Protein AF-A0A955NTZ5-F1 (afdb_monomer_lite)

pLDDT: mean 88.13, std 10.2, range [48.31, 98.88]

Secondary structure (DSSP, 8-state):
--S-TTGGGSHHHHHHHHHHHHTT------PPTTSGGG-BTTB-STTGGGGGGGGGGT--HHHHHHHHHHHHHHHHHHSTTS-TT-EEEEEETHHHHHHHHHHHH-TTEEEEEEES--S-TTGGGGS---TTT--TTGGGT--HHHHHHTTTTS-EEEEEETT---GGG-HHHHHHHHHHHHHHHHHTT-GGGEEEEEESSSSS--HHHHHHHHHHHHHHHH-----S--PPPP--PPPGGGG----TT-SPTT---HHHHHHHHHHHHHHT---TT--TTSTTTHHHHHHHHHHHTS---SS-TTTTPPP--EEEEETTEEEEEEETTEEEEEE---TT-TTTTEEEEEES-PPTT-----TTSSEEEEE--TTSGGGPPP--S-TT-TTHHHHHHHHHTT--HHHHHHHHHHHHHHHHHHH-TTSEEEEEE--

Structure (mmCIF, N/CA/C/O backbone):
data_AF-A0A955NTZ5-F1
#
_entry.id   AF-A0A955NTZ5-F1
#
loop_
_atom_site.group_PDB
_atom_site.id
_atom_site.type_symbol
_atom_site.label_atom_id
_atom_site.label_alt_id
_atom_site.label_comp_id
_atom_site.label_asym_id
_atom_site.label_entity_id
_atom_site.label_seq_id
_atom_site.pdbx_PDB_ins_code
_atom_site.Cartn_x
_atom_site.Cartn_y
_atom_site.Cartn_z
_atom_site.occupancy
_atom_site.B_iso_or_equiv
_atom_site.auth_seq_id
_atom_site.auth_comp_id
_atom_site.auth_asym_id
_atom_site.auth_atom_id
_atom_site.pdbx_PDB_model_num
ATOM 1 N N . HIS A 1 1 ? 3.920 5.556 -11.843 1.00 89.44 1 HIS A N 1
ATOM 2 C CA . HIS A 1 1 ? 4.902 6.599 -11.434 1.00 89.44 1 HIS A CA 1
ATOM 3 C C . HIS A 1 1 ? 4.755 6.869 -9.933 1.00 89.44 1 HIS A C 1
ATOM 5 O O . HIS A 1 1 ? 3.798 6.372 -9.360 1.00 89.44 1 HIS A O 1
ATOM 11 N N . GLY A 1 2 ? 5.670 7.599 -9.286 1.00 87.06 2 GLY A N 1
ATOM 12 C CA . GLY A 1 2 ? 5.501 8.023 -7.883 1.00 87.06 2 GLY A CA 1
ATOM 13 C C . GLY A 1 2 ? 4.781 9.361 -7.747 1.00 87.06 2 GLY A C 1
ATOM 14 O O . GLY A 1 2 ? 4.068 9.785 -8.657 1.00 87.06 2 GLY A O 1
ATOM 15 N N . HIS A 1 3 ? 4.991 10.050 -6.635 1.00 87.94 3 HIS A N 1
ATOM 16 C CA . HIS A 1 3 ? 4.271 11.271 -6.270 1.00 87.94 3 HIS A CA 1
ATOM 17 C C . HIS A 1 3 ? 4.807 12.568 -6.916 1.00 87.94 3 HIS A C 1
ATOM 19 O O . HIS A 1 3 ? 4.743 13.638 -6.314 1.00 87.94 3 HIS A O 1
ATOM 25 N N . TRP A 1 4 ? 5.336 12.492 -8.141 1.00 86.94 4 TRP A N 1
ATOM 26 C CA . TRP A 1 4 ? 5.800 13.667 -8.885 1.00 86.94 4 TRP A CA 1
ATOM 27 C C . TRP A 1 4 ? 4.639 14.568 -9.311 1.00 86.94 4 TRP A C 1
ATOM 29 O O . TRP A 1 4 ? 3.604 14.096 -9.794 1.00 86.94 4 TRP A O 1
ATOM 39 N N . THR A 1 5 ? 4.850 15.880 -9.203 1.00 84.38 5 THR A N 1
ATOM 40 C CA . THR A 1 5 ? 3.977 16.884 -9.819 1.00 84.38 5 THR A CA 1
ATOM 41 C C . THR A 1 5 ? 3.930 16.659 -11.329 1.00 84.38 5 THR A C 1
ATOM 43 O O . THR A 1 5 ? 4.968 16.513 -11.963 1.00 84.38 5 THR A O 1
ATOM 46 N N . GLY A 1 6 ? 2.729 16.621 -11.909 1.00 85.69 6 GLY A N 1
ATOM 47 C CA . GLY A 1 6 ? 2.543 16.315 -13.334 1.00 85.69 6 GLY A CA 1
ATOM 48 C C . GLY A 1 6 ? 2.447 14.821 -13.662 1.00 85.69 6 GLY A C 1
ATOM 49 O O . GLY A 1 6 ? 2.185 14.488 -14.811 1.00 85.69 6 GLY A O 1
ATOM 50 N N . ALA A 1 7 ? 2.580 13.930 -12.669 1.00 90.75 7 ALA A N 1
ATOM 51 C CA . ALA A 1 7 ? 2.321 12.494 -12.801 1.00 90.75 7 ALA A CA 1
ATOM 52 C C . ALA A 1 7 ? 3.096 11.837 -13.962 1.00 90.75 7 ALA A C 1
ATOM 54 O O . ALA A 1 7 ? 4.328 11.885 -13.949 1.00 90.75 7 ALA A O 1
ATOM 55 N N . THR A 1 8 ? 2.439 11.206 -14.943 1.00 91.56 8 THR A N 1
ATOM 56 C CA . THR A 1 8 ? 3.147 10.630 -16.103 1.00 91.56 8 THR A CA 1
ATOM 57 C C . THR A 1 8 ? 3.820 11.660 -16.996 1.00 91.56 8 THR A C 1
ATOM 59 O O . THR A 1 8 ? 4.784 11.315 -17.680 1.00 91.56 8 THR A O 1
ATOM 62 N N . ASN A 1 9 ? 3.355 12.908 -16.960 1.00 90.94 9 ASN A N 1
ATOM 63 C CA . ASN A 1 9 ? 3.813 13.979 -17.843 1.00 90.94 9 ASN A CA 1
ATOM 64 C C . ASN A 1 9 ? 5.009 14.741 -17.257 1.00 90.94 9 ASN A C 1
ATOM 66 O O . ASN A 1 9 ? 5.561 15.624 -17.911 1.00 90.94 9 ASN A O 1
ATOM 70 N N . ALA A 1 10 ? 5.423 14.406 -16.031 1.00 91.62 10 ALA A N 1
ATOM 71 C CA . ALA A 1 10 ? 6.629 14.949 -15.426 1.00 91.62 10 ALA A CA 1
ATOM 72 C C . ALA A 1 10 ? 7.861 14.602 -16.292 1.00 91.62 10 ALA A C 1
ATOM 74 O O . ALA A 1 10 ? 8.029 13.427 -16.650 1.00 91.62 10 ALA A O 1
ATOM 75 N N . PRO A 1 11 ? 8.749 15.566 -16.611 1.00 91.62 11 PRO A N 1
ATOM 76 C CA . PRO A 1 11 ? 9.938 15.316 -17.427 1.00 91.62 11 PRO A CA 1
ATOM 77 C C . PRO A 1 11 ? 10.815 14.174 -16.899 1.00 91.62 11 PRO A C 1
ATOM 79 O O . PRO A 1 11 ? 11.343 13.381 -17.678 1.00 91.62 11 PRO A O 1
ATOM 82 N N . GLU A 1 12 ? 10.922 14.034 -15.577 1.00 90.81 12 GLU A N 1
ATOM 83 C CA . GLU A 1 12 ? 11.670 12.971 -14.907 1.00 90.81 12 GLU A CA 1
ATOM 84 C C . GLU A 1 12 ? 11.073 11.591 -15.219 1.00 90.81 12 GLU A C 1
ATOM 86 O O . GLU A 1 12 ? 11.796 10.653 -15.560 1.00 90.81 12 GLU A O 1
ATOM 91 N N . VAL A 1 13 ? 9.743 11.466 -15.182 1.00 93.75 13 VAL A N 1
ATOM 92 C CA . VAL A 1 13 ? 9.033 10.220 -15.511 1.00 93.75 13 VAL A CA 1
ATOM 93 C C . VAL A 1 13 ? 9.118 9.928 -17.008 1.00 93.75 13 VAL A C 1
ATOM 95 O O . VAL A 1 13 ? 9.379 8.783 -17.399 1.00 93.75 13 VAL A O 1
ATOM 98 N N . HIS A 1 14 ? 8.945 10.953 -17.843 1.00 94.94 14 HIS A N 1
ATOM 99 C CA . HIS A 1 14 ? 9.007 10.812 -19.290 1.00 94.94 14 HIS A CA 1
ATOM 100 C C . HIS A 1 14 ? 10.409 10.403 -19.765 1.00 94.94 14 HIS A C 1
ATOM 102 O O . HIS A 1 14 ? 10.528 9.503 -20.596 1.00 94.94 14 HIS A O 1
ATOM 108 N N . SER A 1 15 ? 11.473 10.960 -19.173 1.00 94.81 15 SER A N 1
ATOM 109 C CA . SER A 1 15 ? 12.867 10.624 -19.503 1.00 94.81 15 SER A CA 1
ATOM 110 C C . SER A 1 15 ? 13.139 9.116 -19.416 1.00 94.81 15 SER A C 1
ATOM 112 O O . SER A 1 15 ? 13.654 8.511 -20.357 1.00 94.81 15 SER A O 1
ATOM 114 N N . ARG A 1 16 ? 12.672 8.458 -18.347 1.00 94.88 16 ARG A N 1
ATOM 115 C CA . ARG A 1 16 ? 12.795 7.004 -18.177 1.00 94.88 16 ARG A CA 1
ATOM 116 C C . ARG A 1 16 ? 12.077 6.231 -19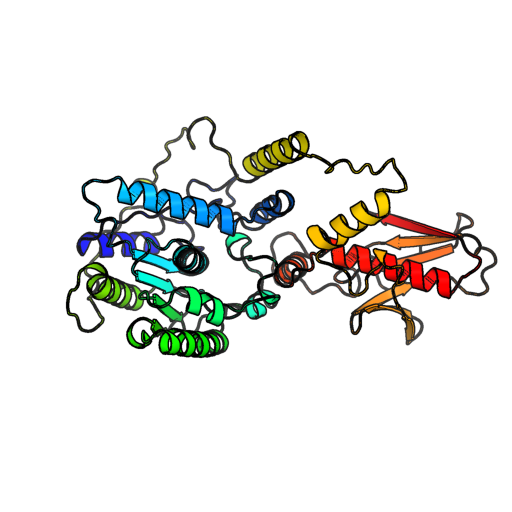.285 1.00 94.88 16 ARG A C 1
ATOM 118 O O . ARG A 1 16 ? 12.593 5.217 -19.754 1.00 94.88 16 ARG A O 1
ATOM 125 N N . CYS A 1 17 ? 10.904 6.705 -19.702 1.00 96.94 17 CYS A N 1
ATOM 126 C CA . CYS A 1 17 ? 10.128 6.071 -20.764 1.00 96.94 17 CYS A CA 1
ATOM 127 C C . CYS A 1 17 ? 10.838 6.196 -22.118 1.00 96.94 17 CYS A C 1
ATOM 129 O O . CYS A 1 17 ? 11.006 5.197 -22.815 1.00 96.94 17 CYS A O 1
ATOM 131 N N . VAL A 1 18 ? 11.330 7.395 -22.452 1.00 97.56 18 VAL A N 1
ATOM 132 C CA . VAL A 1 18 ? 12.102 7.641 -23.680 1.00 97.56 18 VAL A CA 1
ATOM 133 C C . VAL A 1 18 ? 13.377 6.802 -23.697 1.00 97.56 18 VAL A C 1
ATOM 135 O O . VAL A 1 18 ? 13.726 6.238 -24.736 1.00 97.56 18 VAL A O 1
ATOM 138 N N . PHE A 1 19 ? 14.068 6.682 -22.561 1.00 98.19 19 PHE A N 1
ATOM 139 C CA . PHE A 1 19 ? 15.286 5.887 -22.488 1.00 98.19 19 PHE A CA 1
ATOM 140 C C . PHE A 1 19 ? 15.000 4.408 -22.773 1.00 98.19 19 PHE A C 1
ATOM 142 O O . PHE A 1 19 ? 15.606 3.843 -23.680 1.00 98.19 19 PHE A O 1
ATOM 149 N N . LEU A 1 20 ? 14.021 3.802 -22.095 1.00 98.31 20 LEU A N 1
ATOM 150 C CA . LEU A 1 20 ? 13.605 2.421 -22.363 1.00 98.31 20 LEU A CA 1
ATOM 151 C C . LEU A 1 20 ? 13.177 2.216 -23.826 1.00 98.31 20 LEU A C 1
ATOM 153 O O . LEU A 1 20 ? 13.621 1.261 -24.467 1.00 98.31 20 LEU A O 1
ATOM 157 N N . ALA A 1 21 ? 12.409 3.149 -24.395 1.00 97.44 21 ALA A N 1
ATOM 158 C CA . ALA A 1 21 ? 12.006 3.094 -25.799 1.00 97.44 21 ALA A CA 1
ATOM 159 C C . ALA A 1 21 ? 13.210 3.103 -26.757 1.00 97.44 21 ALA A C 1
ATOM 161 O O . ALA A 1 21 ? 13.306 2.259 -27.650 1.00 97.44 21 ALA A O 1
ATOM 162 N N . LYS A 1 22 ? 14.203 3.976 -26.525 1.00 97.31 22 LYS A N 1
ATOM 163 C CA . LYS A 1 22 ? 15.462 4.006 -27.299 1.00 97.31 22 LYS A CA 1
ATOM 164 C C . LYS A 1 22 ? 16.278 2.711 -27.179 1.00 97.31 22 LYS A C 1
ATOM 166 O O . LYS A 1 22 ? 17.161 2.478 -28.004 1.00 97.31 22 LYS A O 1
ATOM 171 N N . ARG A 1 23 ? 16.009 1.873 -26.174 1.00 97.38 23 ARG A N 1
ATOM 172 C CA . ARG A 1 23 ? 16.670 0.574 -25.953 1.00 97.38 23 ARG A CA 1
ATOM 173 C C . ARG A 1 23 ? 15.899 -0.624 -26.505 1.00 97.38 23 ARG A C 1
ATOM 175 O O . ARG A 1 23 ? 16.396 -1.748 -26.428 1.00 97.38 23 ARG A O 1
ATOM 182 N N . GLY A 1 24 ? 14.754 -0.377 -27.143 1.00 96.50 24 GLY A N 1
ATOM 183 C CA . GLY A 1 24 ? 13.955 -1.394 -27.823 1.00 96.50 24 GLY A CA 1
ATOM 184 C C . GLY A 1 24 ? 12.814 -1.965 -26.984 1.00 96.50 24 GLY A C 1
ATOM 185 O O . GLY A 1 24 ? 12.269 -2.999 -27.356 1.00 96.50 24 GLY A O 1
ATOM 186 N N . PHE A 1 25 ? 12.450 -1.317 -25.875 1.00 98.25 25 PHE A N 1
ATOM 187 C CA . PHE A 1 25 ? 11.265 -1.678 -25.099 1.00 98.25 25 PHE A CA 1
ATOM 188 C C . PHE A 1 25 ? 10.033 -0.916 -25.591 1.00 98.25 25 PHE A C 1
ATOM 190 O O . PHE A 1 25 ? 10.109 0.265 -25.924 1.00 98.25 25 PHE A O 1
ATOM 197 N N . ILE A 1 26 ? 8.877 -1.574 -25.566 1.00 98.19 26 ILE A N 1
ATOM 198 C CA . ILE A 1 26 ? 7.582 -0.894 -25.646 1.00 98.19 26 ILE A CA 1
ATOM 199 C C . ILE A 1 26 ? 7.213 -0.472 -24.228 1.00 98.19 26 ILE A C 1
ATOM 201 O O . ILE A 1 26 ? 7.243 -1.292 -23.311 1.00 98.19 26 ILE A O 1
ATOM 205 N N . VAL A 1 27 ? 6.903 0.810 -24.040 1.00 97.50 27 VAL A N 1
ATOM 206 C CA . VAL A 1 27 ? 6.695 1.398 -22.714 1.00 97.50 27 VAL A CA 1
ATOM 207 C C . VAL A 1 27 ? 5.286 1.955 -22.610 1.00 97.50 27 VAL A C 1
ATOM 209 O O . VAL A 1 27 ? 4.867 2.753 -23.443 1.00 97.50 27 VAL A O 1
ATOM 212 N N . LEU A 1 28 ? 4.588 1.569 -21.545 1.00 96.75 28 LEU A N 1
ATOM 213 C CA . LEU A 1 28 ? 3.328 2.167 -21.126 1.00 96.75 28 LEU A CA 1
ATOM 214 C C . LEU A 1 28 ? 3.518 2.774 -19.735 1.00 96.75 28 LEU A C 1
ATOM 216 O O . LEU A 1 28 ? 4.020 2.115 -18.826 1.00 96.75 28 LEU A O 1
ATOM 220 N N . SER A 1 29 ? 3.112 4.030 -19.577 1.00 94.25 29 SER A N 1
ATOM 221 C CA . SER A 1 29 ? 3.067 4.728 -18.294 1.00 94.25 29 SER A CA 1
ATOM 222 C C . SER A 1 29 ? 1.639 5.208 -18.080 1.00 94.25 29 SER A C 1
ATOM 224 O O . SER A 1 29 ? 1.045 5.780 -18.990 1.00 94.25 29 SER A O 1
ATOM 226 N N . LEU A 1 30 ? 1.081 4.937 -16.904 1.00 92.00 30 LEU A N 1
ATOM 227 C CA . LEU A 1 30 ? -0.303 5.256 -16.567 1.00 92.00 30 LEU A CA 1
ATOM 228 C C . LEU A 1 30 ? -0.356 6.264 -15.432 1.00 92.00 30 LEU A C 1
ATOM 230 O O . LEU A 1 30 ? 0.381 6.120 -14.451 1.00 92.00 30 LEU A O 1
ATOM 234 N N . ASP A 1 31 ? -1.284 7.210 -15.534 1.00 91.50 31 ASP A N 1
ATOM 235 C CA . ASP A 1 31 ? -1.669 8.031 -14.398 1.00 91.50 31 ASP A CA 1
ATOM 236 C C . ASP A 1 31 ? -2.331 7.160 -13.335 1.00 91.50 31 ASP A C 1
ATOM 238 O O . ASP A 1 31 ? -3.328 6.469 -13.578 1.00 91.50 31 ASP A O 1
ATOM 242 N N . ALA A 1 32 ? -1.784 7.208 -12.125 1.00 90.25 32 ALA A N 1
ATOM 243 C CA . ALA A 1 32 ? -2.425 6.608 -10.969 1.00 90.25 32 ALA A CA 1
ATOM 244 C C . ALA A 1 32 ? -3.763 7.308 -10.678 1.00 90.25 32 ALA A C 1
ATOM 246 O O . ALA A 1 32 ? -3.944 8.498 -10.947 1.00 90.25 32 ALA A O 1
ATOM 247 N N . ILE A 1 33 ? -4.711 6.582 -10.083 1.00 87.88 33 ILE A N 1
ATOM 248 C CA . ILE A 1 33 ? -5.980 7.161 -9.629 1.00 87.88 33 ILE A CA 1
ATOM 249 C C . ILE A 1 33 ? -5.706 8.389 -8.744 1.00 87.88 33 ILE A C 1
ATOM 251 O O . ILE A 1 33 ? -5.018 8.279 -7.729 1.00 87.88 33 ILE A O 1
ATOM 255 N N . GLY A 1 34 ? -6.269 9.548 -9.107 1.00 84.38 34 GLY A N 1
ATOM 256 C CA . GLY A 1 34 ? -6.067 10.808 -8.389 1.00 84.38 34 GLY A CA 1
ATOM 257 C C . GLY A 1 34 ? -4.709 11.475 -8.645 1.00 84.38 34 GLY A C 1
ATOM 258 O O . GLY A 1 34 ? -4.225 12.212 -7.784 1.00 84.38 34 GLY A O 1
ATOM 259 N N . ALA A 1 35 ? -4.084 11.199 -9.789 1.00 88.50 35 ALA A N 1
ATOM 260 C CA . ALA A 1 35 ? -2.907 11.883 -10.317 1.00 88.50 35 ALA A CA 1
ATOM 261 C C . ALA A 1 35 ? -3.121 12.241 -11.800 1.00 88.50 35 ALA A C 1
ATOM 263 O O . ALA A 1 35 ? -3.990 11.660 -12.449 1.00 88.50 35 ALA A O 1
ATOM 264 N N . GLY A 1 36 ? -2.354 13.213 -12.303 1.00 88.44 36 GLY A N 1
AT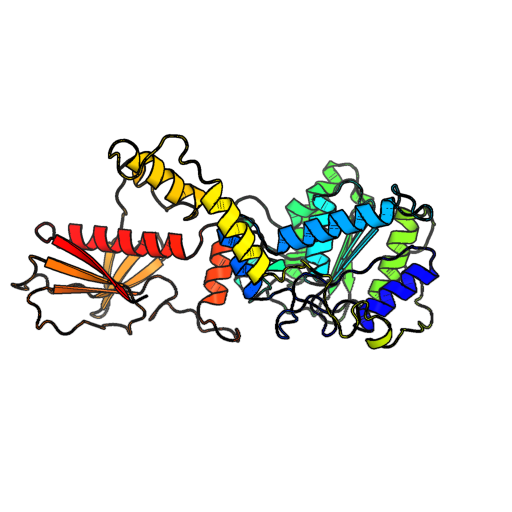OM 265 C CA . GLY A 1 36 ? -2.388 13.643 -13.706 1.00 88.44 36 GLY A CA 1
ATOM 266 C C . GLY A 1 36 ? -3.800 13.942 -14.210 1.00 88.44 36 GLY A C 1
ATOM 267 O O . GLY A 1 36 ? -4.569 14.641 -13.546 1.00 88.44 36 GLY A O 1
ATOM 268 N N . GLU A 1 37 ? -4.162 13.367 -15.349 1.00 86.94 37 GLU A N 1
ATOM 269 C CA . GLU A 1 37 ? -5.465 13.528 -16.003 1.00 86.94 37 GLU A CA 1
ATOM 270 C C . GLU A 1 37 ? -6.610 12.809 -15.261 1.00 86.94 37 GLU A C 1
ATOM 272 O O . GLU A 1 37 ? -7.789 12.989 -15.570 1.00 86.94 37 GLU A O 1
ATOM 277 N N . ARG A 1 38 ? -6.281 12.029 -14.223 1.00 84.94 38 ARG A N 1
ATOM 278 C CA . ARG A 1 38 ? -7.228 11.350 -13.320 1.00 84.94 38 ARG A CA 1
ATOM 279 C C . ARG A 1 38 ? -7.390 12.073 -11.980 1.00 84.94 38 ARG A C 1
ATOM 281 O O . ARG A 1 38 ? -7.994 11.524 -11.052 1.00 84.94 38 ARG A O 1
ATOM 288 N N . ALA A 1 39 ? -6.844 13.282 -11.845 1.00 83.44 39 ALA A N 1
ATOM 289 C CA . ALA A 1 39 ? -7.029 14.128 -10.672 1.00 83.44 39 ALA A CA 1
ATOM 290 C C . ALA A 1 39 ? -8.486 14.610 -10.554 1.00 83.44 39 ALA A C 1
ATOM 292 O O . ALA A 1 39 ? -9.100 15.053 -11.522 1.00 83.44 39 ALA A O 1
ATOM 293 N N . TYR A 1 40 ? -9.045 14.577 -9.342 1.00 74.00 40 TYR A N 1
ATOM 294 C CA . TYR A 1 40 ? -10.403 15.062 -9.076 1.00 74.00 40 TYR A CA 1
ATOM 295 C C . TYR A 1 40 ? -10.352 16.437 -8.409 1.00 74.00 40 TYR A C 1
ATOM 297 O O . TYR A 1 40 ? -9.749 16.581 -7.347 1.00 74.00 40 TYR A O 1
ATOM 305 N N . LYS A 1 41 ? -10.988 17.451 -9.014 1.00 73.06 41 LYS A N 1
ATOM 306 C CA . LYS A 1 41 ? -11.018 18.841 -8.502 1.00 73.06 41 LYS A CA 1
ATOM 307 C C . LYS A 1 41 ? -9.624 19.400 -8.152 1.00 73.06 41 LYS A C 1
ATOM 309 O O . LYS A 1 41 ? -9.468 20.112 -7.167 1.00 73.06 41 LYS A O 1
ATOM 314 N N . GLY A 1 42 ? -8.606 19.048 -8.940 1.00 68.31 42 GLY A N 1
ATOM 315 C CA . GLY A 1 42 ? -7.223 19.485 -8.719 1.00 68.31 42 GLY A CA 1
ATOM 316 C C . GLY A 1 42 ? -6.468 18.728 -7.618 1.00 68.31 42 GLY A C 1
ATOM 317 O O . GLY A 1 42 ? -5.304 19.033 -7.372 1.00 68.31 42 GLY A O 1
ATOM 318 N N . ILE A 1 43 ? -7.076 17.723 -6.977 1.00 65.19 43 ILE A N 1
ATOM 319 C CA . ILE A 1 43 ? -6.370 16.833 -6.046 1.00 65.19 43 ILE A CA 1
ATOM 320 C C . ILE A 1 43 ? -5.539 15.849 -6.874 1.00 65.19 43 ILE A C 1
ATOM 322 O O . ILE A 1 43 ? -6.054 14.851 -7.380 1.00 65.19 43 ILE A O 1
ATOM 326 N N . ALA A 1 44 ? -4.255 16.176 -7.015 1.00 64.50 44 ALA A N 1
ATOM 327 C CA . ALA A 1 44 ? -3.254 15.431 -7.767 1.00 64.50 44 ALA A CA 1
ATOM 328 C C . ALA A 1 44 ? -2.137 14.959 -6.820 1.00 64.50 44 ALA A C 1
ATOM 330 O O . ALA A 1 44 ? -1.095 15.592 -6.693 1.00 64.50 44 ALA A O 1
ATOM 331 N N . TYR A 1 45 ? -2.388 13.864 -6.104 1.00 71.44 45 TYR A N 1
ATOM 332 C CA . TYR A 1 45 ? -1.399 13.173 -5.265 1.00 71.44 45 TYR A CA 1
ATOM 333 C C . TYR A 1 45 ? -1.883 11.744 -5.010 1.00 71.44 45 TYR A C 1
ATOM 335 O O . TYR A 1 45 ? -2.176 11.363 -3.881 1.00 71.44 45 TYR A O 1
ATOM 343 N N . HIS A 1 46 ? -2.102 10.985 -6.089 1.00 75.19 46 HIS A N 1
ATOM 344 C CA . HIS A 1 46 ? -2.578 9.597 -6.017 1.00 75.19 46 HIS A CA 1
ATOM 345 C C . HIS A 1 46 ? -3.814 9.451 -5.113 1.00 75.19 46 HIS A C 1
ATOM 347 O O . HIS A 1 46 ? -3.873 8.584 -4.253 1.00 75.19 46 HIS A O 1
ATOM 353 N N . GLY A 1 47 ? -4.769 10.378 -5.219 1.00 70.31 47 GLY A N 1
ATOM 354 C CA . GLY A 1 47 ? -6.011 10.359 -4.442 1.00 70.31 47 GLY A CA 1
ATOM 355 C C . GLY A 1 47 ? -5.894 10.811 -2.980 1.00 70.31 47 GLY A C 1
ATOM 356 O O . GLY A 1 47 ? -6.921 11.168 -2.404 1.00 70.31 47 GLY A O 1
ATOM 357 N N . ARG A 1 48 ? -4.689 10.879 -2.391 1.00 76.88 48 ARG A N 1
ATOM 358 C CA . ARG A 1 48 ? -4.430 11.339 -1.010 1.00 76.88 48 ARG A CA 1
ATOM 359 C C . ARG A 1 48 ? -5.502 10.818 -0.031 1.00 76.88 48 ARG A C 1
ATOM 361 O O . ARG A 1 48 ? -5.798 9.629 -0.004 1.00 76.88 48 ARG A O 1
ATOM 368 N N . GLN A 1 49 ? -6.145 11.719 0.714 1.00 70.00 49 GLN A N 1
ATOM 369 C CA . GLN A 1 49 ? -7.213 11.426 1.672 1.00 70.00 49 GLN A CA 1
ATOM 370 C C . GLN A 1 49 ? -8.468 10.821 1.034 1.00 70.00 49 GLN A C 1
ATOM 372 O O . GLN A 1 49 ? -9.152 10.012 1.653 1.00 70.00 49 GLN A O 1
ATOM 377 N N . LEU A 1 50 ? -8.779 11.179 -0.217 1.00 77.06 50 LEU A N 1
ATOM 378 C CA . LEU A 1 50 ? -9.964 10.656 -0.903 1.00 77.06 50 LEU A CA 1
ATOM 379 C C . LEU A 1 50 ? -9.866 9.144 -1.127 1.00 77.06 50 LEU A C 1
ATOM 381 O O . LEU A 1 50 ? -10.892 8.474 -1.181 1.00 77.06 50 LEU A O 1
ATOM 385 N N . GLY A 1 51 ? -8.648 8.597 -1.201 1.00 82.12 51 GLY A N 1
ATOM 386 C CA . GLY A 1 51 ? -8.420 7.156 -1.294 1.00 82.12 51 GLY A CA 1
ATOM 387 C C . GLY A 1 51 ? -8.967 6.360 -0.108 1.00 82.12 51 GLY A C 1
ATOM 388 O O . GLY A 1 51 ? -9.389 5.219 -0.289 1.00 82.12 51 GLY A O 1
ATOM 389 N N . TYR A 1 52 ? -9.036 6.961 1.085 1.00 83.62 52 TYR A N 1
ATOM 390 C CA . TYR A 1 52 ? -9.574 6.303 2.283 1.00 83.62 52 TYR A CA 1
ATOM 391 C C . TYR A 1 52 ? -11.079 6.050 2.200 1.00 83.62 52 TYR A C 1
ATOM 393 O O . TYR A 1 52 ? -11.571 5.109 2.819 1.00 83.62 52 TYR A O 1
ATOM 401 N N . GLN A 1 53 ? -11.807 6.818 1.383 1.00 85.06 53 GLN A N 1
ATOM 402 C CA . GLN A 1 53 ? -13.245 6.621 1.169 1.00 85.06 53 GLN A CA 1
ATOM 403 C C . GLN A 1 53 ? -13.557 5.271 0.508 1.00 85.06 53 GLN A C 1
ATOM 405 O O . GLN A 1 53 ? -14.694 4.817 0.553 1.00 85.06 53 GLN A O 1
ATOM 410 N N . VAL A 1 54 ? -12.559 4.611 -0.088 1.00 87.44 54 VAL A N 1
ATOM 411 C CA . VAL A 1 54 ? -12.710 3.286 -0.698 1.00 87.44 54 VAL A CA 1
ATOM 412 C C . VAL A 1 54 ? -12.783 2.178 0.360 1.00 87.44 54 VAL A C 1
ATOM 414 O O . VAL A 1 54 ? -13.486 1.190 0.140 1.00 87.44 54 VAL A O 1
ATOM 417 N N . LEU A 1 55 ? -12.138 2.348 1.523 1.00 87.44 55 LEU A N 1
ATOM 418 C CA . LEU A 1 55 ? -12.018 1.305 2.555 1.00 87.44 55 LEU A CA 1
ATOM 419 C C . LEU A 1 55 ? -13.363 0.707 3.007 1.00 87.44 55 LEU A C 1
ATOM 421 O O . LEU A 1 55 ? -13.461 -0.522 3.043 1.00 87.44 55 LEU A O 1
ATOM 425 N N . PRO A 1 56 ? -14.430 1.496 3.267 1.00 84.00 56 PRO A N 1
ATOM 426 C CA . PRO A 1 56 ? -15.732 0.955 3.669 1.00 84.00 56 PRO A CA 1
ATOM 427 C C . PRO A 1 56 ? -16.379 0.014 2.642 1.00 84.00 56 PRO A C 1
ATOM 429 O O . PRO A 1 56 ? -17.222 -0.802 3.003 1.00 84.00 56 PRO A O 1
ATOM 432 N N . THR A 1 57 ? -15.978 0.079 1.367 1.00 86.56 57 THR A N 1
ATOM 433 C CA . THR A 1 57 ? -16.471 -0.833 0.316 1.00 86.56 57 THR A CA 1
ATOM 434 C C . THR A 1 57 ? -15.788 -2.211 0.350 1.00 86.56 57 THR A C 1
ATOM 436 O O . THR A 1 57 ? -16.138 -3.104 -0.428 1.00 86.56 57 THR A O 1
ATOM 439 N N . GLY A 1 58 ? -14.808 -2.402 1.243 1.00 86.50 58 GLY A N 1
ATOM 440 C CA . GLY A 1 58 ? -13.958 -3.593 1.315 1.00 86.50 58 GLY A CA 1
ATOM 441 C C . GLY A 1 58 ? -12.835 -3.608 0.273 1.00 86.50 58 GLY A C 1
ATOM 442 O O . GLY A 1 58 ? -12.288 -4.667 -0.025 1.00 86.50 58 GLY A O 1
ATOM 443 N N . LYS A 1 59 ? -12.514 -2.454 -0.321 1.00 90.44 59 LYS A N 1
ATOM 444 C CA . LYS A 1 59 ? -11.427 -2.276 -1.293 1.00 90.44 59 LYS A CA 1
ATOM 445 C C . LYS A 1 59 ? -10.438 -1.228 -0.785 1.00 90.44 59 LYS A C 1
ATOM 447 O O . LYS A 1 59 ? -10.780 -0.401 0.050 1.00 90.44 59 LYS A O 1
ATOM 452 N N . THR A 1 60 ? -9.223 -1.226 -1.320 1.00 91.94 60 THR A N 1
ATOM 453 C CA . THR A 1 60 ? -8.205 -0.205 -1.026 1.00 91.94 60 THR A CA 1
ATOM 454 C C . THR A 1 60 ? -7.875 0.580 -2.288 1.00 91.94 60 THR A C 1
ATOM 456 O O . THR A 1 60 ? -8.025 0.066 -3.400 1.00 91.94 60 THR A O 1
ATOM 459 N N . LEU A 1 61 ? -7.398 1.820 -2.136 1.00 91.44 61 LEU A N 1
ATOM 460 C CA . LEU A 1 61 ? -6.907 2.576 -3.288 1.00 91.44 61 LEU A CA 1
ATOM 461 C C . LEU A 1 61 ? -5.710 1.872 -3.942 1.00 91.44 61 LEU A C 1
ATOM 463 O O . LEU A 1 61 ? -5.669 1.776 -5.166 1.00 91.44 61 LEU A O 1
ATOM 467 N N . ALA A 1 62 ? -4.794 1.335 -3.129 1.00 92.31 62 ALA A N 1
ATOM 468 C CA . ALA A 1 62 ? -3.682 0.511 -3.593 1.00 92.31 62 ALA A CA 1
ATOM 469 C C . ALA A 1 62 ? -4.178 -0.626 -4.503 1.00 92.31 62 ALA A C 1
ATOM 471 O O . ALA A 1 62 ? -3.745 -0.740 -5.644 1.00 92.31 62 ALA A O 1
ATOM 472 N N . GLY A 1 63 ? -5.168 -1.403 -4.051 1.00 94.38 63 GLY A N 1
ATOM 473 C CA . GLY A 1 63 ? -5.731 -2.516 -4.817 1.00 94.38 63 GLY A CA 1
ATOM 474 C C . GLY A 1 63 ? -6.378 -2.088 -6.136 1.00 94.38 63 GLY A C 1
ATOM 475 O O . GLY A 1 63 ? -6.200 -2.765 -7.144 1.00 94.38 63 GLY A O 1
ATOM 476 N N . LEU A 1 64 ? -7.076 -0.947 -6.166 1.00 92.75 64 LEU A N 1
ATOM 477 C CA . LEU A 1 64 ? -7.630 -0.402 -7.412 1.00 92.75 64 LEU A CA 1
ATOM 478 C C . LEU A 1 64 ? -6.531 0.010 -8.405 1.00 92.75 64 LEU A C 1
ATOM 480 O O . LEU A 1 64 ? -6.656 -0.249 -9.597 1.00 92.75 64 LEU A O 1
ATOM 484 N N . GLN A 1 65 ? -5.444 0.619 -7.928 1.00 93.75 65 GLN A N 1
ATOM 485 C CA . GLN A 1 65 ? -4.316 0.988 -8.787 1.00 93.75 65 GLN A CA 1
ATOM 486 C C . GLN A 1 65 ? -3.546 -0.243 -9.290 1.00 93.75 65 GLN A C 1
ATOM 488 O O . GLN A 1 65 ? -3.090 -0.259 -10.431 1.00 93.75 65 GLN A O 1
ATOM 493 N N . ILE A 1 66 ? -3.430 -1.301 -8.480 1.00 96.12 66 ILE A N 1
ATOM 494 C CA . ILE A 1 66 ? -2.866 -2.579 -8.934 1.00 96.12 66 ILE A CA 1
ATOM 495 C C . ILE A 1 66 ? -3.745 -3.223 -10.012 1.00 96.12 66 ILE A C 1
ATOM 497 O O . ILE A 1 66 ? -3.208 -3.709 -11.005 1.00 96.12 66 ILE A O 1
ATOM 501 N N . GLU A 1 67 ? -5.073 -3.169 -9.880 1.00 95.62 67 GLU A N 1
ATOM 502 C CA . GLU A 1 67 ? -5.997 -3.634 -10.923 1.00 95.62 67 GLU A CA 1
ATOM 503 C C . GLU A 1 67 ? -5.791 -2.873 -12.245 1.00 95.62 67 GLU A C 1
ATOM 505 O O . GLU A 1 67 ? -5.686 -3.500 -13.301 1.00 95.62 67 GLU A O 1
ATOM 510 N N . ASP A 1 68 ? -5.645 -1.543 -12.200 1.00 95.06 68 ASP A N 1
ATOM 511 C CA . ASP A 1 68 ? -5.308 -0.739 -13.386 1.00 95.06 68 ASP A CA 1
ATOM 512 C C . ASP A 1 68 ? -3.991 -1.206 -14.027 1.00 95.06 68 ASP A C 1
ATOM 514 O O . ASP A 1 68 ? -3.893 -1.331 -15.249 1.00 95.06 68 ASP A O 1
ATOM 518 N N . ASN A 1 69 ? -2.985 -1.527 -13.212 1.00 97.44 69 ASN A N 1
ATOM 519 C CA . ASN A 1 69 ? -1.706 -2.017 -13.712 1.00 97.44 69 ASN A CA 1
ATOM 520 C C . ASN A 1 69 ? -1.808 -3.426 -14.330 1.00 97.44 69 ASN A C 1
ATOM 522 O O . ASN A 1 69 ? -1.188 -3.681 -15.365 1.00 97.44 69 ASN A O 1
ATOM 526 N N . HIS A 1 70 ? -2.627 -4.326 -13.771 1.00 98.00 70 HIS A N 1
ATOM 527 C CA . HIS A 1 70 ? -2.935 -5.618 -14.400 1.00 98.00 70 HIS A CA 1
ATOM 528 C C . HIS A 1 70 ? -3.591 -5.431 -15.774 1.00 98.00 70 HIS A C 1
ATOM 530 O O . HIS A 1 70 ? -3.230 -6.124 -16.731 1.00 98.00 70 HIS A O 1
ATOM 536 N N . ARG A 1 71 ? -4.520 -4.471 -15.892 1.00 97.94 71 ARG A N 1
ATOM 537 C CA . ARG A 1 71 ? -5.157 -4.105 -17.167 1.00 97.94 71 ARG A CA 1
ATOM 538 C C . ARG A 1 71 ? -4.164 -3.480 -18.150 1.00 97.94 71 ARG A C 1
ATOM 540 O O . ARG A 1 71 ? -4.259 -3.742 -19.346 1.00 97.94 71 ARG A O 1
ATOM 547 N N . ALA A 1 72 ? -3.175 -2.721 -17.677 1.00 97.62 72 ALA A N 1
ATOM 548 C CA . ALA A 1 72 ? -2.083 -2.230 -18.522 1.00 97.62 72 ALA A CA 1
ATOM 549 C C . ALA A 1 72 ? -1.258 -3.373 -19.125 1.00 97.62 72 ALA A C 1
ATOM 551 O O . ALA A 1 72 ? -0.916 -3.326 -20.306 1.00 97.62 72 ALA A O 1
ATOM 552 N N . ILE A 1 73 ? -0.966 -4.416 -18.339 1.00 98.50 73 ILE A N 1
ATOM 553 C CA . ILE A 1 73 ? -0.291 -5.616 -18.850 1.00 98.50 73 ILE A CA 1
ATOM 554 C C . ILE A 1 73 ? -1.182 -6.336 -19.870 1.00 98.50 73 ILE A C 1
ATOM 556 O O . ILE A 1 73 ? -0.670 -6.781 -20.894 1.00 98.50 73 ILE A O 1
ATOM 560 N N . ASP A 1 74 ? -2.500 -6.425 -19.644 1.00 98.56 74 ASP A N 1
ATOM 561 C CA . ASP A 1 74 ? -3.431 -6.989 -20.636 1.00 98.56 74 ASP A CA 1
ATOM 562 C C . ASP A 1 74 ? -3.377 -6.223 -21.963 1.00 98.56 74 ASP A C 1
ATOM 564 O O . ASP A 1 74 ? -3.277 -6.839 -23.026 1.00 98.56 74 ASP A O 1
ATOM 568 N N . LEU A 1 75 ? -3.394 -4.887 -21.900 1.00 98.00 75 LEU A N 1
ATOM 569 C CA . LEU A 1 75 ? -3.275 -4.029 -23.074 1.00 98.00 75 LEU A CA 1
ATOM 570 C C . LEU A 1 75 ? -1.948 -4.266 -23.797 1.00 98.00 75 LEU A C 1
ATOM 572 O O . LEU A 1 75 ? -1.964 -4.541 -24.994 1.00 98.00 75 LEU A O 1
ATOM 576 N N . LEU A 1 76 ? -0.816 -4.211 -23.088 1.00 98.06 76 LEU A N 1
ATOM 577 C CA . LEU A 1 76 ? 0.502 -4.461 -23.676 1.00 98.06 76 LEU A CA 1
ATOM 578 C C . LEU A 1 76 ? 0.553 -5.833 -24.354 1.00 98.06 76 LEU A C 1
ATOM 580 O O . LEU A 1 76 ? 0.893 -5.916 -25.526 1.00 98.06 76 LEU A O 1
ATOM 584 N N . CYS A 1 77 ? 0.136 -6.895 -23.664 1.00 97.81 77 CYS A N 1
ATOM 585 C CA . CYS A 1 77 ? 0.121 -8.256 -24.204 1.00 97.81 77 CYS A CA 1
ATOM 586 C C . CYS A 1 77 ? -0.824 -8.445 -25.404 1.00 97.81 77 CYS A C 1
ATOM 588 O O . CYS A 1 77 ? -0.716 -9.452 -26.102 1.00 97.81 77 CYS A O 1
ATOM 590 N N . SER A 1 78 ? -1.765 -7.523 -25.636 1.00 98.06 78 SER A N 1
ATOM 591 C CA . SER A 1 78 ? -2.644 -7.547 -26.811 1.00 98.06 78 SER A CA 1
ATOM 592 C C . SER A 1 78 ? -2.002 -6.950 -28.069 1.00 98.06 78 SER A C 1
ATOM 594 O O . SER A 1 78 ? -2.486 -7.203 -29.174 1.00 98.06 78 SER A O 1
ATOM 596 N N . LEU A 1 79 ? -0.921 -6.174 -27.920 1.00 98.00 79 LEU A N 1
ATOM 597 C CA . LEU A 1 79 ? -0.220 -5.548 -29.037 1.00 98.00 79 LEU A CA 1
ATOM 598 C C . LEU A 1 79 ? 0.683 -6.575 -29.740 1.00 98.00 79 LEU A C 1
ATOM 600 O O . LEU A 1 79 ? 1.461 -7.255 -29.068 1.00 98.00 79 LEU A O 1
ATOM 604 N N . PRO A 1 80 ? 0.631 -6.693 -31.080 1.00 97.62 80 PRO A N 1
ATOM 605 C CA . PRO A 1 80 ? 1.425 -7.680 -31.814 1.00 97.62 80 PRO A CA 1
ATOM 606 C C . PRO A 1 80 ? 2.941 -7.451 -31.716 1.00 97.62 80 PRO A C 1
ATOM 608 O O . PRO A 1 80 ? 3.713 -8.371 -31.978 1.00 97.62 80 PRO A O 1
ATOM 611 N N . GLU A 1 81 ? 3.376 -6.244 -31.355 1.00 96.88 81 GLU A N 1
ATOM 612 C CA . GLU A 1 81 ? 4.781 -5.880 -31.181 1.00 96.88 81 GLU A CA 1
ATOM 613 C C . GLU A 1 81 ? 5.342 -6.247 -29.794 1.00 96.88 81 GLU A C 1
ATOM 615 O O . GLU A 1 81 ? 6.557 -6.188 -29.597 1.00 96.88 81 GLU A O 1
ATOM 620 N N . VAL A 1 82 ? 4.491 -6.620 -28.830 1.00 98.06 82 VAL A N 1
ATOM 621 C CA . VAL A 1 82 ? 4.900 -6.966 -27.461 1.00 98.06 82 VAL A CA 1
ATOM 622 C C . VAL A 1 82 ? 5.098 -8.474 -27.329 1.00 98.06 82 VAL A C 1
ATOM 624 O O . VAL A 1 82 ? 4.218 -9.264 -27.663 1.00 98.06 82 VAL A O 1
ATOM 627 N N . ASP A 1 83 ? 6.235 -8.887 -26.763 1.00 97.75 83 ASP A N 1
ATOM 628 C CA . ASP A 1 83 ? 6.411 -10.262 -26.290 1.00 97.75 83 ASP A CA 1
ATOM 629 C C . ASP A 1 83 ? 5.784 -10.415 -24.888 1.00 97.75 83 ASP A C 1
ATOM 631 O O . ASP A 1 83 ? 6.338 -9.903 -23.908 1.00 97.75 83 ASP A O 1
ATOM 635 N N . PRO A 1 84 ? 4.665 -11.155 -24.736 1.00 97.50 84 PRO A N 1
ATOM 636 C CA . PRO A 1 84 ? 4.014 -11.342 -23.440 1.00 97.50 84 PRO A CA 1
ATOM 637 C C . PRO A 1 84 ? 4.867 -12.147 -22.445 1.00 97.50 84 PRO A C 1
ATOM 639 O O . PRO A 1 84 ? 4.513 -12.252 -21.270 1.00 97.50 84 PRO A O 1
ATOM 642 N N . LYS A 1 85 ? 5.985 -12.740 -22.886 1.00 97.50 85 LYS A N 1
ATOM 643 C CA . LYS A 1 85 ? 6.947 -13.450 -22.033 1.00 97.50 85 LYS A CA 1
ATOM 644 C C . LYS A 1 85 ? 8.095 -12.564 -21.549 1.00 97.50 85 LYS A C 1
ATOM 646 O O . LYS A 1 85 ? 8.977 -13.083 -20.871 1.00 97.50 85 LYS A O 1
ATOM 651 N N . ALA A 1 86 ? 8.092 -11.268 -21.863 1.00 97.88 86 ALA A N 1
ATOM 652 C CA . ALA A 1 86 ? 9.169 -10.336 -21.532 1.00 97.88 86 ALA A CA 1
ATOM 653 C C . ALA A 1 86 ? 8.642 -9.042 -20.878 1.00 97.88 86 ALA A C 1
ATOM 655 O O . ALA A 1 86 ? 9.057 -7.938 -21.223 1.00 97.88 86 ALA A O 1
ATOM 656 N N . ILE A 1 87 ? 7.717 -9.170 -19.920 1.00 98.75 87 ILE A N 1
ATOM 657 C CA . ILE A 1 87 ? 7.118 -8.019 -19.229 1.00 98.75 87 ILE A CA 1
ATOM 658 C C . ILE A 1 87 ? 8.005 -7.549 -18.071 1.00 98.75 87 ILE A C 1
ATOM 660 O O . ILE A 1 87 ? 8.269 -8.303 -17.130 1.00 98.75 87 ILE A O 1
ATOM 664 N N . GLY A 1 88 ? 8.428 -6.285 -18.138 1.00 98.62 88 GLY A N 1
ATOM 665 C CA . GLY A 1 88 ? 9.157 -5.577 -17.086 1.00 98.62 88 GLY A CA 1
ATOM 666 C C . GLY A 1 88 ? 8.303 -4.510 -16.410 1.00 98.62 88 GLY A C 1
ATOM 667 O O . GLY A 1 88 ? 7.494 -3.864 -17.074 1.00 98.62 88 GLY A O 1
ATOM 668 N N . VAL A 1 89 ? 8.491 -4.295 -15.106 1.00 98.69 89 VAL A N 1
ATOM 669 C CA . VAL A 1 89 ? 7.775 -3.244 -14.358 1.00 98.69 89 VAL A CA 1
ATOM 670 C C . VAL A 1 89 ? 8.750 -2.434 -13.516 1.00 98.69 89 VAL A C 1
ATOM 672 O O . VAL A 1 89 ? 9.591 -2.987 -12.811 1.00 98.69 89 VAL A O 1
ATOM 675 N N . THR A 1 90 ? 8.644 -1.107 -13.576 1.00 98.69 90 THR A N 1
ATOM 676 C CA . THR A 1 90 ? 9.433 -0.222 -12.719 1.00 98.69 90 THR A CA 1
ATOM 677 C C . THR A 1 90 ? 8.675 1.027 -12.298 1.00 98.69 90 THR A C 1
ATOM 679 O O . THR A 1 90 ? 7.848 1.577 -13.031 1.00 98.69 90 THR A O 1
ATOM 682 N N . GLY A 1 91 ? 9.009 1.521 -11.112 1.00 97.31 91 GLY A N 1
ATOM 683 C CA . GLY A 1 91 ? 8.453 2.728 -10.537 1.00 97.31 91 GLY A CA 1
ATOM 684 C C . GLY A 1 91 ? 9.236 3.151 -9.304 1.00 97.31 91 GLY A C 1
ATOM 685 O O . GLY A 1 91 ? 10.060 2.401 -8.787 1.00 97.31 91 GLY A O 1
ATOM 686 N N . ALA A 1 92 ? 8.972 4.374 -8.851 1.00 95.25 92 ALA A N 1
ATOM 687 C CA . ALA A 1 92 ? 9.619 4.946 -7.681 1.00 95.25 92 ALA A CA 1
ATOM 688 C C . ALA A 1 92 ? 8.592 5.478 -6.674 1.00 95.25 92 ALA A C 1
ATOM 690 O O . ALA A 1 92 ? 7.502 5.872 -7.109 1.00 95.25 92 ALA A O 1
ATOM 691 N N . SER A 1 93 ? 8.917 5.509 -5.376 1.00 92.69 93 SER A N 1
ATOM 692 C CA . SER A 1 93 ? 8.008 5.963 -4.305 1.00 92.69 93 SER A CA 1
ATOM 693 C C . SER A 1 93 ? 6.708 5.143 -4.299 1.00 92.69 93 SER A C 1
ATOM 695 O O . SER A 1 93 ? 6.757 3.923 -4.454 1.00 92.69 93 SER A O 1
ATOM 697 N N . GLY A 1 94 ? 5.532 5.778 -4.278 1.00 91.81 94 GLY A N 1
ATOM 698 C CA . GLY A 1 94 ? 4.243 5.103 -4.494 1.00 91.81 94 GLY A CA 1
ATOM 699 C C . GLY A 1 94 ? 4.191 4.232 -5.765 1.00 91.81 94 GLY A C 1
ATOM 700 O O . GLY A 1 94 ? 3.550 3.186 -5.792 1.00 91.81 94 GLY A O 1
ATOM 701 N N . GLY A 1 95 ? 4.941 4.583 -6.817 1.00 94.62 95 GLY A N 1
ATOM 702 C CA . GLY A 1 95 ? 5.095 3.742 -8.010 1.00 94.62 95 GLY A CA 1
ATOM 703 C C . GLY A 1 95 ? 6.026 2.539 -7.810 1.00 94.62 95 GLY A C 1
ATOM 704 O O . GLY A 1 95 ? 5.887 1.540 -8.514 1.00 94.62 95 GLY A O 1
ATOM 705 N N . GLY A 1 96 ? 6.972 2.632 -6.875 1.00 96.12 96 GLY A N 1
ATOM 706 C CA . GLY A 1 96 ? 7.783 1.510 -6.404 1.00 96.12 96 GLY A CA 1
ATOM 707 C C . GLY A 1 96 ? 6.923 0.533 -5.606 1.00 96.12 96 GLY A C 1
ATOM 708 O O . GLY A 1 96 ? 6.906 -0.648 -5.935 1.00 96.12 96 GLY A O 1
ATOM 709 N N . ASN A 1 97 ? 6.084 1.045 -4.699 1.00 94.88 97 ASN A N 1
ATOM 710 C CA . ASN A 1 97 ? 5.049 0.273 -4.001 1.00 94.88 97 ASN A CA 1
ATOM 711 C C . ASN A 1 97 ? 4.106 -0.455 -4.974 1.00 94.88 97 ASN A C 1
ATOM 713 O O . ASN A 1 97 ? 3.838 -1.650 -4.824 1.00 94.88 97 ASN A O 1
ATOM 717 N N . GLN A 1 98 ? 3.646 0.228 -6.026 1.00 96.62 98 GLN A N 1
ATOM 718 C CA . GLN A 1 98 ? 2.837 -0.408 -7.068 1.00 96.62 98 GLN A CA 1
ATOM 719 C C . GLN A 1 98 ? 3.613 -1.475 -7.855 1.00 96.62 98 GLN A C 1
ATOM 721 O O . GLN A 1 98 ? 3.077 -2.551 -8.105 1.00 96.62 98 GLN A O 1
ATOM 726 N N . THR A 1 99 ? 4.873 -1.205 -8.218 1.00 98.19 99 THR A N 1
ATOM 727 C CA . THR A 1 99 ? 5.750 -2.178 -8.899 1.00 98.19 99 THR A CA 1
ATOM 728 C C . THR A 1 99 ? 5.907 -3.438 -8.061 1.00 98.19 99 THR A C 1
ATOM 730 O O . THR A 1 99 ? 5.777 -4.547 -8.575 1.00 98.19 99 THR A O 1
ATOM 733 N N . PHE A 1 100 ? 6.153 -3.262 -6.768 1.00 97.62 100 PHE A N 1
ATOM 734 C CA . PHE A 1 100 ? 6.357 -4.334 -5.815 1.00 97.62 100 PHE A CA 1
ATOM 735 C C . PHE A 1 100 ? 5.125 -5.232 -5.694 1.00 97.62 100 PHE A C 1
ATOM 737 O O . PHE A 1 100 ? 5.191 -6.422 -6.006 1.00 97.62 100 PHE A O 1
ATOM 744 N N . ASN A 1 101 ? 3.978 -4.644 -5.352 1.00 96.62 101 ASN A N 1
ATOM 745 C CA . ASN A 1 101 ? 2.727 -5.380 -5.181 1.00 96.62 101 ASN A CA 1
ATOM 746 C C . ASN A 1 101 ? 2.244 -6.025 -6.491 1.00 96.62 101 ASN A C 1
ATOM 748 O O . ASN A 1 101 ? 1.824 -7.181 -6.485 1.00 96.62 101 ASN A O 1
ATOM 752 N N . LEU A 1 102 ? 2.361 -5.332 -7.630 1.00 98.19 102 LEU A N 1
ATOM 753 C CA . LEU A 1 102 ? 2.017 -5.911 -8.931 1.00 98.19 102 LEU A CA 1
ATOM 754 C C . LEU A 1 102 ? 2.913 -7.102 -9.264 1.00 98.19 102 LEU A C 1
ATOM 756 O O . LEU A 1 102 ? 2.430 -8.104 -9.776 1.00 98.19 102 LEU A O 1
ATOM 760 N N . THR A 1 103 ? 4.211 -7.016 -8.965 1.00 98.44 103 THR A N 1
ATOM 761 C CA . THR A 1 103 ? 5.138 -8.119 -9.232 1.00 98.44 103 THR A CA 1
ATOM 762 C C . THR A 1 103 ? 4.779 -9.333 -8.388 1.00 98.44 103 THR A C 1
ATOM 764 O O . THR A 1 103 ? 4.761 -10.441 -8.918 1.00 98.44 103 THR A O 1
ATOM 767 N N . VAL A 1 104 ? 4.438 -9.148 -7.110 1.00 97.12 104 VAL A N 1
ATOM 768 C CA . VAL A 1 104 ? 3.956 -10.234 -6.239 1.00 97.12 104 VAL A CA 1
ATOM 769 C C . VAL A 1 104 ? 2.700 -10.895 -6.819 1.00 97.12 104 VAL A C 1
ATOM 771 O O . VAL A 1 104 ? 2.631 -12.121 -6.873 1.00 97.12 104 VAL A O 1
ATOM 774 N N . LEU A 1 105 ? 1.731 -10.100 -7.281 1.00 97.25 105 LEU A N 1
ATOM 775 C CA . LEU A 1 105 ? 0.395 -10.577 -7.657 1.00 97.25 105 LEU A CA 1
ATOM 776 C C . LEU A 1 105 ? 0.272 -11.050 -9.115 1.00 97.25 105 LEU A C 1
ATOM 778 O O . LEU A 1 105 ? -0.562 -11.908 -9.405 1.00 97.25 105 LEU A O 1
ATOM 782 N N . ASP A 1 106 ? 1.080 -10.523 -10.038 1.00 98.31 106 ASP A N 1
ATOM 783 C CA . ASP A 1 106 ? 1.031 -10.871 -11.459 1.00 98.31 106 ASP A CA 1
ATOM 784 C C . ASP A 1 106 ? 2.236 -11.732 -11.883 1.00 98.31 106 ASP A C 1
ATOM 786 O O . ASP A 1 106 ? 3.356 -11.223 -12.032 1.00 98.31 106 ASP A O 1
ATOM 790 N N . PRO A 1 107 ? 2.044 -13.036 -12.154 1.00 97.06 107 PRO A N 1
ATOM 791 C CA . PRO A 1 107 ? 3.131 -13.916 -12.583 1.00 97.06 107 PRO A CA 1
ATOM 792 C C . PRO A 1 107 ? 3.656 -13.601 -13.994 1.00 97.06 107 PRO A C 1
ATOM 794 O O . PRO A 1 107 ? 4.700 -14.136 -14.390 1.00 97.06 107 PRO A O 1
ATOM 797 N N . ARG A 1 108 ? 2.955 -12.758 -14.769 1.00 98.50 108 ARG A N 1
ATOM 798 C CA . ARG A 1 108 ? 3.407 -12.318 -16.096 1.00 98.50 108 ARG A CA 1
ATOM 799 C C . ARG A 1 108 ? 4.571 -11.346 -16.001 1.00 98.50 108 ARG A C 1
ATOM 801 O O . ARG A 1 108 ? 5.375 -11.314 -16.924 1.00 98.50 108 ARG A O 1
ATOM 808 N N . VAL A 1 109 ? 4.710 -10.609 -14.896 1.00 98.75 109 VAL A N 1
ATOM 809 C CA . VAL A 1 109 ? 5.886 -9.763 -14.656 1.00 98.75 109 VAL A CA 1
ATOM 810 C C . VAL A 1 109 ? 7.105 -10.665 -14.503 1.00 98.75 109 VAL A C 1
ATOM 812 O O . VAL A 1 109 ? 7.150 -11.518 -13.613 1.00 98.75 109 VAL A O 1
ATOM 815 N N . ARG A 1 110 ? 8.080 -10.508 -15.400 1.00 98.69 110 ARG A N 1
ATOM 816 C CA . ARG A 1 110 ? 9.269 -11.364 -15.499 1.00 98.69 110 ARG A CA 1
ATOM 817 C C . ARG A 1 110 ? 10.513 -10.756 -14.879 1.00 98.69 110 ARG A C 1
ATOM 819 O O . ARG A 1 110 ? 11.389 -11.514 -14.485 1.00 98.69 110 ARG A O 1
ATOM 826 N N . ALA A 1 111 ? 10.573 -9.434 -14.787 1.00 98.75 111 ALA A N 1
ATOM 827 C CA . ALA A 1 111 ? 11.615 -8.710 -14.078 1.00 98.75 111 ALA A CA 1
ATOM 828 C C . ALA A 1 111 ? 11.037 -7.396 -13.543 1.00 98.75 111 ALA A C 1
ATOM 830 O O . ALA A 1 111 ? 10.215 -6.769 -14.215 1.00 98.75 111 ALA A O 1
ATOM 831 N N . ALA A 1 112 ? 11.466 -6.951 -12.365 1.00 98.88 112 ALA A N 1
ATOM 832 C CA . ALA A 1 112 ? 10.994 -5.685 -11.814 1.00 98.88 112 ALA A CA 1
ATOM 833 C C . ALA A 1 112 ? 12.089 -4.890 -11.100 1.00 98.88 112 ALA A C 1
ATOM 835 O O . ALA A 1 112 ? 13.020 -5.465 -10.541 1.00 98.88 112 ALA A O 1
ATOM 836 N N . VAL A 1 113 ? 11.953 -3.562 -11.120 1.00 98.88 113 VAL A N 1
ATOM 837 C CA . VAL A 1 113 ? 12.842 -2.632 -10.410 1.00 98.88 113 VAL A CA 1
ATOM 838 C C . VAL A 1 113 ? 12.007 -1.631 -9.620 1.00 98.88 113 VAL A C 1
ATOM 840 O O . VAL A 1 113 ? 11.380 -0.746 -10.209 1.00 98.88 113 VAL A O 1
ATOM 843 N N . GLY A 1 114 ? 11.996 -1.760 -8.296 1.00 98.50 114 GLY A N 1
ATOM 844 C CA . GLY A 1 114 ? 11.362 -0.797 -7.398 1.00 98.50 114 GLY A CA 1
ATOM 845 C C . GLY A 1 114 ? 12.383 0.191 -6.835 1.00 98.50 114 GLY A C 1
ATOM 846 O O . GLY A 1 114 ? 13.472 -0.199 -6.429 1.00 98.50 114 GLY A O 1
ATOM 847 N N . VAL A 1 115 ? 12.047 1.479 -6.812 1.00 98.12 115 VAL A N 1
ATOM 848 C CA . VAL A 1 115 ? 12.978 2.552 -6.423 1.00 98.12 115 VAL A CA 1
ATOM 849 C C . VAL A 1 115 ? 12.400 3.390 -5.277 1.00 98.12 115 VAL A C 1
ATOM 851 O O . VAL A 1 115 ? 11.221 3.729 -5.310 1.00 98.12 115 VAL A O 1
ATOM 854 N N . CYS A 1 116 ? 13.207 3.730 -4.270 1.00 95.88 116 CYS A N 1
ATOM 855 C CA . CYS A 1 116 ? 12.858 4.615 -3.143 1.00 95.88 116 CYS A CA 1
ATOM 856 C C . CYS A 1 116 ? 11.453 4.363 -2.557 1.00 95.88 116 CYS A C 1
ATOM 858 O O . CYS A 1 116 ? 10.629 5.273 -2.502 1.00 95.88 116 CYS A O 1
ATOM 860 N N . PHE A 1 117 ? 11.146 3.107 -2.223 1.00 94.19 117 PHE A N 1
ATOM 861 C CA . PHE A 1 117 ? 9.858 2.708 -1.633 1.00 94.19 117 PHE A CA 1
ATOM 862 C C . PHE A 1 117 ? 9.999 1.694 -0.488 1.00 94.19 117 PHE A C 1
ATOM 864 O O . PHE A 1 117 ? 9.050 1.506 0.258 1.00 94.19 117 PHE A O 1
ATOM 871 N N . PHE A 1 118 ? 11.146 1.010 -0.408 1.00 95.25 118 PHE A N 1
ATOM 872 C CA . PHE A 1 118 ? 11.333 -0.185 0.409 1.00 95.25 118 PHE A CA 1
ATOM 873 C C . PHE A 1 118 ? 11.867 0.179 1.795 1.00 95.25 118 PHE A C 1
ATOM 875 O O . PHE A 1 118 ? 12.826 0.945 1.901 1.00 95.25 118 PHE A O 1
ATOM 882 N N . GLY A 1 119 ? 11.275 -0.397 2.829 1.00 93.25 119 GLY A N 1
ATOM 883 C CA . GLY A 1 119 ? 11.537 -0.134 4.237 1.00 93.25 119 GLY A CA 1
ATOM 884 C C . GLY A 1 119 ? 10.799 -1.170 5.071 1.00 93.25 119 GLY A C 1
ATOM 885 O O . GLY A 1 119 ? 10.926 -2.351 4.788 1.00 93.25 119 GLY A O 1
ATOM 886 N N . THR A 1 120 ? 10.026 -0.756 6.071 1.00 92.81 120 THR A N 1
ATOM 887 C CA . THR A 1 120 ? 9.172 -1.645 6.881 1.00 92.81 120 THR A CA 1
ATOM 888 C C . THR A 1 120 ? 7.753 -1.106 6.940 1.00 92.81 120 THR A C 1
ATOM 890 O O . THR A 1 120 ? 7.552 0.110 6.915 1.00 92.81 120 THR A O 1
ATOM 893 N N . TYR A 1 121 ? 6.758 -1.979 7.120 1.00 91.25 121 TYR A N 1
ATOM 894 C CA . TYR A 1 121 ? 5.392 -1.537 7.421 1.00 91.25 121 TYR A CA 1
ATOM 895 C C . TYR A 1 121 ? 5.308 -0.757 8.744 1.00 91.25 121 TYR A C 1
ATOM 897 O O . TYR A 1 121 ? 4.450 0.115 8.880 1.00 91.25 121 TYR A O 1
ATOM 905 N N . GLU A 1 122 ? 6.210 -1.017 9.700 1.00 89.00 122 GLU A N 1
ATOM 906 C CA . GLU A 1 122 ? 6.342 -0.229 10.934 1.00 89.00 122 GLU A CA 1
ATOM 907 C C . GLU A 1 122 ? 6.796 1.210 10.647 1.00 89.00 122 GLU A C 1
ATOM 909 O O . GLU A 1 122 ? 6.245 2.150 11.218 1.00 89.00 122 GLU A O 1
ATOM 914 N N . GLY A 1 123 ? 7.712 1.419 9.696 1.00 88.12 123 GLY A N 1
ATOM 915 C CA . GLY A 1 123 ? 8.164 2.751 9.282 1.00 88.12 123 GLY A CA 1
ATOM 916 C C . GLY A 1 123 ? 7.021 3.667 8.823 1.00 88.12 123 GLY A C 1
ATOM 917 O O . GLY A 1 123 ? 7.027 4.869 9.103 1.00 88.12 123 GLY A O 1
ATOM 918 N N . TYR A 1 124 ? 5.972 3.105 8.209 1.00 84.44 124 TYR A N 1
ATOM 919 C CA . TYR A 1 124 ? 4.765 3.852 7.826 1.00 84.44 124 TYR A CA 1
ATOM 920 C C . TYR A 1 124 ? 3.937 4.344 9.026 1.00 84.44 124 TYR A C 1
ATOM 922 O O . TYR A 1 124 ? 3.123 5.252 8.858 1.00 84.44 124 TYR A O 1
ATOM 930 N N . LEU A 1 125 ? 4.134 3.802 10.236 1.00 83.25 125 LEU A N 1
ATOM 931 C CA . LEU A 1 125 ? 3.489 4.296 11.462 1.00 83.25 125 LEU A CA 1
ATOM 932 C C . LEU A 1 125 ? 4.084 5.630 11.935 1.00 83.25 125 LEU A C 1
ATOM 934 O O . LEU A 1 125 ? 3.436 6.372 12.673 1.00 83.25 125 LEU A O 1
ATOM 938 N N . HIS A 1 126 ? 5.310 5.945 11.516 1.00 80.19 126 HIS A N 1
ATOM 939 C CA . HIS A 1 126 ? 6.067 7.100 11.997 1.00 80.19 126 HIS A CA 1
ATOM 940 C C . HIS A 1 126 ? 5.973 8.330 11.083 1.00 80.19 126 HIS A C 1
ATOM 942 O O . HIS A 1 126 ? 6.610 9.350 11.352 1.00 80.19 126 HIS A O 1
ATOM 948 N N . GLY A 1 127 ? 5.164 8.278 10.022 1.00 75.44 127 GLY A N 1
ATOM 949 C CA . GLY A 1 127 ? 4.965 9.406 9.117 1.00 75.44 127 GLY A CA 1
ATOM 950 C C . GLY A 1 127 ? 3.698 9.300 8.276 1.00 75.44 127 GLY A C 1
ATOM 951 O O . GLY A 1 127 ? 3.151 8.221 8.060 1.00 75.44 127 GLY A O 1
ATOM 952 N N . ALA A 1 128 ? 3.235 10.448 7.780 1.00 74.81 128 ALA A N 1
ATOM 953 C CA . ALA A 1 128 ? 2.108 10.485 6.857 1.00 74.81 128 ALA A CA 1
ATOM 954 C C . ALA A 1 128 ? 2.511 9.845 5.530 1.00 74.81 128 ALA A C 1
ATOM 956 O O . ALA A 1 128 ? 3.499 10.253 4.921 1.00 74.81 128 ALA A O 1
ATOM 957 N N . HIS A 1 129 ? 1.702 8.906 5.059 1.00 80.62 129 HIS A N 1
ATOM 958 C CA . HIS A 1 129 ? 1.864 8.281 3.746 1.00 80.62 129 HIS A CA 1
ATOM 959 C C . HIS A 1 129 ? 0.599 8.452 2.900 1.00 80.62 129 HIS A C 1
ATOM 961 O O . HIS A 1 129 ? -0.415 8.993 3.360 1.00 80.62 129 HIS A O 1
ATOM 967 N N . CYS A 1 130 ? 0.638 8.059 1.632 1.00 83.94 130 CYS A N 1
ATOM 968 C CA . CYS A 1 130 ? -0.539 8.125 0.779 1.00 83.94 130 CYS A CA 1
ATOM 969 C C . CYS A 1 130 ? -1.4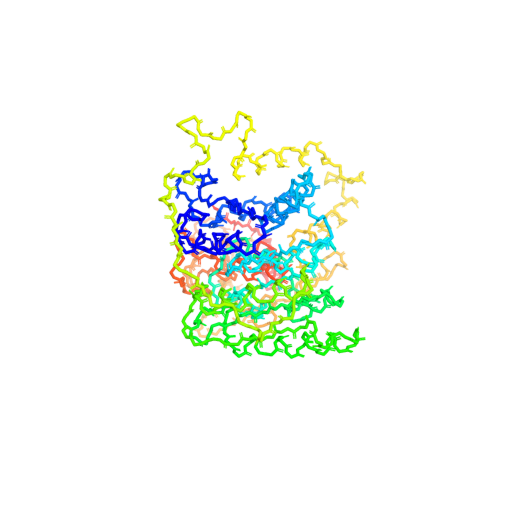69 6.922 1.016 1.00 83.94 130 CYS A C 1
ATOM 971 O O . CYS A 1 130 ? -1.018 5.814 1.297 1.00 83.94 130 CYS A O 1
ATOM 973 N N . ALA A 1 131 ? -2.779 7.093 0.808 1.00 86.75 131 ALA A N 1
ATOM 974 C CA . ALA A 1 131 ? -3.735 5.979 0.829 1.00 86.75 131 ALA A CA 1
ATOM 975 C C . ALA A 1 131 ? -3.412 4.883 -0.203 1.00 86.75 131 ALA A C 1
ATOM 977 O O . ALA A 1 131 ? -3.873 3.751 -0.064 1.00 86.75 131 ALA A O 1
ATOM 978 N N . CYS A 1 132 ? -2.666 5.220 -1.263 1.00 88.00 132 CYS A N 1
ATOM 979 C CA . CYS A 1 132 ? -2.235 4.258 -2.274 1.00 88.00 132 CYS A CA 1
ATOM 980 C C . CYS A 1 132 ? -1.101 3.334 -1.807 1.00 88.00 132 CYS A C 1
ATOM 982 O O . CYS A 1 132 ? -0.823 2.345 -2.478 1.00 88.00 132 CYS A O 1
ATOM 984 N N . GLU A 1 133 ? -0.480 3.632 -0.667 1.00 88.62 133 GLU A N 1
ATOM 985 C CA . GLU A 1 133 ? 0.605 2.844 -0.068 1.00 88.62 133 GLU A CA 1
ATOM 986 C C . GLU A 1 133 ? 0.099 2.007 1.117 1.00 88.62 133 GLU A C 1
ATOM 988 O O . GLU A 1 133 ? 0.785 1.113 1.599 1.00 88.62 133 GLU A O 1
ATOM 993 N N . LEU A 1 134 ? -1.134 2.258 1.569 1.00 88.19 134 LEU A N 1
ATOM 994 C CA . LEU A 1 134 ? -1.733 1.554 2.692 1.00 88.19 134 LEU A CA 1
ATOM 995 C C . LEU A 1 134 ? -2.194 0.142 2.303 1.00 88.19 134 LEU A C 1
ATOM 997 O O . LEU A 1 134 ? -3.126 -0.033 1.510 1.00 88.19 134 LEU A O 1
ATOM 1001 N N . VAL A 1 135 ? -1.630 -0.855 2.986 1.00 89.25 135 VAL A N 1
ATOM 1002 C CA . VAL A 1 135 ? -2.119 -2.238 3.015 1.00 89.25 135 VAL A CA 1
ATOM 1003 C C . VAL A 1 135 ? -2.692 -2.534 4.411 1.00 89.25 135 VAL A C 1
ATOM 1005 O O . VAL A 1 135 ? -1.930 -2.716 5.363 1.00 89.25 135 VAL A O 1
ATOM 1008 N N . PRO A 1 136 ? -4.029 -2.559 4.581 1.00 89.94 136 PRO A N 1
ATOM 1009 C CA . PRO A 1 136 ? -4.642 -2.796 5.883 1.00 89.94 136 PRO A CA 1
ATOM 1010 C C . PRO A 1 136 ? -4.241 -4.151 6.477 1.00 89.94 136 PRO A C 1
ATOM 1012 O O . PRO A 1 136 ? -4.309 -5.180 5.805 1.00 89.94 136 PRO A O 1
ATOM 1015 N N . GLY A 1 137 ? -3.842 -4.146 7.747 1.00 91.12 137 GLY A N 1
ATOM 1016 C CA . GLY A 1 137 ? -3.468 -5.343 8.496 1.00 91.12 137 GLY A CA 1
ATOM 1017 C C . GLY A 1 137 ? -2.136 -5.976 8.095 1.00 91.12 137 GLY A C 1
ATOM 1018 O O . GLY A 1 137 ? -1.863 -7.077 8.561 1.00 91.12 137 GLY A O 1
ATOM 1019 N N . ALA A 1 138 ? -1.310 -5.341 7.258 1.00 90.62 138 ALA A N 1
ATOM 1020 C CA . ALA A 1 138 ? -0.067 -5.947 6.773 1.00 90.62 138 ALA A CA 1
ATOM 1021 C C . ALA A 1 138 ? 0.865 -6.413 7.912 1.00 90.62 138 ALA A C 1
ATOM 1023 O O . ALA A 1 138 ? 1.336 -7.550 7.887 1.00 90.62 138 ALA A O 1
ATOM 1024 N N . LEU A 1 139 ? 1.000 -5.606 8.975 1.00 90.56 139 LEU A N 1
ATOM 1025 C CA . LEU A 1 139 ? 1.803 -5.933 10.166 1.00 90.56 139 LEU A CA 1
ATOM 1026 C C . LEU A 1 139 ? 1.305 -7.153 10.954 1.00 90.56 139 LEU A C 1
ATOM 1028 O O . LEU A 1 139 ? 2.002 -7.647 11.835 1.00 90.56 139 LEU A O 1
ATOM 1032 N N . THR A 1 140 ? 0.105 -7.657 10.663 1.00 89.81 140 THR A N 1
ATOM 1033 C CA . THR A 1 140 ? -0.434 -8.841 11.347 1.00 89.81 140 THR A CA 1
ATOM 1034 C C . THR A 1 140 ? 0.099 -10.156 10.775 1.00 89.81 140 THR A C 1
ATOM 1036 O O . THR A 1 140 ? -0.049 -11.194 11.418 1.00 89.81 140 THR A O 1
ATOM 1039 N N . TYR A 1 141 ? 0.724 -10.139 9.590 1.00 89.38 141 TYR A N 1
ATOM 1040 C CA . TYR A 1 141 ? 1.180 -11.366 8.927 1.00 89.38 141 TYR A CA 1
ATOM 1041 C C . TYR A 1 141 ? 2.484 -11.245 8.130 1.00 89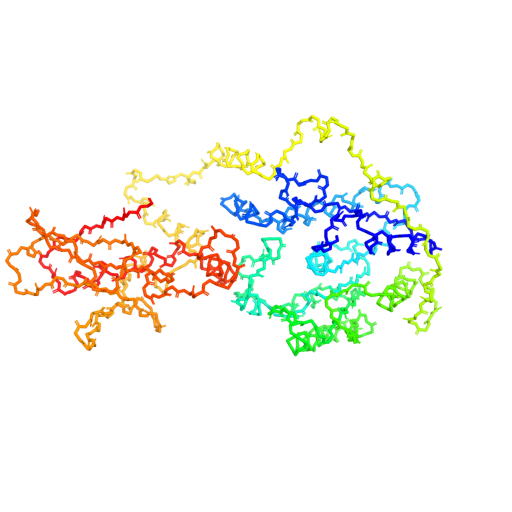.38 141 TYR A C 1
ATOM 1043 O O . TYR A 1 141 ? 3.039 -12.283 7.767 1.00 89.38 141 TYR A O 1
ATOM 1051 N N . ALA A 1 142 ? 2.980 -10.040 7.833 1.00 92.50 142 ALA A N 1
ATOM 1052 C CA . ALA A 1 142 ? 4.191 -9.865 7.036 1.00 92.50 142 ALA A CA 1
ATOM 1053 C C . ALA A 1 142 ? 4.886 -8.518 7.283 1.00 92.50 142 ALA A C 1
ATOM 1055 O O . ALA A 1 142 ? 4.299 -7.576 7.806 1.00 92.50 142 ALA A O 1
ATOM 1056 N N . ASP A 1 143 ? 6.130 -8.439 6.816 1.00 94.19 143 ASP A N 1
ATOM 1057 C CA . ASP A 1 143 ? 6.838 -7.185 6.540 1.00 94.19 143 ASP A CA 1
ATOM 1058 C C . ASP A 1 143 ? 7.404 -7.186 5.107 1.00 94.19 143 ASP A C 1
ATOM 1060 O O . ASP A 1 143 ? 7.448 -8.242 4.459 1.00 94.19 143 ASP A O 1
ATOM 1064 N N . GLU A 1 144 ? 7.816 -6.033 4.580 1.00 95.25 144 GLU A N 1
ATOM 1065 C CA . GLU A 1 144 ? 8.157 -5.856 3.161 1.00 95.25 144 GLU A CA 1
ATOM 1066 C C . GLU A 1 144 ? 9.236 -6.843 2.672 1.00 95.25 144 GLU A C 1
ATOM 1068 O O . GLU A 1 144 ? 9.121 -7.393 1.575 1.00 95.25 144 GLU A O 1
ATOM 1073 N N . GLY A 1 145 ? 10.228 -7.187 3.501 1.00 96.69 145 GLY A N 1
ATOM 1074 C CA . GLY A 1 145 ? 11.251 -8.190 3.179 1.00 96.69 145 GLY A CA 1
ATOM 1075 C C . GLY A 1 145 ? 10.693 -9.597 2.980 1.00 96.69 145 GLY A C 1
ATOM 1076 O O . GLY A 1 145 ?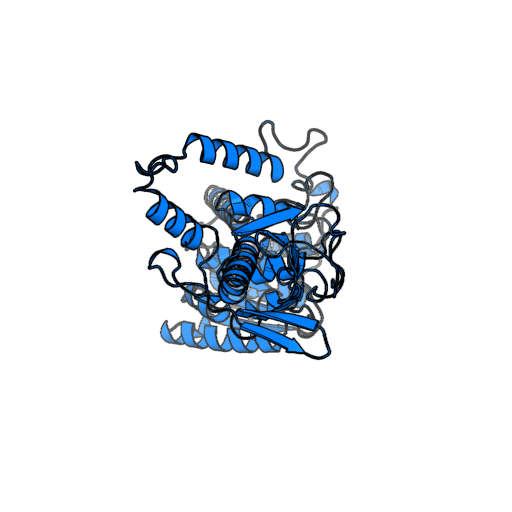 11.121 -10.324 2.080 1.00 96.69 145 GLY A O 1
ATOM 1077 N N . THR A 1 146 ? 9.693 -9.982 3.775 1.00 96.50 146 THR A N 1
ATOM 1078 C CA . THR A 1 146 ? 9.015 -11.280 3.620 1.00 96.50 146 THR A CA 1
ATOM 1079 C C . THR A 1 146 ? 8.119 -11.311 2.386 1.00 96.50 146 THR A C 1
ATOM 1081 O O . THR A 1 146 ? 8.118 -12.304 1.657 1.00 96.50 146 THR A O 1
ATOM 1084 N N . VAL A 1 147 ? 7.429 -10.202 2.095 1.00 96.94 147 VAL A N 1
ATOM 1085 C CA . VAL A 1 147 ? 6.614 -10.052 0.882 1.00 96.94 147 VAL A CA 1
ATOM 1086 C C . VAL A 1 147 ? 7.498 -10.113 -0.366 1.00 96.94 147 VAL A C 1
ATOM 1088 O O . VAL A 1 147 ? 7.135 -10.773 -1.339 1.00 96.94 147 VAL A O 1
ATOM 1091 N N . ALA A 1 148 ? 8.699 -9.528 -0.327 1.00 97.50 148 ALA A N 1
ATOM 1092 C CA . ALA A 1 148 ? 9.649 -9.586 -1.437 1.00 97.50 148 ALA A CA 1
ATOM 1093 C C . ALA A 1 148 ? 10.091 -11.015 -1.763 1.00 97.50 148 ALA A C 1
ATOM 1095 O O . ALA A 1 148 ? 10.301 -11.346 -2.933 1.00 97.50 148 ALA A O 1
ATOM 1096 N N . GLY A 1 149 ? 10.155 -11.890 -0.757 1.00 96.94 149 GLY A N 1
ATOM 1097 C CA . GLY A 1 149 ? 10.421 -13.312 -0.952 1.00 96.94 149 GLY A CA 1
ATOM 1098 C C . GLY A 1 149 ? 9.381 -14.033 -1.817 1.00 96.94 149 GLY A C 1
ATOM 1099 O O . GLY A 1 149 ? 9.735 -15.000 -2.484 1.00 96.94 149 GLY A O 1
ATOM 1100 N N . LEU A 1 150 ? 8.133 -13.546 -1.890 1.00 97.19 150 LEU A N 1
ATOM 1101 C CA . LEU A 1 150 ? 7.087 -14.122 -2.754 1.00 97.19 150 LEU A CA 1
ATOM 1102 C C . LEU A 1 150 ? 7.372 -13.932 -4.253 1.00 97.19 150 LEU A C 1
ATOM 1104 O O . LEU A 1 150 ? 6.758 -14.592 -5.091 1.00 97.19 150 LEU A O 1
ATOM 1108 N N . ILE A 1 151 ? 8.285 -13.025 -4.611 1.00 98.50 151 ILE A N 1
ATOM 1109 C CA . ILE A 1 151 ? 8.664 -12.780 -6.007 1.00 98.50 151 ILE A CA 1
ATOM 1110 C C . ILE A 1 151 ? 9.635 -13.857 -6.513 1.00 98.50 151 ILE A C 1
ATOM 1112 O O . ILE A 1 151 ? 9.647 -14.149 -7.716 1.00 98.50 151 ILE A O 1
ATOM 1116 N N . ALA A 1 152 ? 10.395 -14.489 -5.612 1.00 98.06 152 ALA A N 1
ATOM 1117 C CA . ALA A 1 152 ? 11.348 -15.532 -5.962 1.00 98.06 152 ALA A CA 1
ATOM 1118 C C . ALA A 1 152 ? 10.669 -16.667 -6.764 1.00 98.06 152 ALA A C 1
ATOM 1120 O O . ALA A 1 152 ? 9.538 -17.055 -6.463 1.00 98.06 152 ALA A O 1
ATOM 1121 N N . PRO A 1 153 ? 11.329 -17.215 -7.801 1.00 98.12 153 PRO A N 1
ATOM 1122 C CA . PRO A 1 153 ? 12.712 -16.963 -8.215 1.00 98.12 153 PRO A CA 1
ATOM 1123 C C . PRO A 1 153 ? 12.849 -15.873 -9.300 1.00 98.12 153 PRO A C 1
ATOM 1125 O O . PRO A 1 153 ? 13.807 -15.896 -10.066 1.00 98.12 153 PRO A O 1
ATOM 1128 N N . ARG A 1 154 ? 11.875 -14.969 -9.474 1.00 98.62 154 ARG A N 1
ATOM 1129 C CA . ARG A 1 154 ? 11.928 -13.983 -10.568 1.00 98.62 154 ARG A CA 1
ATOM 1130 C C . ARG A 1 154 ? 12.898 -12.835 -10.257 1.00 98.62 154 ARG A C 1
ATOM 1132 O O . ARG A 1 154 ? 12.955 -12.420 -9.107 1.00 98.62 154 ARG A O 1
ATOM 1139 N N . PRO A 1 155 ? 13.588 -12.281 -11.270 1.00 98.69 155 PRO A N 1
ATOM 1140 C CA . PRO A 1 155 ? 14.457 -11.127 -11.095 1.00 98.69 155 PRO A CA 1
ATOM 1141 C C . PRO A 1 155 ? 13.741 -9.922 -10.469 1.00 98.69 155 PRO A C 1
ATOM 1143 O O . PRO A 1 155 ? 12.766 -9.409 -11.028 1.00 98.69 155 PRO A O 1
ATOM 1146 N N . PHE A 1 156 ? 14.263 -9.425 -9.352 1.00 98.81 156 PHE A N 1
ATOM 1147 C CA . PHE A 1 156 ? 13.772 -8.227 -8.684 1.00 98.81 156 PHE A CA 1
ATOM 1148 C C . PHE A 1 156 ? 14.920 -7.397 -8.113 1.00 98.81 156 PHE A C 1
ATOM 1150 O O . PHE A 1 156 ? 15.741 -7.900 -7.347 1.00 98.81 156 PHE A O 1
ATOM 1157 N N . ALA A 1 157 ? 14.953 -6.113 -8.464 1.00 98.75 157 ALA A N 1
ATOM 1158 C CA . ALA A 1 157 ? 15.905 -5.163 -7.913 1.00 98.75 157 ALA A CA 1
ATOM 1159 C C . ALA A 1 157 ? 15.207 -4.067 -7.099 1.00 98.75 157 ALA A C 1
ATOM 1161 O O . ALA A 1 157 ? 14.164 -3.540 -7.497 1.00 98.75 157 ALA A O 1
ATOM 1162 N N . ILE A 1 158 ? 15.818 -3.695 -5.979 1.00 98.75 158 ILE A N 1
ATOM 1163 C CA . ILE A 1 158 ? 15.426 -2.562 -5.144 1.00 98.75 158 ILE A CA 1
ATOM 1164 C C . ILE A 1 158 ? 16.550 -1.537 -5.158 1.00 98.75 158 ILE A C 1
ATOM 1166 O O . ILE A 1 158 ? 17.684 -1.848 -4.789 1.00 98.75 158 ILE A O 1
ATOM 1170 N N . PHE A 1 159 ? 16.228 -0.306 -5.552 1.00 98.56 159 PHE A N 1
ATOM 1171 C CA . PHE A 1 159 ? 17.148 0.826 -5.481 1.00 98.56 159 PHE A CA 1
ATOM 1172 C C . PHE A 1 159 ? 16.744 1.747 -4.335 1.00 98.56 159 PHE A C 1
ATOM 1174 O O . PHE A 1 159 ? 15.642 2.296 -4.337 1.00 98.56 159 PHE A O 1
ATOM 1181 N N . ALA A 1 160 ? 17.639 1.928 -3.371 1.00 97.62 160 ALA A N 1
ATOM 1182 C CA . ALA A 1 160 ? 17.432 2.795 -2.218 1.00 97.62 160 ALA A CA 1
ATOM 1183 C C . ALA A 1 160 ? 18.343 4.027 -2.295 1.00 97.62 160 ALA A C 1
ATOM 1185 O O . ALA A 1 160 ? 19.507 3.926 -2.689 1.00 97.62 160 ALA A O 1
ATOM 1186 N N . ALA A 1 161 ? 17.822 5.185 -1.905 1.00 96.75 161 ALA A N 1
ATOM 1187 C CA . ALA A 1 161 ? 18.584 6.423 -1.787 1.00 96.75 161 ALA A CA 1
ATOM 1188 C C . ALA A 1 161 ? 19.043 6.617 -0.334 1.00 96.75 161 ALA A C 1
ATOM 1190 O O . ALA A 1 161 ? 18.256 6.477 0.600 1.00 96.75 161 ALA A O 1
ATOM 1191 N N . ARG A 1 162 ? 20.328 6.917 -0.123 1.00 95.81 162 ARG A N 1
ATOM 1192 C CA . ARG A 1 162 ? 20.928 7.002 1.224 1.00 95.81 162 ARG A CA 1
ATOM 1193 C C . ARG A 1 162 ? 20.447 8.193 2.045 1.00 95.81 162 ARG A C 1
ATOM 1195 O O . ARG A 1 162 ? 20.457 8.120 3.272 1.00 95.81 162 ARG A O 1
ATOM 1202 N N . GLU A 1 163 ? 20.054 9.269 1.376 1.00 95.06 163 GLU A N 1
ATOM 1203 C CA . GLU A 1 163 ? 19.605 10.523 1.991 1.00 95.06 163 GLU A CA 1
ATOM 1204 C C . GLU A 1 163 ? 18.077 10.681 1.872 1.00 95.06 163 GLU A C 1
ATOM 1206 O O . GLU A 1 163 ? 17.536 11.783 1.974 1.00 95.06 163 GLU A O 1
ATOM 1211 N N . ASP A 1 164 ? 17.356 9.580 1.633 1.00 91.19 164 ASP A N 1
ATOM 1212 C CA . ASP A 1 164 ? 15.901 9.548 1.727 1.00 91.19 164 ASP A CA 1
ATOM 1213 C C . ASP A 1 164 ? 15.478 9.471 3.197 1.00 91.19 164 ASP A C 1
ATOM 1215 O O . ASP A 1 164 ? 15.513 8.427 3.845 1.00 91.19 164 ASP A O 1
ATOM 1219 N N . HIS A 1 165 ? 15.134 10.629 3.753 1.00 84.62 165 HIS A N 1
ATOM 1220 C CA . HIS A 1 165 ? 14.799 10.770 5.168 1.00 84.62 165 HIS A CA 1
ATOM 1221 C C . HIS A 1 165 ? 13.303 10.582 5.462 1.00 84.62 165 HIS A C 1
ATOM 1223 O O . HIS A 1 165 ? 12.858 10.912 6.563 1.00 84.62 165 HIS A O 1
ATOM 1229 N N . GLY A 1 166 ? 12.518 10.061 4.510 1.00 83.19 166 GLY A N 1
ATOM 1230 C CA . GLY A 1 166 ? 11.129 9.678 4.758 1.00 83.19 166 GLY A CA 1
ATOM 1231 C C . GLY A 1 166 ? 11.031 8.607 5.848 1.00 83.19 166 GLY A C 1
ATOM 1232 O O . GLY A 1 166 ? 11.831 7.673 5.877 1.00 83.19 166 GLY A O 1
ATOM 1233 N N . ALA A 1 167 ? 10.057 8.726 6.754 1.00 81.25 167 ALA A N 1
ATOM 1234 C CA . ALA A 1 167 ? 9.919 7.811 7.895 1.00 81.25 167 ALA A CA 1
ATOM 1235 C C . ALA A 1 167 ? 9.787 6.334 7.472 1.00 81.25 167 ALA A C 1
ATOM 1237 O O . ALA A 1 167 ? 10.348 5.465 8.125 1.00 81.25 167 ALA A O 1
ATOM 1238 N N . ALA A 1 168 ? 9.119 6.068 6.345 1.00 82.75 168 ALA A N 1
ATOM 1239 C CA . ALA A 1 168 ? 8.956 4.727 5.785 1.00 82.75 168 ALA A CA 1
ATOM 1240 C C . ALA A 1 168 ? 10.151 4.238 4.939 1.00 82.75 168 ALA A C 1
ATOM 1242 O O . ALA A 1 168 ? 10.173 3.081 4.540 1.00 82.75 168 ALA A O 1
ATOM 1243 N N . PHE A 1 169 ? 11.135 5.096 4.643 1.00 86.62 169 PHE A N 1
ATOM 1244 C CA . PHE A 1 169 ? 12.199 4.822 3.662 1.00 86.62 169 PHE A CA 1
ATOM 1245 C C . PHE A 1 169 ? 13.602 4.924 4.268 1.00 86.62 169 PHE A C 1
ATOM 1247 O O . PHE A 1 169 ? 14.583 5.168 3.564 1.00 86.62 169 PHE A O 1
ATOM 1254 N N . GLN A 1 170 ? 13.718 4.742 5.587 1.00 90.88 170 GLN A N 1
ATOM 1255 C CA . GLN A 1 170 ? 15.012 4.766 6.255 1.00 90.88 170 GLN A CA 1
ATOM 1256 C C . GLN A 1 170 ? 15.915 3.659 5.703 1.00 90.88 170 GLN A C 1
ATOM 1258 O O . GLN A 1 170 ? 15.563 2.480 5.671 1.00 90.88 170 GLN A O 1
ATOM 1263 N N . ILE A 1 171 ? 17.137 4.032 5.319 1.00 94.88 171 ILE A N 1
ATOM 1264 C CA . ILE A 1 171 ? 18.080 3.102 4.686 1.00 94.88 171 ILE A CA 1
ATOM 1265 C C . ILE A 1 171 ? 18.440 1.902 5.578 1.00 94.88 171 ILE A C 1
ATOM 1267 O O . ILE A 1 171 ? 18.772 0.831 5.074 1.00 94.88 171 ILE A O 1
ATOM 1271 N N . ALA A 1 172 ? 18.397 2.072 6.903 1.00 95.06 172 ALA A N 1
ATOM 1272 C CA . ALA A 1 172 ? 18.654 0.992 7.853 1.00 95.06 172 ALA A CA 1
ATOM 1273 C C . ALA A 1 172 ? 17.579 -0.102 7.765 1.00 95.06 172 ALA A C 1
ATOM 1275 O O . ALA A 1 172 ? 17.925 -1.277 7.638 1.00 95.06 172 ALA A O 1
ATOM 1276 N N . ASP A 1 173 ? 16.311 0.299 7.725 1.00 95.19 173 ASP A N 1
ATOM 1277 C CA . ASP A 1 173 ? 15.159 -0.600 7.636 1.00 95.19 173 ASP A CA 1
ATOM 1278 C C . ASP A 1 173 ? 15.149 -1.331 6.286 1.00 95.19 173 ASP A C 1
ATOM 1280 O O . ASP A 1 173 ? 15.008 -2.554 6.223 1.00 95.19 173 ASP A O 1
ATOM 1284 N N . ALA A 1 174 ? 15.426 -0.602 5.199 1.00 96.62 174 ALA A N 1
ATOM 1285 C CA . ALA A 1 174 ? 15.538 -1.171 3.858 1.00 96.62 174 ALA A CA 1
ATOM 1286 C C . ALA A 1 174 ? 16.630 -2.256 3.769 1.00 96.62 174 ALA A C 1
ATOM 1288 O O . ALA A 1 174 ? 16.426 -3.301 3.148 1.00 96.62 174 ALA A O 1
ATOM 1289 N N . ARG A 1 175 ? 17.789 -2.036 4.412 1.00 97.88 175 ARG A N 1
ATOM 1290 C CA . ARG A 1 175 ? 18.875 -3.030 4.485 1.00 97.88 175 ARG A CA 1
ATOM 1291 C C . ARG A 1 175 ? 18.438 -4.280 5.235 1.00 97.88 175 ARG A C 1
ATOM 1293 O O . ARG A 1 175 ? 18.709 -5.384 4.768 1.00 97.88 175 ARG A O 1
ATOM 1300 N N . GLU A 1 176 ? 17.782 -4.117 6.380 1.00 97.62 176 GLU A N 1
ATOM 1301 C CA . GLU A 1 176 ? 17.298 -5.246 7.174 1.00 97.62 176 GLU A CA 1
ATOM 1302 C C . GLU A 1 176 ? 16.317 -6.107 6.371 1.00 97.62 176 GLU A C 1
ATOM 1304 O O . GLU A 1 176 ? 16.512 -7.321 6.240 1.00 97.62 176 GLU A O 1
ATOM 1309 N N . GLN A 1 177 ? 15.317 -5.479 5.751 1.00 98.00 177 GLN A N 1
ATOM 1310 C CA . GLN A 1 177 ? 14.344 -6.194 4.930 1.00 98.00 177 GLN A CA 1
ATOM 1311 C C . GLN A 1 177 ? 14.972 -6.817 3.676 1.00 98.00 177 GLN A C 1
ATOM 1313 O O . GLN A 1 177 ? 14.580 -7.915 3.269 1.00 98.00 177 GLN A O 1
ATOM 1318 N N . ALA A 1 178 ? 15.998 -6.194 3.090 1.00 98.38 178 ALA A N 1
ATOM 1319 C CA . ALA A 1 178 ? 16.724 -6.771 1.962 1.00 98.38 178 ALA A CA 1
ATOM 1320 C C . ALA A 1 178 ? 17.484 -8.047 2.361 1.00 98.38 178 ALA A C 1
ATOM 1322 O O . ALA A 1 178 ? 17.531 -9.000 1.583 1.00 98.38 178 ALA A O 1
ATOM 1323 N N . GLU A 1 179 ? 18.043 -8.115 3.572 1.00 98.50 179 GLU A N 1
ATOM 1324 C CA . GLU A 1 179 ? 18.675 -9.338 4.080 1.00 98.50 179 GLU A CA 1
ATOM 1325 C C . GLU A 1 179 ? 17.661 -10.466 4.320 1.00 98.50 179 GLU A C 1
ATOM 1327 O O . GLU A 1 179 ? 17.977 -11.639 4.100 1.00 98.50 179 GLU A O 1
ATOM 1332 N N . ILE A 1 180 ? 16.431 -10.136 4.725 1.00 98.25 180 ILE A N 1
ATOM 1333 C CA . ILE A 1 180 ? 15.329 -11.107 4.801 1.00 98.25 180 ILE A CA 1
ATOM 1334 C C . ILE A 1 180 ? 14.996 -11.631 3.398 1.00 98.25 180 ILE A C 1
ATOM 1336 O O . ILE A 1 180 ? 14.984 -12.847 3.188 1.00 98.25 180 ILE A O 1
ATOM 1340 N N . ALA A 1 181 ? 14.809 -10.738 2.423 1.00 98.38 181 ALA A N 1
ATOM 1341 C CA . ALA A 1 181 ? 14.508 -11.108 1.043 1.00 98.38 181 ALA A CA 1
ATOM 1342 C C . ALA A 1 181 ? 15.608 -11.993 0.426 1.00 98.38 181 ALA A C 1
ATOM 1344 O O . ALA A 1 181 ? 15.303 -13.052 -0.122 1.00 98.38 181 ALA A O 1
ATOM 1345 N N . LYS A 1 182 ? 16.892 -11.640 0.595 1.00 98.56 182 LYS A N 1
ATOM 1346 C CA . LYS A 1 182 ? 18.038 -12.445 0.121 1.00 98.56 182 LYS A CA 1
ATOM 1347 C C . LYS A 1 182 ? 18.000 -13.877 0.645 1.00 98.56 182 LYS A C 1
ATOM 1349 O O . LYS A 1 182 ? 18.212 -14.813 -0.121 1.00 98.56 182 LYS A O 1
ATOM 1354 N N . LYS A 1 183 ? 17.698 -14.070 1.935 1.00 98.50 183 LYS A N 1
ATOM 1355 C CA . LYS A 1 183 ? 17.5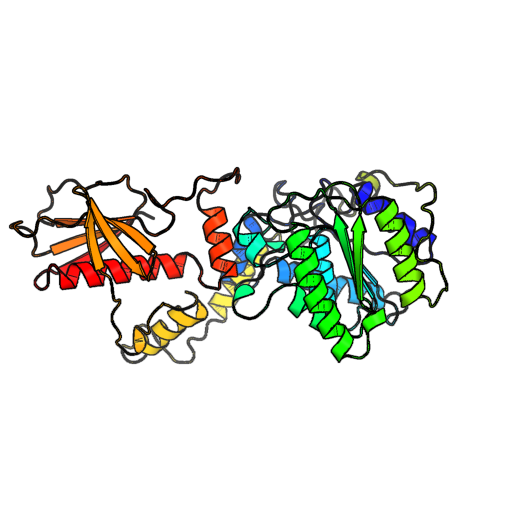74 -15.413 2.527 1.00 98.50 183 LYS A CA 1
ATOM 1356 C C . LYS A 1 183 ? 16.437 -16.207 1.887 1.00 98.50 183 LYS A C 1
ATOM 1358 O O . LYS A 1 183 ? 16.604 -17.396 1.640 1.00 98.50 183 LYS A O 1
ATOM 1363 N N . LEU A 1 184 ? 15.305 -15.569 1.593 1.00 98.31 184 LEU A N 1
ATOM 1364 C CA . LEU A 1 184 ? 14.168 -16.226 0.941 1.00 98.31 184 LEU A CA 1
ATOM 1365 C C . LEU A 1 184 ? 14.480 -16.597 -0.517 1.00 98.31 184 LEU A C 1
ATOM 1367 O O . LEU A 1 184 ? 14.176 -17.712 -0.934 1.00 98.31 184 LEU A O 1
ATOM 1371 N N . TYR A 1 185 ? 15.171 -15.731 -1.263 1.00 98.69 185 TYR A N 1
ATOM 1372 C CA . TYR A 1 185 ? 15.683 -16.066 -2.598 1.00 98.69 185 TYR A CA 1
ATOM 1373 C C . TYR A 1 185 ? 16.713 -17.202 -2.560 1.00 98.69 185 TYR A C 1
ATOM 1375 O O . TYR A 1 185 ? 16.716 -18.054 -3.449 1.00 98.69 185 TYR A O 1
ATOM 1383 N N . ALA A 1 186 ? 17.547 -17.266 -1.518 1.00 98.38 186 ALA A N 1
ATOM 1384 C CA . ALA A 1 186 ? 18.496 -18.358 -1.325 1.00 98.38 186 ALA A CA 1
ATOM 1385 C C . ALA A 1 186 ? 17.802 -19.715 -1.159 1.00 98.38 186 ALA A C 1
ATOM 1387 O O . ALA A 1 186 ? 18.263 -20.703 -1.723 1.00 98.38 186 ALA A O 1
ATOM 1388 N N . LEU A 1 187 ? 16.678 -19.761 -0.435 1.00 98.06 187 LEU A N 1
ATOM 1389 C CA . LEU A 1 187 ? 15.866 -20.977 -0.283 1.00 98.06 187 LEU A CA 1
ATOM 1390 C C . LEU A 1 187 ? 15.235 -21.446 -1.602 1.00 98.06 187 LEU A C 1
ATOM 1392 O O . LEU A 1 187 ? 14.882 -22.617 -1.719 1.00 98.06 187 LEU A O 1
ATOM 1396 N N . ALA A 1 188 ? 15.088 -20.545 -2.574 1.00 97.25 188 ALA A N 1
ATOM 1397 C CA . ALA A 1 188 ? 14.594 -20.836 -3.916 1.00 97.25 188 ALA A CA 1
ATOM 1398 C C . ALA A 1 188 ? 15.724 -21.076 -4.940 1.00 97.25 188 ALA A C 1
ATOM 1400 O O . ALA A 1 188 ? 15.453 -21.080 -6.139 1.00 97.25 188 ALA A O 1
ATOM 1401 N N . ASP A 1 189 ? 16.978 -21.223 -4.487 1.00 98.00 189 ASP A N 1
ATOM 1402 C CA . ASP A 1 189 ? 18.176 -21.344 -5.330 1.00 98.00 189 ASP A CA 1
ATOM 1403 C C . ASP A 1 189 ? 18.333 -20.192 -6.351 1.00 98.00 189 ASP A C 1
ATOM 1405 O O . ASP A 1 189 ? 18.906 -20.364 -7.425 1.00 98.00 189 ASP A O 1
ATOM 1409 N N . ALA A 1 190 ? 17.844 -18.994 -6.007 1.00 98.06 190 ALA A N 1
ATOM 1410 C CA . ALA A 1 190 ? 17.724 -17.841 -6.905 1.00 98.06 190 ALA A CA 1
ATOM 1411 C C . ALA A 1 190 ? 18.493 -16.605 -6.403 1.00 98.06 190 ALA A C 1
ATOM 1413 O O . ALA A 1 190 ? 18.081 -15.469 -6.619 1.00 98.06 190 ALA A O 1
ATOM 1414 N N . ASN A 1 191 ? 19.608 -16.807 -5.697 1.00 95.94 191 ASN A N 1
ATOM 1415 C CA . ASN A 1 191 ? 20.400 -15.726 -5.088 1.00 95.94 191 ASN A CA 1
ATOM 1416 C C . ASN A 1 191 ? 20.815 -14.623 -6.079 1.00 95.94 191 ASN A C 1
ATOM 1418 O O . ASN A 1 191 ? 20.949 -13.468 -5.693 1.00 95.94 191 ASN A O 1
ATOM 1422 N N . ASP A 1 192 ? 21.031 -14.979 -7.344 1.00 96.00 192 ASP A N 1
ATOM 1423 C CA . ASP A 1 192 ? 21.442 -14.079 -8.425 1.00 96.00 192 ASP A CA 1
ATOM 1424 C C . ASP A 1 192 ? 20.273 -13.308 -9.067 1.00 96.00 192 ASP A C 1
ATOM 1426 O O . ASP A 1 192 ? 20.488 -12.525 -9.993 1.00 96.00 192 ASP A O 1
ATOM 1430 N N . GLN A 1 193 ? 19.045 -13.531 -8.588 1.00 98.31 193 GLN A N 1
ATOM 1431 C CA . GLN A 1 193 ? 17.824 -12.883 -9.069 1.00 98.31 193 GLN A CA 1
ATOM 1432 C C . GLN A 1 193 ? 17.352 -11.745 -8.156 1.00 98.31 193 GLN A C 1
ATOM 1434 O O . GLN A 1 193 ? 16.393 -11.065 -8.505 1.00 98.31 193 GLN A O 1
ATOM 1439 N N . PHE A 1 194 ? 17.992 -11.509 -7.008 1.00 98.62 194 PHE A N 1
ATOM 1440 C CA . PHE A 1 194 ? 17.637 -10.399 -6.123 1.00 98.62 194 PHE A CA 1
ATOM 1441 C C . PHE A 1 194 ? 18.797 -9.423 -5.947 1.00 98.62 194 PHE A C 1
ATOM 1443 O O . PHE A 1 194 ? 19.877 -9.798 -5.489 1.00 98.62 194 PHE A O 1
ATOM 1450 N N . GLU A 1 195 ? 18.553 -8.152 -6.259 1.00 98.44 195 GLU A N 1
ATOM 1451 C CA . GLU A 1 195 ? 19.545 -7.083 -6.139 1.00 98.44 195 GLU A CA 1
ATOM 1452 C C . GLU A 1 195 ? 19.027 -5.978 -5.208 1.00 98.44 195 GLU A C 1
ATOM 1454 O O . GLU A 1 195 ? 17.944 -5.436 -5.404 1.00 98.44 195 GLU A O 1
ATOM 1459 N N . PHE A 1 196 ? 19.809 -5.611 -4.192 1.00 98.62 196 PHE A N 1
ATOM 1460 C CA . PHE A 1 196 ? 19.567 -4.416 -3.379 1.00 98.62 196 PHE A CA 1
ATOM 1461 C C . PHE A 1 196 ? 20.741 -3.464 -3.580 1.00 98.62 196 PHE A C 1
ATOM 1463 O O . PHE A 1 196 ? 21.876 -3.811 -3.240 1.00 98.62 196 PHE A O 1
ATOM 1470 N N . ILE A 1 197 ? 20.473 -2.297 -4.164 1.00 98.38 197 ILE A N 1
ATOM 1471 C CA . ILE A 1 197 ? 21.496 -1.329 -4.562 1.00 98.38 197 ILE A CA 1
ATOM 1472 C C . ILE A 1 197 ? 21.209 0.008 -3.894 1.00 98.38 197 ILE A C 1
ATOM 1474 O O . ILE A 1 197 ? 20.103 0.540 -3.963 1.00 98.38 197 ILE A O 1
ATOM 1478 N N . GLU A 1 198 ? 22.235 0.567 -3.267 1.00 98.06 198 GLU A N 1
ATOM 1479 C CA . GLU A 1 198 ? 22.168 1.878 -2.639 1.00 98.06 198 GLU A CA 1
ATOM 1480 C C . GLU A 1 198 ? 22.823 2.929 -3.526 1.00 98.06 198 GLU A C 1
ATOM 1482 O O . GLU A 1 198 ? 23.903 2.706 -4.078 1.00 98.06 198 GLU A O 1
ATOM 1487 N N . TYR A 1 199 ? 22.204 4.099 -3.592 1.00 97.81 199 TYR A N 1
ATOM 1488 C CA . TYR A 1 199 ? 22.709 5.251 -4.321 1.00 97.81 199 TYR A CA 1
ATOM 1489 C C . TYR A 1 199 ? 22.843 6.456 -3.390 1.00 97.81 199 TYR A C 1
ATOM 1491 O O . TYR A 1 199 ? 22.061 6.630 -2.453 1.00 97.81 199 TYR A O 1
ATOM 1499 N N . GLU A 1 200 ? 23.846 7.290 -3.659 1.00 96.62 200 GLU A N 1
ATOM 1500 C CA . GLU A 1 200 ? 23.980 8.604 -3.021 1.00 96.62 200 GLU A CA 1
ATOM 1501 C C . GLU A 1 200 ? 22.874 9.555 -3.506 1.00 96.62 200 GLU A C 1
ATOM 1503 O O . GLU A 1 200 ? 22.425 9.455 -4.653 1.00 96.62 200 GLU A O 1
ATOM 1508 N N . GLY A 1 201 ? 22.477 10.499 -2.651 1.00 94.44 201 GLY A N 1
ATOM 1509 C CA . GLY A 1 201 ? 21.398 11.452 -2.912 1.00 94.44 201 GLY A CA 1
ATOM 1510 C C . GLY A 1 201 ? 20.084 11.116 -2.202 1.00 94.44 201 GLY A C 1
ATOM 1511 O O . GLY A 1 201 ? 19.974 10.116 -1.485 1.00 94.44 201 GLY A O 1
ATOM 1512 N N . GLY A 1 202 ? 19.098 11.997 -2.388 1.00 94.88 202 GLY A N 1
ATOM 1513 C CA . GLY A 1 202 ? 17.773 11.918 -1.765 1.00 94.88 202 GLY A CA 1
ATOM 1514 C C . GLY A 1 202 ? 16.720 11.179 -2.599 1.00 94.88 202 GLY A C 1
ATOM 1515 O O . GLY A 1 202 ? 17.038 10.474 -3.555 1.00 94.88 202 GLY A O 1
ATOM 1516 N N . HIS A 1 203 ? 15.450 11.368 -2.230 1.00 93.19 203 HIS A N 1
ATOM 1517 C CA . HIS A 1 203 ? 14.282 10.704 -2.823 1.00 93.19 203 HIS A CA 1
ATOM 1518 C C . HIS A 1 203 ? 14.082 11.058 -4.312 1.00 93.19 203 HIS A C 1
ATOM 1520 O O . HIS A 1 203 ? 13.434 12.053 -4.643 1.00 93.19 203 HIS A O 1
ATOM 1526 N N . ASP A 1 204 ? 14.637 10.247 -5.215 1.00 93.44 204 ASP A N 1
ATOM 1527 C CA . ASP A 1 204 ? 14.596 10.470 -6.665 1.00 93.44 204 ASP A CA 1
ATOM 1528 C C . ASP A 1 204 ? 14.715 9.156 -7.467 1.00 93.44 204 ASP A C 1
ATOM 1530 O O . ASP A 1 204 ? 15.083 8.104 -6.944 1.00 93.44 204 ASP A O 1
ATOM 1534 N N . TYR A 1 205 ? 14.431 9.225 -8.770 1.00 96.19 205 TYR A N 1
ATOM 1535 C CA . TYR A 1 205 ? 14.818 8.227 -9.764 1.00 96.19 205 TYR A CA 1
ATOM 1536 C C . TYR A 1 205 ? 15.905 8.802 -10.686 1.00 96.19 205 TYR A C 1
ATOM 1538 O O . TYR A 1 205 ? 15.690 9.048 -11.881 1.00 96.19 205 TYR A O 1
ATOM 1546 N N . SER A 1 206 ? 17.091 8.979 -10.107 1.00 95.94 206 SER A N 1
ATOM 1547 C CA . SER A 1 206 ? 18.236 9.640 -10.736 1.00 95.94 206 SER A CA 1
ATOM 1548 C C . SER A 1 206 ? 18.711 8.965 -12.030 1.00 95.94 206 SER A C 1
ATOM 1550 O O . SER A 1 206 ? 18.432 7.794 -12.295 1.00 95.94 206 SER A O 1
ATOM 1552 N N . GLN A 1 207 ? 19.493 9.692 -12.836 1.00 96.56 207 GLN A N 1
ATOM 1553 C CA . GLN A 1 207 ? 20.064 9.163 -14.081 1.00 96.56 207 GLN A CA 1
ATOM 1554 C C . GLN A 1 207 ? 20.823 7.852 -13.852 1.00 96.56 207 GLN A C 1
ATOM 1556 O O . GLN A 1 207 ? 20.568 6.877 -14.548 1.00 96.56 207 GLN A O 1
ATOM 1561 N N . VAL A 1 208 ? 21.698 7.783 -12.844 1.00 97.12 208 VAL A N 1
ATOM 1562 C CA . VAL A 1 208 ? 22.483 6.567 -12.584 1.00 97.12 208 VAL A CA 1
ATOM 1563 C C . VAL A 1 208 ? 21.593 5.365 -12.244 1.00 97.12 208 VAL A C 1
ATOM 1565 O O . VAL A 1 208 ? 21.867 4.255 -12.693 1.00 97.12 208 VAL A O 1
ATOM 1568 N N . MET A 1 209 ? 20.481 5.582 -11.535 1.00 98.25 209 MET A N 1
ATOM 1569 C CA . MET A 1 209 ? 19.486 4.537 -11.291 1.00 98.25 209 MET A CA 1
ATOM 1570 C C . MET A 1 209 ? 18.795 4.109 -12.593 1.00 98.25 209 MET A C 1
ATOM 1572 O O . MET A 1 209 ? 18.535 2.924 -12.790 1.00 98.25 209 MET A O 1
ATOM 1576 N N . ARG A 1 210 ? 18.483 5.041 -13.506 1.00 98.12 210 ARG A N 1
ATOM 1577 C CA . ARG A 1 210 ? 17.884 4.707 -14.813 1.00 98.12 210 ARG A CA 1
ATOM 1578 C C . ARG A 1 210 ? 18.846 3.897 -15.682 1.00 98.12 210 ARG A C 1
ATOM 1580 O O . ARG A 1 210 ? 18.426 2.905 -16.270 1.00 98.12 210 ARG A O 1
ATOM 1587 N N . GLU A 1 211 ? 20.126 4.262 -15.699 1.00 98.44 211 GLU A N 1
ATOM 1588 C CA . GLU A 1 211 ? 21.199 3.542 -16.399 1.00 98.44 211 GLU A CA 1
ATOM 1589 C C . GLU A 1 211 ? 21.336 2.090 -15.910 1.00 98.44 211 GLU A C 1
ATOM 1591 O O . GLU A 1 211 ? 21.461 1.173 -16.727 1.00 98.44 211 GLU A O 1
ATOM 1596 N N . THR A 1 212 ? 21.262 1.864 -14.593 1.00 98.69 212 THR A N 1
ATOM 1597 C CA . THR A 1 212 ? 21.271 0.513 -14.007 1.00 98.69 212 THR A CA 1
ATOM 1598 C C . THR A 1 212 ? 19.968 -0.243 -14.271 1.00 98.69 212 THR A C 1
ATOM 1600 O O . THR A 1 212 ? 20.010 -1.414 -14.640 1.00 98.69 212 THR A O 1
ATOM 1603 N N . MET A 1 213 ? 18.800 0.400 -14.155 1.00 98.69 213 MET A N 1
ATOM 1604 C CA . MET A 1 213 ? 17.515 -0.256 -14.443 1.00 98.69 213 MET A CA 1
ATOM 1605 C C . MET A 1 213 ? 17.424 -0.732 -15.897 1.00 98.69 213 MET A C 1
ATOM 1607 O O . MET A 1 213 ? 16.977 -1.849 -16.154 1.00 98.69 213 MET A O 1
ATOM 1611 N N . VAL A 1 214 ? 17.876 0.083 -16.852 1.00 98.69 214 VAL A N 1
ATOM 1612 C CA . VAL A 1 214 ? 17.905 -0.309 -18.266 1.00 98.69 214 VAL A CA 1
ATOM 1613 C C . VAL A 1 214 ? 18.808 -1.524 -18.467 1.00 98.69 214 VAL A C 1
ATOM 1615 O O . VAL A 1 214 ? 18.410 -2.469 -19.145 1.00 98.69 214 VAL A O 1
ATOM 1618 N N . ALA A 1 215 ? 19.997 -1.527 -17.858 1.00 98.62 215 ALA A N 1
ATOM 1619 C CA . ALA A 1 215 ? 20.922 -2.655 -17.913 1.00 98.62 215 ALA A CA 1
ATOM 1620 C C . ALA A 1 215 ? 20.296 -3.942 -17.345 1.00 98.62 215 ALA A C 1
ATOM 1622 O O . ALA A 1 215 ? 20.374 -5.008 -17.964 1.00 98.62 215 ALA A O 1
ATOM 1623 N N . PHE A 1 216 ? 19.603 -3.819 -16.211 1.00 98.75 216 PHE A N 1
ATOM 1624 C CA . PHE A 1 216 ? 18.876 -4.905 -15.564 1.00 98.75 216 PHE A CA 1
ATOM 1625 C C . PHE A 1 216 ? 17.793 -5.494 -16.481 1.00 98.75 216 PHE A C 1
ATOM 1627 O O . PHE A 1 216 ? 17.745 -6.708 -16.688 1.00 98.75 216 PHE A O 1
ATOM 1634 N N . PHE A 1 217 ? 16.960 -4.661 -17.110 1.00 98.81 217 PHE A N 1
ATOM 1635 C CA . PHE A 1 217 ? 15.952 -5.155 -18.050 1.00 98.81 217 PHE A CA 1
ATOM 1636 C C . PHE A 1 217 ? 16.555 -5.734 -19.332 1.00 98.81 217 PHE A C 1
ATOM 1638 O O . PHE A 1 217 ? 16.083 -6.770 -19.800 1.00 98.81 217 PHE A O 1
ATOM 1645 N N . GLU A 1 218 ? 17.614 -5.143 -19.890 1.00 98.56 218 GLU A N 1
ATOM 1646 C CA . GLU A 1 218 ? 18.314 -5.725 -21.043 1.00 98.56 218 GLU A CA 1
ATOM 1647 C C . GLU A 1 218 ? 18.848 -7.134 -20.728 1.00 98.56 218 GLU A C 1
ATOM 1649 O O . GLU A 1 218 ? 18.702 -8.048 -21.544 1.00 98.56 218 GLU A O 1
ATOM 1654 N N . LYS A 1 219 ? 19.390 -7.338 -19.524 1.00 98.31 219 LYS A N 1
ATOM 1655 C CA . LYS A 1 219 ? 19.861 -8.644 -19.049 1.00 98.31 219 LYS A CA 1
ATOM 1656 C C . LYS A 1 219 ? 18.714 -9.640 -18.891 1.00 98.31 219 LYS A C 1
ATOM 1658 O O . LYS A 1 219 ? 18.734 -10.705 -19.504 1.00 98.31 219 LYS A O 1
ATOM 1663 N N . HIS A 1 220 ? 17.702 -9.295 -18.098 1.00 98.31 220 HIS A N 1
ATOM 1664 C CA . HIS A 1 220 ? 16.693 -10.261 -17.656 1.00 98.31 220 HIS A CA 1
ATOM 1665 C C . HIS A 1 220 ? 15.532 -10.470 -18.637 1.00 98.31 220 HIS A C 1
ATOM 1667 O O . HIS A 1 220 ? 14.900 -11.525 -18.602 1.00 98.31 220 HIS A O 1
ATOM 1673 N N . LEU A 1 221 ? 15.251 -9.505 -19.517 1.00 98.38 221 LEU A N 1
ATOM 1674 C CA . LEU A 1 221 ? 14.142 -9.588 -20.477 1.00 98.38 221 LEU A CA 1
ATOM 1675 C C . LEU A 1 221 ? 14.611 -9.809 -21.916 1.00 98.38 221 LEU A C 1
ATOM 1677 O O . LEU A 1 221 ? 13.869 -10.384 -22.706 1.00 98.38 221 LEU A O 1
ATOM 1681 N N . MET A 1 222 ? 15.830 -9.381 -22.264 1.00 97.69 222 MET A N 1
ATOM 1682 C CA . MET A 1 222 ? 16.369 -9.529 -23.625 1.00 97.69 222 MET A CA 1
ATOM 1683 C C . MET A 1 222 ? 17.530 -10.527 -23.717 1.00 97.69 222 MET A C 1
ATOM 1685 O O . MET A 1 222 ? 17.983 -10.818 -24.823 1.00 97.69 222 MET A O 1
ATOM 1689 N N . GLY A 1 223 ? 18.040 -11.031 -22.587 1.00 96.38 223 GLY A N 1
ATOM 1690 C CA . GLY A 1 223 ? 19.188 -11.942 -22.557 1.00 96.38 223 GLY A CA 1
ATOM 1691 C C . GLY A 1 223 ? 20.497 -11.300 -23.026 1.00 96.38 223 GLY A C 1
ATOM 1692 O O . GLY A 1 223 ? 21.387 -12.008 -23.497 1.00 96.38 223 GLY A O 1
ATOM 1693 N N . LYS A 1 224 ? 20.610 -9.967 -22.958 1.00 96.88 224 LYS A N 1
ATOM 1694 C CA . LYS A 1 224 ? 21.835 -9.252 -23.329 1.00 96.88 224 LYS A CA 1
ATOM 1695 C C . LYS A 1 224 ? 22.844 -9.325 -22.189 1.00 96.88 224 LYS A C 1
ATOM 1697 O O . LYS A 1 224 ? 22.512 -9.029 -21.047 1.00 96.88 224 LYS A O 1
ATOM 1702 N N . ASP A 1 225 ? 24.088 -9.637 -22.524 1.00 93.69 225 ASP A N 1
ATOM 1703 C CA . ASP A 1 225 ? 25.199 -9.494 -21.589 1.00 93.69 225 ASP A CA 1
ATOM 1704 C C . ASP A 1 225 ? 25.618 -8.017 -21.506 1.00 93.69 225 ASP A C 1
ATOM 1706 O O . ASP A 1 225 ? 25.777 -7.349 -22.533 1.00 93.69 225 ASP A O 1
ATOM 1710 N N . ASN A 1 226 ? 25.733 -7.491 -20.290 1.00 94.94 226 ASN A N 1
ATOM 1711 C CA . ASN A 1 226 ? 26.157 -6.124 -20.005 1.00 94.94 226 ASN A CA 1
ATOM 1712 C C . ASN A 1 226 ? 26.790 -6.051 -18.605 1.00 94.94 226 ASN A C 1
ATOM 1714 O O . ASN A 1 226 ? 26.640 -6.960 -17.793 1.00 94.94 226 ASN A O 1
ATOM 1718 N N . ASP A 1 227 ? 27.498 -4.963 -18.317 1.00 93.06 227 ASP A N 1
ATOM 1719 C CA . ASP A 1 227 ? 28.234 -4.754 -17.063 1.00 93.06 227 ASP A CA 1
ATOM 1720 C C . ASP A 1 227 ? 27.372 -4.173 -15.922 1.00 93.06 227 ASP A C 1
ATOM 1722 O O . ASP A 1 227 ? 27.905 -3.692 -14.921 1.00 93.06 227 ASP A O 1
ATOM 1726 N N . GLY A 1 228 ? 26.042 -4.208 -16.057 1.00 94.69 228 GLY A N 1
ATOM 1727 C CA . GLY A 1 228 ? 25.101 -3.652 -15.083 1.00 94.69 228 GLY A CA 1
ATOM 1728 C C . GLY A 1 228 ? 24.851 -2.150 -15.234 1.00 94.69 228 GLY A C 1
ATOM 1729 O O . GLY A 1 228 ? 24.148 -1.567 -14.406 1.00 94.69 228 GLY A O 1
ATOM 1730 N N . LYS A 1 229 ? 25.382 -1.498 -16.280 1.00 95.62 229 LYS A N 1
ATOM 1731 C CA . LYS A 1 229 ? 25.142 -0.073 -16.523 1.00 95.62 229 LYS A CA 1
ATOM 1732 C C . LYS A 1 229 ? 25.082 0.273 -18.012 1.00 95.62 229 LYS A C 1
ATOM 1734 O O . LYS A 1 229 ? 26.028 0.062 -18.756 1.00 95.62 229 LYS A O 1
ATOM 1739 N N . ILE A 1 230 ? 23.999 0.916 -18.448 1.00 97.88 230 ILE A N 1
ATOM 1740 C CA . ILE A 1 230 ? 23.888 1.453 -19.813 1.00 97.88 230 ILE A CA 1
ATOM 1741 C C . ILE A 1 230 ? 23.881 2.981 -19.745 1.00 97.88 230 ILE A C 1
ATOM 1743 O O . ILE A 1 230 ? 22.939 3.516 -19.173 1.00 97.88 230 ILE A O 1
ATOM 1747 N N . PRO A 1 231 ? 24.867 3.696 -20.325 1.00 97.12 231 PRO A N 1
ATOM 1748 C CA . PRO A 1 231 ? 24.887 5.158 -20.321 1.00 97.12 231 PRO A CA 1
ATOM 1749 C C . PRO A 1 231 ? 23.614 5.763 -20.916 1.00 97.12 231 PRO A C 1
ATOM 1751 O O . PRO A 1 231 ? 23.186 5.372 -22.009 1.00 97.12 231 PRO A O 1
ATOM 1754 N N . GLU A 1 232 ? 23.032 6.730 -20.213 1.00 97.31 232 GLU A N 1
ATOM 1755 C CA . GLU A 1 232 ? 21.850 7.442 -20.682 1.00 97.31 232 GLU A CA 1
ATOM 1756 C C . GLU A 1 232 ? 22.264 8.418 -21.794 1.00 97.31 232 GLU A C 1
ATOM 1758 O O . GLU A 1 232 ? 23.124 9.279 -21.577 1.00 97.31 232 GLU A O 1
ATOM 1763 N N . PRO A 1 233 ? 21.713 8.284 -23.015 1.00 95.50 233 PRO A N 1
ATOM 1764 C CA . PRO A 1 233 ? 21.980 9.243 -24.075 1.00 95.50 233 PRO A CA 1
ATOM 1765 C C . PRO A 1 233 ? 21.282 10.569 -23.762 1.00 95.50 233 PRO A C 1
ATOM 1767 O O . PRO A 1 233 ? 20.431 10.646 -22.884 1.00 95.50 233 PRO A O 1
ATOM 1770 N N . GLN A 1 234 ? 21.555 11.611 -24.545 1.00 94.38 234 GLN A N 1
ATOM 1771 C CA . GLN A 1 234 ? 20.685 12.784 -24.526 1.00 94.38 234 GLN A CA 1
ATOM 1772 C C . GLN A 1 234 ? 19.247 12.364 -24.884 1.00 94.38 234 GLN A C 1
ATOM 1774 O O . GLN A 1 234 ? 19.012 11.700 -25.902 1.00 94.38 234 GLN A O 1
ATOM 1779 N N . LEU A 1 235 ? 18.300 12.723 -24.019 1.00 94.94 235 LEU A N 1
ATOM 1780 C CA . LEU A 1 235 ? 16.889 12.389 -24.166 1.00 94.94 235 LEU A CA 1
ATOM 1781 C C . LEU A 1 235 ? 16.107 13.630 -24.582 1.00 94.94 235 LEU A C 1
ATOM 1783 O O . LEU A 1 235 ? 16.097 14.635 -23.873 1.00 94.94 235 LEU A O 1
ATOM 1787 N N . ASP A 1 236 ? 15.422 13.528 -25.715 1.00 92.50 236 ASP A N 1
ATOM 1788 C CA . ASP A 1 236 ? 14.452 14.525 -26.151 1.00 92.50 236 ASP A CA 1
ATOM 1789 C C . ASP A 1 236 ? 13.117 14.209 -25.469 1.00 92.50 236 ASP A C 1
ATOM 1791 O O . ASP A 1 236 ? 12.368 13.335 -25.909 1.00 92.50 236 ASP A O 1
ATOM 1795 N N . VAL A 1 237 ? 12.861 14.862 -24.334 1.00 93.31 237 VAL A N 1
ATOM 1796 C CA . VAL A 1 237 ? 11.579 14.759 -23.630 1.00 93.31 237 VAL A CA 1
ATOM 1797 C C . VAL A 1 237 ? 10.587 15.761 -24.219 1.00 93.31 237 VAL A C 1
ATOM 1799 O O . VAL A 1 237 ? 10.909 16.930 -24.414 1.00 93.31 237 VAL A O 1
ATOM 1802 N N . LEU A 1 238 ? 9.381 15.279 -24.506 1.00 93.69 238 LEU A N 1
ATOM 1803 C CA . LEU A 1 238 ? 8.242 16.090 -24.927 1.00 93.69 238 LEU A CA 1
ATOM 1804 C C . LEU A 1 238 ? 7.782 17.004 -23.788 1.00 93.69 238 LEU A C 1
ATOM 1806 O O . LEU A 1 238 ? 7.973 16.674 -22.610 1.00 93.69 238 LEU A O 1
ATOM 1810 N N . ALA A 1 239 ? 7.167 18.130 -24.145 1.00 91.88 239 ALA A N 1
ATOM 1811 C CA . ALA A 1 239 ? 6.536 19.008 -23.174 1.00 91.88 239 ALA A CA 1
ATOM 1812 C C . ALA A 1 239 ? 5.333 18.304 -22.508 1.00 91.88 239 ALA A C 1
ATOM 1814 O O . ALA A 1 239 ? 4.673 17.484 -23.154 1.00 91.88 239 ALA A O 1
ATOM 1815 N N . PRO A 1 240 ? 5.009 18.604 -21.235 1.00 89.12 240 PRO A N 1
ATOM 1816 C CA . PRO A 1 240 ? 3.907 17.952 -20.525 1.00 89.12 240 PRO A CA 1
ATOM 1817 C C . PRO A 1 240 ? 2.552 18.019 -21.243 1.00 89.12 240 PRO A C 1
ATOM 1819 O O . PRO A 1 240 ? 1.752 17.095 -21.115 1.00 89.12 240 PRO A O 1
ATOM 1822 N N . GLU A 1 241 ? 2.295 19.089 -21.997 1.00 88.31 241 GLU A N 1
ATOM 1823 C CA . GLU A 1 241 ? 1.068 19.295 -22.775 1.00 88.31 241 GLU A CA 1
ATOM 1824 C C . GLU A 1 241 ? 0.991 18.367 -23.995 1.00 88.31 241 GLU A C 1
ATOM 1826 O O . GLU A 1 241 ? -0.095 17.980 -24.410 1.00 88.31 241 GLU A O 1
ATOM 1831 N N . GLU A 1 242 ? 2.136 17.964 -24.553 1.00 91.44 242 GLU A N 1
ATOM 1832 C CA . GLU A 1 242 ? 2.206 17.018 -25.676 1.00 91.44 242 GLU A CA 1
ATOM 1833 C C . GLU A 1 242 ? 1.953 15.567 -25.235 1.00 91.44 242 GLU A C 1
ATOM 1835 O O . GLU A 1 242 ? 1.707 14.700 -26.072 1.00 91.44 242 GLU A O 1
ATOM 1840 N N . LEU A 1 243 ? 2.033 15.299 -23.928 1.00 90.75 243 LEU A N 1
ATOM 1841 C CA . LEU A 1 243 ? 1.797 13.987 -23.321 1.00 90.75 243 LEU A CA 1
ATOM 1842 C C . LEU A 1 243 ? 0.354 13.806 -22.826 1.00 90.75 243 LEU A C 1
ATOM 1844 O O . LEU A 1 243 ? 0.000 12.713 -22.389 1.00 90.75 243 LEU A O 1
ATOM 1848 N N . GLN A 1 244 ? -0.469 14.858 -22.868 1.00 87.69 244 GLN A N 1
ATOM 1849 C CA . GLN A 1 244 ? -1.876 14.789 -22.474 1.00 87.69 244 GLN A CA 1
ATOM 1850 C C . GLN A 1 244 ? -2.680 13.955 -23.470 1.00 87.69 244 GLN A C 1
ATOM 1852 O O . GLN A 1 244 ? -2.551 14.103 -24.688 1.00 87.69 244 GLN A O 1
ATOM 1857 N N . VAL A 1 245 ? -3.519 13.070 -22.940 1.00 86.50 245 VAL A N 1
ATOM 1858 C CA . VAL A 1 245 ? -4.405 12.209 -23.724 1.00 86.50 245 VAL A CA 1
ATOM 1859 C C . VAL A 1 245 ? -5.814 12.790 -23.768 1.00 86.50 245 VAL A C 1
ATOM 1861 O O . VAL A 1 245 ? -6.505 12.642 -24.779 1.00 86.50 245 VAL A O 1
ATOM 1864 N N . LEU A 1 246 ? -6.260 13.433 -22.688 1.00 83.81 246 LEU A N 1
ATOM 1865 C CA . LEU A 1 246 ? -7.587 14.025 -22.608 1.00 83.81 246 LEU A CA 1
ATOM 1866 C C . LEU A 1 246 ? -7.584 15.412 -23.253 1.00 83.81 246 LEU A C 1
ATOM 1868 O O . LEU A 1 246 ? -6.736 16.257 -22.977 1.00 83.81 246 LEU A O 1
ATOM 1872 N N . ASP A 1 247 ? -8.573 15.651 -24.112 1.00 76.94 247 ASP A N 1
ATOM 1873 C CA . ASP A 1 247 ? -8.848 16.981 -24.647 1.00 76.94 247 ASP A CA 1
ATOM 1874 C C . ASP A 1 247 ? -9.711 17.794 -23.659 1.00 76.94 247 ASP A C 1
ATOM 1876 O O . ASP A 1 247 ? -10.006 17.371 -22.537 1.00 76.94 247 ASP A O 1
ATOM 1880 N N . GLU A 1 248 ? -10.168 18.976 -24.081 1.00 71.19 248 GLU A N 1
ATOM 1881 C CA . GLU A 1 248 ? -11.051 19.838 -23.281 1.00 71.19 248 GLU A CA 1
ATOM 1882 C C . GLU A 1 248 ? -12.352 19.148 -22.816 1.00 71.19 248 GLU A C 1
ATOM 1884 O O . GLU A 1 248 ? -13.024 19.649 -21.913 1.00 71.19 248 GLU A O 1
ATOM 1889 N N . LYS A 1 249 ? -12.732 18.007 -23.412 1.00 66.25 249 LYS A N 1
ATOM 1890 C CA . LYS A 1 249 ? -13.929 17.241 -23.035 1.00 66.25 249 LYS A CA 1
ATOM 1891 C C . LYS A 1 249 ? -13.698 16.368 -21.802 1.00 66.25 249 LYS A C 1
ATOM 1893 O O . LYS A 1 249 ? -14.674 15.897 -21.220 1.00 66.25 249 LYS A O 1
ATOM 1898 N N . GLY A 1 250 ? -12.446 16.187 -21.377 1.00 77.38 250 GLY A N 1
ATOM 1899 C CA . GLY A 1 250 ? -12.083 15.424 -20.188 1.00 77.38 250 GLY A CA 1
ATOM 1900 C C . GLY A 1 250 ? -12.226 13.911 -20.368 1.00 77.38 250 GLY A C 1
ATOM 1901 O O . GLY A 1 250 ? -12.054 13.373 -21.460 1.00 77.38 250 GLY A O 1
ATOM 1902 N N . LEU A 1 251 ? -12.499 13.205 -19.266 1.00 80.75 251 LEU A N 1
ATOM 1903 C CA . LEU A 1 251 ? -12.607 11.743 -19.269 1.00 80.75 251 LEU A CA 1
ATOM 1904 C C . LEU A 1 251 ? -13.759 11.255 -20.175 1.00 80.75 251 LEU A C 1
ATOM 1906 O O . LEU A 1 251 ? -14.791 11.926 -20.253 1.00 80.75 251 LEU A O 1
ATOM 1910 N N . PRO A 1 252 ? -13.640 10.060 -20.793 1.00 84.38 252 PRO A N 1
ATOM 1911 C CA . PRO A 1 252 ? -14.718 9.462 -21.580 1.00 84.38 252 PRO A CA 1
ATOM 1912 C C . PRO A 1 252 ? -16.049 9.392 -20.820 1.00 84.38 252 PRO A C 1
ATOM 1914 O O . PRO A 1 252 ? -16.065 9.178 -19.603 1.00 84.38 252 PRO A O 1
ATOM 1917 N N . GLU A 1 253 ? -17.168 9.508 -21.542 1.00 84.56 253 GLU A N 1
ATOM 1918 C CA . GLU A 1 253 ? -18.511 9.404 -20.960 1.00 84.56 253 GLU A CA 1
ATOM 1919 C C . GLU A 1 253 ? -18.665 8.111 -20.136 1.00 84.56 253 GLU A C 1
ATOM 1921 O O . GLU A 1 253 ? -18.265 7.028 -20.562 1.00 84.56 253 GLU A O 1
ATOM 1926 N N . GLY A 1 254 ? -19.223 8.233 -18.928 1.00 84.81 254 GLY A N 1
ATOM 1927 C CA . GLY A 1 254 ? -19.381 7.119 -17.985 1.00 84.81 254 GLY A CA 1
ATOM 1928 C C . GLY A 1 254 ? -18.166 6.835 -17.092 1.00 84.81 254 GLY A C 1
ATOM 1929 O O . GLY A 1 254 ? -18.268 5.995 -16.197 1.00 84.81 254 GLY A O 1
ATOM 1930 N N . SER A 1 255 ? -17.045 7.541 -17.273 1.00 85.94 255 SER A N 1
ATOM 1931 C CA . SER A 1 255 ? -15.906 7.458 -16.351 1.00 85.94 255 SER A CA 1
ATOM 1932 C C . SER A 1 255 ? -16.272 7.999 -14.968 1.00 85.94 255 SER A C 1
ATOM 1934 O O . SER A 1 255 ? -16.955 9.016 -14.842 1.00 85.94 255 SER A O 1
ATOM 1936 N N . LEU A 1 256 ? -15.784 7.332 -13.921 1.00 86.00 256 LEU A N 1
ATOM 1937 C CA . LEU A 1 256 ? -16.016 7.717 -12.531 1.00 86.00 256 LEU A CA 1
ATOM 1938 C C . LEU A 1 256 ? -14.704 8.157 -11.885 1.00 86.00 256 LEU A C 1
ATOM 1940 O O . LEU A 1 256 ? -13.710 7.431 -11.920 1.00 86.00 256 LEU A O 1
ATOM 1944 N N . PHE A 1 257 ? -14.716 9.315 -11.231 1.00 83.00 257 PHE A N 1
ATOM 1945 C CA . PHE A 1 257 ? -13.678 9.667 -10.264 1.00 83.00 257 PHE A CA 1
ATOM 1946 C C . PHE A 1 257 ? -13.863 8.871 -8.967 1.00 83.00 257 PHE A C 1
ATOM 1948 O O . PHE A 1 257 ? -14.948 8.352 -8.703 1.00 83.00 257 PHE A O 1
ATOM 1955 N N . VAL A 1 258 ? -12.831 8.826 -8.115 1.00 81.31 258 VAL A N 1
ATOM 1956 C CA . VAL A 1 258 ? -12.837 8.034 -6.866 1.00 81.31 258 VAL A CA 1
ATOM 1957 C C . VAL A 1 258 ? -14.117 8.195 -6.047 1.00 81.31 258 VAL A C 1
ATOM 1959 O O . VAL A 1 258 ? -14.730 7.172 -5.761 1.00 81.31 258 VAL A O 1
ATOM 1962 N N . PRO A 1 259 ? -14.602 9.410 -5.719 1.00 83.06 259 PRO A N 1
ATOM 1963 C CA . PRO A 1 259 ? -15.799 9.528 -4.884 1.00 83.06 259 PRO A CA 1
ATOM 1964 C C . PRO A 1 259 ? -17.059 8.966 -5.559 1.00 83.06 259 PRO A C 1
ATOM 1966 O O . PRO A 1 259 ? -17.927 8.410 -4.895 1.00 83.06 259 PRO A O 1
ATOM 1969 N N . GLN A 1 260 ? -17.153 9.077 -6.887 1.00 87.06 260 GLN A N 1
ATOM 1970 C CA . GLN A 1 260 ? -18.281 8.544 -7.654 1.00 87.06 260 GLN A CA 1
ATOM 1971 C C . GLN A 1 260 ? -18.206 7.017 -7.763 1.00 87.06 260 GLN A C 1
ATOM 1973 O O . GLN A 1 260 ? -19.225 6.341 -7.653 1.00 87.06 260 GLN A O 1
ATOM 1978 N N . LEU A 1 261 ? -16.998 6.470 -7.933 1.00 87.19 261 LEU A N 1
ATOM 1979 C CA . LEU A 1 261 ? -16.758 5.030 -7.891 1.00 87.19 261 LEU A CA 1
ATOM 1980 C C . LEU A 1 261 ? -17.119 4.459 -6.516 1.00 87.19 261 LEU A C 1
ATOM 1982 O O . LEU A 1 261 ? -17.793 3.438 -6.445 1.00 87.19 261 LEU A O 1
ATOM 1986 N N . VAL A 1 262 ? -16.713 5.129 -5.437 1.00 88.50 262 VAL A N 1
ATOM 1987 C CA . VAL A 1 262 ? -17.052 4.739 -4.062 1.00 88.50 262 VAL A CA 1
ATOM 1988 C C . VAL A 1 262 ? -18.561 4.725 -3.852 1.00 88.50 262 VAL A C 1
ATOM 1990 O O . VAL A 1 262 ? -19.072 3.735 -3.341 1.00 88.50 262 VAL A O 1
ATOM 1993 N N . ALA A 1 263 ? -19.272 5.777 -4.272 1.00 90.19 263 ALA A N 1
ATOM 1994 C CA . ALA A 1 263 ? -20.728 5.836 -4.157 1.00 90.19 263 ALA A CA 1
ATOM 1995 C C . ALA A 1 263 ? -21.395 4.657 -4.881 1.00 90.19 263 ALA A C 1
ATOM 1997 O O . ALA A 1 263 ? -22.173 3.927 -4.277 1.00 90.19 263 ALA A O 1
ATOM 1998 N N . LYS A 1 264 ? -20.993 4.395 -6.130 1.00 92.12 264 LYS A N 1
ATOM 1999 C CA . LYS A 1 264 ? -21.495 3.253 -6.901 1.00 92.12 264 LYS A CA 1
ATOM 2000 C C . LYS A 1 264 ? -21.223 1.914 -6.204 1.00 92.12 264 LYS A C 1
ATOM 2002 O O . LYS A 1 264 ? -22.121 1.089 -6.092 1.00 92.12 264 LYS A O 1
ATOM 2007 N N . LEU A 1 265 ? -19.996 1.693 -5.730 1.00 90.94 265 LEU A N 1
ATOM 2008 C CA . LEU A 1 265 ? -19.629 0.464 -5.019 1.00 90.94 265 LEU A CA 1
ATOM 2009 C C . LEU A 1 265 ? -20.411 0.304 -3.709 1.00 90.94 265 LEU A C 1
ATOM 2011 O O . LEU A 1 265 ? -20.729 -0.817 -3.323 1.00 90.94 265 LEU A O 1
ATOM 2015 N N . ALA A 1 266 ? -20.700 1.403 -3.012 1.00 89.56 266 ALA A N 1
ATOM 2016 C CA . ALA A 1 266 ? -21.512 1.383 -1.803 1.00 89.56 266 ALA A CA 1
ATOM 2017 C C . ALA A 1 266 ? -22.964 0.993 -2.115 1.00 89.56 266 ALA A C 1
ATOM 2019 O O . ALA A 1 266 ? -23.495 0.114 -1.438 1.00 89.56 266 ALA A O 1
ATOM 2020 N N . ASP A 1 267 ? -23.563 1.569 -3.160 1.00 90.69 267 ASP A N 1
ATOM 2021 C CA . ASP A 1 267 ? -24.916 1.218 -3.607 1.00 90.69 267 ASP A CA 1
ATOM 2022 C C . ASP A 1 267 ? -25.000 -0.272 -3.973 1.00 90.69 267 ASP A C 1
ATOM 2024 O O . ASP A 1 267 ? -25.841 -0.992 -3.439 1.00 90.69 267 ASP A O 1
ATOM 2028 N N . GLU A 1 268 ? -24.052 -0.773 -4.775 1.00 91.00 268 GLU A N 1
ATOM 2029 C CA . GLU A 1 268 ? -23.964 -2.196 -5.135 1.00 91.00 268 GLU A CA 1
ATOM 2030 C C . GLU A 1 268 ? -23.866 -3.099 -3.894 1.00 91.00 268 GLU A C 1
ATOM 2032 O O . GLU A 1 268 ? -24.514 -4.144 -3.830 1.00 91.00 268 GLU A O 1
ATOM 2037 N N . LYS A 1 269 ? -23.083 -2.698 -2.883 1.00 86.81 269 LYS A N 1
ATOM 2038 C CA . LYS A 1 269 ? -22.934 -3.448 -1.626 1.00 86.81 269 LYS A CA 1
ATOM 2039 C C . LYS A 1 269 ? -24.204 -3.456 -0.785 1.00 86.81 269 LYS A C 1
ATOM 2041 O O . LYS A 1 269 ? -24.488 -4.475 -0.159 1.00 86.81 269 LYS A O 1
ATOM 2046 N N . VAL A 1 270 ? -24.931 -2.342 -0.735 1.00 86.38 270 VAL A N 1
ATOM 2047 C CA . VAL A 1 270 ? -26.203 -2.234 -0.009 1.00 86.38 270 VAL A CA 1
ATOM 2048 C C . VAL A 1 270 ? -27.275 -3.073 -0.698 1.00 86.38 270 VAL A C 1
ATOM 2050 O O . VAL A 1 270 ? -27.986 -3.818 -0.028 1.00 86.38 270 VAL A O 1
ATOM 2053 N N . GLU A 1 271 ? -27.361 -3.006 -2.026 1.00 85.94 271 GLU A N 1
ATOM 2054 C CA . GLU A 1 271 ? -28.315 -3.788 -2.817 1.00 85.94 271 GLU A CA 1
ATOM 2055 C C . GLU A 1 271 ? -28.036 -5.292 -2.747 1.00 85.94 271 GLU A C 1
ATOM 2057 O O . GLU A 1 271 ? -28.969 -6.090 -2.666 1.00 85.94 271 GLU A O 1
ATOM 2062 N N . SER A 1 272 ? -26.760 -5.690 -2.741 1.00 81.00 272 SER A N 1
ATOM 2063 C CA . SER A 1 272 ? -26.353 -7.094 -2.643 1.00 81.00 272 SER A CA 1
ATOM 2064 C C . SER A 1 272 ? -26.244 -7.606 -1.203 1.00 81.00 272 SER A C 1
ATOM 2066 O O . SER A 1 272 ? -25.723 -8.704 -0.997 1.00 81.00 272 SER A O 1
ATOM 2068 N N . PHE A 1 273 ? -26.602 -6.808 -0.191 1.00 78.94 273 PHE A N 1
ATOM 2069 C CA . PHE A 1 273 ? -26.424 -7.205 1.202 1.00 78.94 273 PHE A CA 1
ATOM 2070 C C . PHE A 1 273 ? -27.392 -8.334 1.562 1.00 78.94 273 PHE A C 1
ATOM 2072 O O . PHE A 1 273 ? -28.583 -8.121 1.785 1.00 78.94 273 PHE A O 1
ATOM 2079 N N . GLU A 1 274 ? -26.855 -9.544 1.681 1.00 72.12 274 GLU A N 1
ATOM 2080 C CA . GLU A 1 274 ? -27.556 -10.674 2.270 1.00 72.12 274 GLU A CA 1
ATOM 2081 C C . GLU A 1 274 ? -27.059 -10.878 3.695 1.00 72.12 274 GLU A C 1
ATOM 2083 O O . GLU A 1 274 ? -25.872 -11.084 3.945 1.00 72.12 274 GLU A O 1
ATOM 2088 N N . SER A 1 275 ? -27.976 -10.877 4.654 1.00 68.69 275 SER A N 1
ATOM 2089 C CA . SER A 1 275 ? -27.636 -11.085 6.057 1.00 68.69 275 SER A CA 1
ATOM 2090 C C . SER A 1 275 ? -27.330 -12.551 6.408 1.00 68.69 275 SER A C 1
ATOM 2092 O O . SER A 1 275 ? -27.369 -12.916 7.578 1.00 68.69 275 SER A O 1
ATOM 2094 N N . GLU A 1 276 ? -27.076 -13.417 5.418 1.00 75.31 276 GLU A N 1
ATOM 2095 C CA . GLU A 1 276 ? -26.909 -14.874 5.580 1.00 75.31 276 GLU A CA 1
ATOM 2096 C C . GLU A 1 276 ? -28.049 -15.519 6.410 1.00 75.31 276 GLU A C 1
ATOM 2098 O O . GLU A 1 276 ? -27.850 -16.456 7.184 1.00 75.31 276 GLU A O 1
ATOM 2103 N N . GLY A 1 277 ? -29.271 -14.982 6.291 1.00 73.94 277 GLY A N 1
ATOM 2104 C CA . GLY A 1 277 ? -30.440 -15.430 7.058 1.00 73.94 277 GLY A CA 1
ATOM 2105 C C . GLY A 1 277 ? -30.466 -14.978 8.526 1.00 73.94 277 GLY A C 1
ATOM 2106 O O . GLY A 1 277 ? -31.275 -15.489 9.301 1.00 73.94 277 GLY A O 1
ATOM 2107 N N . LYS A 1 278 ? -29.598 -14.041 8.920 1.00 81.31 278 LYS A N 1
ATOM 2108 C CA . LYS A 1 278 ? -29.540 -13.430 10.255 1.00 81.31 278 LYS A CA 1
ATOM 2109 C C . LYS A 1 278 ? -30.277 -12.098 10.280 1.00 81.31 278 LYS A C 1
ATOM 2111 O O . LYS A 1 278 ? -30.215 -11.337 9.325 1.00 81.31 278 LYS A O 1
ATOM 2116 N N . ASP A 1 279 ? -30.949 -11.775 11.377 1.00 85.06 279 ASP A N 1
ATOM 2117 C CA . ASP A 1 279 ? -31.675 -10.505 11.493 1.00 85.06 279 ASP A CA 1
ATOM 2118 C C . ASP A 1 279 ? -31.371 -9.810 12.826 1.00 85.06 279 ASP A C 1
ATOM 2120 O O . ASP A 1 279 ? -31.513 -10.397 13.899 1.00 85.06 279 ASP A O 1
ATOM 2124 N N . TRP A 1 280 ? -30.993 -8.529 12.780 1.00 85.44 280 TRP A N 1
ATOM 2125 C CA . TRP A 1 280 ? -30.810 -7.702 13.977 1.00 85.44 280 TRP A CA 1
ATOM 2126 C C . TRP A 1 280 ? -32.090 -7.595 14.818 1.00 85.44 280 TRP A C 1
ATOM 2128 O O . TRP A 1 280 ? -32.017 -7.446 16.046 1.00 85.44 280 TRP A O 1
ATOM 2138 N N . ALA A 1 281 ? -33.268 -7.710 14.203 1.00 89.19 281 ALA A N 1
ATOM 2139 C CA . ALA A 1 281 ? -34.539 -7.758 14.912 1.00 89.19 281 ALA A CA 1
ATOM 2140 C C . ALA A 1 281 ? -34.688 -9.043 15.744 1.00 89.19 281 ALA A C 1
ATOM 2142 O O . ALA A 1 281 ? -35.290 -8.992 16.818 1.00 89.19 281 ALA A O 1
ATOM 2143 N N . ASN A 1 282 ? -34.082 -10.160 15.323 1.00 90.69 282 ASN A N 1
ATOM 2144 C CA . ASN A 1 282 ? -34.121 -11.438 16.029 1.00 90.69 282 ASN A CA 1
ATOM 2145 C C . ASN A 1 282 ? -33.049 -11.507 17.137 1.00 90.69 282 ASN A C 1
ATOM 2147 O O . ASN A 1 282 ? -31.854 -11.606 16.847 1.00 90.69 282 ASN A O 1
ATOM 2151 N N . PRO A 1 283 ? -33.426 -11.555 18.431 1.00 92.00 283 PRO A N 1
ATOM 2152 C CA . PRO A 1 283 ? -32.456 -11.596 19.525 1.00 92.00 283 PRO A CA 1
ATOM 2153 C C . PRO A 1 283 ? -31.476 -12.775 19.471 1.00 92.00 283 PRO A C 1
ATOM 2155 O O . PRO A 1 283 ? -30.372 -12.650 19.997 1.00 92.00 283 PRO A O 1
ATOM 2158 N N . LYS A 1 284 ? -31.852 -13.896 18.837 1.00 90.56 284 LYS A N 1
ATOM 2159 C CA . LYS A 1 284 ? -30.993 -15.084 18.702 1.00 90.56 284 LYS A CA 1
ATOM 2160 C C . LYS A 1 284 ? -29.843 -14.891 17.712 1.00 90.56 284 LYS A C 1
ATOM 2162 O O . LYS A 1 284 ? -28.833 -15.572 17.841 1.00 90.56 284 LYS A O 1
ATOM 2167 N N . ASP A 1 285 ? -29.984 -13.972 16.760 1.00 90.25 285 ASP A N 1
ATOM 2168 C CA . ASP A 1 285 ? -28.973 -13.716 15.730 1.00 90.25 285 ASP A CA 1
ATOM 2169 C C . ASP A 1 285 ? -27.998 -12.601 16.125 1.00 90.25 285 ASP A C 1
ATOM 2171 O O . ASP A 1 285 ? -26.863 -12.568 15.651 1.00 90.25 285 ASP A O 1
ATOM 2175 N N . ARG A 1 286 ? -28.403 -11.718 17.049 1.00 89.25 286 ARG A N 1
ATOM 2176 C CA . ARG A 1 286 ? -27.588 -10.585 17.518 1.00 89.25 286 ARG A CA 1
ATOM 2177 C C . ARG A 1 286 ? -26.187 -10.971 18.010 1.00 89.25 286 ARG A C 1
ATOM 2179 O O . ARG A 1 286 ? -25.275 -10.207 17.713 1.00 89.25 286 ARG A O 1
ATOM 2186 N N . PRO A 1 287 ? -25.961 -12.073 18.758 1.00 88.38 287 PRO A N 1
ATOM 2187 C CA . PRO A 1 287 ? -24.607 -12.452 19.166 1.00 88.38 287 PRO A CA 1
ATOM 2188 C C . PRO A 1 287 ? -23.684 -12.698 17.967 1.00 88.38 287 PRO A C 1
ATOM 2190 O O . PRO A 1 287 ? -22.609 -12.114 17.902 1.00 88.38 287 PRO A O 1
ATOM 2193 N N . THR A 1 288 ? -24.146 -13.464 16.976 1.00 86.94 288 THR A N 1
ATOM 2194 C CA . THR A 1 288 ? -23.393 -13.741 15.743 1.00 86.94 288 THR A CA 1
ATOM 2195 C C . THR A 1 288 ? -23.146 -12.471 14.932 1.00 86.94 288 THR A C 1
ATOM 2197 O O . THR A 1 288 ? -22.035 -12.240 14.467 1.00 86.94 288 THR A O 1
ATOM 2200 N N . LEU A 1 289 ? -24.160 -11.613 14.792 1.00 87.75 289 LEU A N 1
ATOM 2201 C CA . LEU A 1 289 ? -24.025 -10.351 14.062 1.00 87.75 289 LEU A CA 1
ATOM 2202 C C . LEU A 1 289 ? -23.043 -9.384 14.746 1.00 87.75 289 LEU A C 1
ATOM 2204 O O . LEU A 1 289 ? -22.256 -8.727 14.070 1.00 87.75 289 LEU A O 1
ATOM 2208 N N . ARG A 1 290 ? -23.036 -9.329 16.086 1.00 88.12 290 ARG A N 1
ATOM 2209 C CA . ARG A 1 290 ? -22.032 -8.567 16.849 1.00 88.12 290 ARG A CA 1
ATOM 2210 C C . ARG A 1 290 ? -20.631 -9.125 16.648 1.00 88.12 290 ARG A C 1
ATOM 2212 O O . ARG A 1 290 ? -19.718 -8.337 16.440 1.00 88.12 290 ARG A O 1
ATOM 2219 N N . GLN A 1 291 ? -20.474 -10.448 16.678 1.00 86.88 291 GLN A N 1
ATOM 2220 C CA . GLN A 1 291 ? -19.183 -11.090 16.434 1.00 86.88 291 GLN A CA 1
ATOM 2221 C C . GLN A 1 291 ? -18.631 -10.718 15.060 1.00 86.88 291 GLN A C 1
ATOM 2223 O O . GLN A 1 291 ? -17.503 -10.252 14.953 1.00 86.88 291 GLN A O 1
ATOM 2228 N N . ALA A 1 292 ? -19.466 -10.818 14.023 1.00 86.50 292 ALA A N 1
ATOM 2229 C CA . ALA A 1 292 ? -19.080 -10.434 12.672 1.00 86.50 292 ALA A CA 1
ATOM 2230 C C . ALA A 1 292 ? -18.675 -8.954 12.581 1.00 86.50 292 ALA A C 1
ATOM 2232 O O . ALA A 1 292 ? -17.723 -8.632 11.877 1.00 86.50 292 ALA A O 1
ATOM 2233 N N . LEU A 1 293 ? -19.357 -8.056 13.302 1.00 87.69 293 LEU A N 1
ATOM 2234 C CA . LEU A 1 293 ? -18.986 -6.640 13.357 1.00 87.69 293 LEU A CA 1
ATOM 2235 C C . LEU A 1 293 ? -17.607 -6.444 14.009 1.00 87.69 293 LEU A C 1
ATOM 2237 O O . LEU A 1 293 ? -16.768 -5.722 13.474 1.00 87.69 293 LEU A O 1
ATOM 2241 N N . VAL A 1 294 ? -17.354 -7.125 15.130 1.00 89.06 294 VAL A N 1
ATOM 2242 C CA . VAL A 1 294 ? -16.062 -7.071 15.826 1.00 89.06 294 VAL A CA 1
ATOM 2243 C C . VAL A 1 294 ? -14.935 -7.577 14.925 1.00 89.06 294 VAL A C 1
ATOM 2245 O O . VAL A 1 294 ? -13.941 -6.882 14.739 1.00 89.06 294 VAL A O 1
ATOM 2248 N N . GLU A 1 295 ? -15.104 -8.748 14.319 1.00 85.88 295 GLU A N 1
ATOM 2249 C CA . GLU A 1 295 ? -14.052 -9.416 13.548 1.00 85.88 295 GLU A CA 1
ATOM 2250 C C . GLU A 1 295 ? -13.821 -8.780 12.172 1.00 85.88 295 GLU A C 1
ATOM 2252 O O . GLU A 1 295 ? -12.678 -8.607 11.759 1.00 85.88 295 GLU A O 1
ATOM 2257 N N . LYS A 1 296 ? -14.891 -8.422 11.451 1.00 83.25 296 LYS A N 1
ATOM 2258 C CA . LYS A 1 296 ? -14.796 -7.981 10.049 1.00 83.25 296 LYS A CA 1
ATOM 2259 C C . LYS A 1 296 ? -14.709 -6.466 9.880 1.00 83.25 296 LYS A C 1
ATOM 2261 O O . LYS A 1 296 ? -14.261 -6.017 8.831 1.00 83.25 296 LYS A O 1
ATOM 2266 N N . VAL A 1 297 ? -15.175 -5.686 10.859 1.00 85.38 297 VAL A N 1
ATOM 2267 C CA . VAL A 1 297 ? -15.257 -4.216 10.745 1.00 85.38 297 VAL A CA 1
ATOM 2268 C C . VAL A 1 297 ? -14.363 -3.522 11.761 1.00 85.38 297 VAL A C 1
ATOM 2270 O O . VAL A 1 297 ? -13.662 -2.581 11.405 1.00 85.38 297 VAL A O 1
ATOM 2273 N N . PHE A 1 298 ? -14.358 -3.974 13.014 1.00 90.31 298 PHE A N 1
ATOM 2274 C CA . PHE A 1 298 ? -13.594 -3.320 14.082 1.00 90.31 298 PHE A CA 1
ATOM 2275 C C . PHE A 1 298 ? -12.170 -3.852 14.258 1.00 90.31 298 PHE A C 1
ATOM 2277 O O . PHE A 1 298 ? -11.420 -3.286 15.051 1.00 90.31 298 PHE A O 1
ATOM 2284 N N . GLY A 1 299 ? -11.778 -4.881 13.500 1.00 87.25 299 GLY A N 1
ATOM 2285 C CA . GLY A 1 299 ? -10.427 -5.448 13.552 1.00 87.25 299 GLY A CA 1
ATOM 2286 C C . GLY A 1 299 ? -10.139 -6.240 14.828 1.00 87.25 299 GLY A C 1
ATOM 2287 O O . GLY A 1 299 ? -8.987 -6.365 15.235 1.00 87.25 299 GLY A O 1
ATOM 2288 N N . GLY A 1 300 ? -11.187 -6.747 15.479 1.00 89.31 300 GLY A N 1
ATOM 2289 C CA . GLY A 1 300 ? -11.092 -7.447 16.753 1.00 89.31 300 GLY A CA 1
ATOM 2290 C C . GLY A 1 300 ? -11.015 -6.518 17.966 1.00 89.31 300 GLY A C 1
ATOM 2291 O O . GLY A 1 300 ? -10.693 -5.332 17.878 1.00 89.31 300 GLY A O 1
ATOM 2292 N N . PHE A 1 301 ? -11.305 -7.088 19.134 1.00 90.12 301 PHE A N 1
ATOM 2293 C CA . PHE A 1 301 ? -11.115 -6.450 20.436 1.00 90.12 301 PHE A CA 1
ATOM 2294 C C . PHE A 1 301 ? -10.076 -7.224 21.260 1.00 90.12 301 PHE A C 1
ATOM 2296 O O . PHE A 1 301 ? -9.844 -8.399 20.980 1.00 90.12 301 PHE A O 1
ATOM 2303 N N . PRO A 1 302 ? -9.467 -6.604 22.290 1.00 86.12 302 PRO A N 1
ATOM 2304 C CA . PRO A 1 302 ? -8.515 -7.283 23.174 1.00 86.12 302 PRO A CA 1
ATOM 2305 C C . PRO A 1 302 ? -9.081 -8.511 23.901 1.00 86.12 302 PRO A C 1
ATOM 2307 O O . PRO A 1 302 ? -8.310 -9.372 24.314 1.00 86.12 302 PRO A O 1
ATOM 2310 N N . VAL A 1 303 ? -10.407 -8.595 24.067 1.00 81.44 303 VAL A N 1
ATOM 2311 C CA . VAL A 1 303 ? -11.114 -9.757 24.635 1.00 81.44 303 VAL A CA 1
ATOM 2312 C C . VAL A 1 303 ? -12.369 -10.082 23.824 1.00 81.44 303 VAL A C 1
ATOM 2314 O O . VAL A 1 303 ? -12.922 -9.214 23.139 1.00 81.44 303 VAL A O 1
ATOM 2317 N N . ASP A 1 304 ? -12.865 -11.314 23.950 1.00 74.38 304 ASP A N 1
ATOM 2318 C CA . ASP A 1 304 ? -14.073 -11.764 23.257 1.00 74.38 304 ASP A CA 1
ATOM 2319 C C . ASP A 1 304 ? -15.351 -11.421 24.047 1.00 74.38 304 ASP A C 1
ATOM 2321 O O . ASP A 1 304 ? -15.785 -12.126 24.963 1.00 74.38 304 ASP A O 1
ATOM 2325 N N . ILE A 1 305 ? -16.006 -10.330 23.643 1.00 74.50 305 ILE A N 1
ATOM 2326 C CA . ILE A 1 305 ? -17.276 -9.886 24.236 1.00 74.50 305 ILE A CA 1
ATOM 2327 C C . ILE A 1 305 ? -18.422 -10.870 23.941 1.00 74.50 305 ILE A C 1
ATOM 2329 O O . ILE A 1 305 ? -19.383 -10.959 24.711 1.00 74.50 305 ILE A O 1
ATOM 2333 N N . VAL A 1 306 ? -18.353 -11.626 22.845 1.00 71.56 306 VAL A N 1
ATOM 2334 C CA . VAL A 1 306 ? -19.407 -12.568 22.436 1.00 71.56 306 VAL A CA 1
ATOM 2335 C C . VAL A 1 306 ? -19.322 -13.870 23.228 1.00 71.56 306 VAL A C 1
ATOM 2337 O O . VAL A 1 306 ? -20.364 -14.440 23.559 1.00 71.56 306 VAL A O 1
ATOM 2340 N N . ALA A 1 307 ? -18.122 -14.267 23.654 1.00 66.69 307 ALA A N 1
ATOM 2341 C CA . ALA A 1 307 ? -17.919 -15.316 24.656 1.00 66.69 307 ALA A CA 1
ATOM 2342 C C . ALA A 1 307 ? -18.374 -14.906 26.075 1.00 66.69 307 ALA A C 1
ATOM 2344 O O . ALA A 1 307 ? -18.388 -15.730 26.991 1.00 66.69 307 ALA A O 1
ATOM 2345 N N . GLY A 1 308 ? -18.797 -13.650 26.263 1.00 68.00 308 GLY A N 1
ATOM 2346 C CA . GLY A 1 308 ? -19.271 -13.117 27.538 1.00 68.00 308 GLY A CA 1
ATOM 2347 C C . GLY A 1 308 ? -18.159 -12.578 28.437 1.00 68.00 308 GLY A C 1
ATOM 2348 O O . GLY A 1 308 ? -18.438 -12.218 29.586 1.00 68.00 308 GLY A O 1
ATOM 2349 N N . GLU A 1 309 ? -16.923 -12.492 27.938 1.00 69.94 309 GLU A N 1
ATOM 2350 C CA . GLU A 1 309 ? -15.842 -11.822 28.650 1.00 69.94 309 GLU A CA 1
ATOM 2351 C C . GLU A 1 309 ? -16.109 -10.314 28.682 1.00 69.94 309 GLU A C 1
ATOM 2353 O O . GLU A 1 309 ? -16.474 -9.684 27.687 1.00 69.94 309 GLU A O 1
ATOM 2358 N N . LYS A 1 310 ? -15.992 -9.721 29.870 1.00 70.25 310 LYS A N 1
ATOM 2359 C CA . LYS A 1 310 ? -16.198 -8.283 30.054 1.00 70.25 310 LYS A CA 1
ATOM 2360 C C . LYS A 1 310 ? -14.869 -7.555 29.855 1.00 70.25 310 LYS A C 1
ATOM 2362 O O . LYS A 1 310 ? -13.848 -8.088 30.293 1.00 70.25 310 LYS A O 1
ATOM 2367 N N . PRO A 1 311 ? -14.878 -6.327 29.304 1.00 78.94 311 PRO A N 1
ATOM 2368 C CA . PRO A 1 311 ? -13.694 -5.481 29.306 1.00 78.94 311 PRO A CA 1
ATOM 2369 C C . PRO A 1 311 ? -13.101 -5.378 30.713 1.00 78.94 311 PRO A C 1
ATOM 2371 O O . PRO A 1 311 ? -13.818 -5.091 31.678 1.00 78.94 311 PRO A O 1
ATOM 2374 N N . GLN A 1 312 ? -11.800 -5.642 30.832 1.00 69.44 312 GLN A N 1
ATOM 2375 C CA . GLN A 1 312 ? -11.050 -5.343 32.043 1.00 69.44 312 GLN A CA 1
ATOM 2376 C C . GLN A 1 312 ? -10.470 -3.947 31.883 1.00 69.44 312 GLN A C 1
ATOM 2378 O O . GLN A 1 312 ? -9.576 -3.745 31.072 1.00 69.44 312 GLN A O 1
ATOM 2383 N N . ALA A 1 313 ? -11.012 -3.000 32.639 1.00 76.19 313 ALA A N 1
ATOM 2384 C CA . ALA A 1 313 ? -10.499 -1.646 32.700 1.00 76.19 313 ALA A CA 1
ATOM 2385 C C . ALA A 1 313 ? -10.314 -1.234 34.159 1.00 76.19 313 ALA A C 1
ATOM 2387 O O . ALA A 1 313 ? -11.089 -1.630 35.044 1.00 76.19 313 ALA A O 1
ATOM 2388 N N . THR A 1 314 ? -9.266 -0.463 34.408 1.00 78.00 314 THR A N 1
ATOM 2389 C CA . THR A 1 314 ? -8.935 0.086 35.721 1.00 78.00 314 THR A CA 1
ATOM 2390 C C . THR A 1 314 ? -9.103 1.595 35.686 1.00 78.00 314 THR A C 1
ATOM 2392 O O . THR A 1 314 ? -8.696 2.257 34.734 1.00 78.00 314 THR A O 1
ATOM 2395 N N . LEU A 1 315 ? -9.742 2.123 36.731 1.00 82.38 315 LEU A N 1
ATOM 2396 C CA . LEU A 1 315 ? -9.735 3.549 37.017 1.00 82.38 315 LEU A CA 1
ATOM 2397 C C . LEU A 1 315 ? -8.531 3.822 37.911 1.00 82.38 315 LEU A C 1
ATOM 2399 O O . LEU A 1 315 ? -8.404 3.231 38.987 1.00 82.38 315 LEU A O 1
ATOM 2403 N N . GLU A 1 316 ? -7.641 4.682 37.443 1.00 82.12 316 GLU A N 1
ATOM 2404 C CA . GLU A 1 316 ? -6.479 5.148 38.186 1.00 82.12 316 GLU A CA 1
ATOM 2405 C C . GLU A 1 316 ? -6.682 6.621 38.540 1.00 82.12 316 GLU A C 1
ATOM 2407 O O . GLU A 1 316 ? -6.941 7.437 37.662 1.00 82.12 316 GLU A O 1
ATOM 2412 N N . GLU A 1 317 ? -6.535 6.974 39.817 1.00 78.06 317 GLU A N 1
ATOM 2413 C CA . GLU A 1 317 ? -6.492 8.372 40.249 1.00 78.06 317 GLU A CA 1
ATOM 2414 C C . GLU A 1 317 ? -5.038 8.804 40.461 1.00 78.06 317 GLU A C 1
ATOM 2416 O O . GLU A 1 317 ? -4.304 8.207 41.257 1.00 78.06 317 GLU A O 1
ATOM 2421 N N . LYS A 1 318 ? -4.602 9.857 39.768 1.00 70.44 318 LYS A N 1
ATOM 2422 C CA . LYS A 1 318 ? -3.246 10.400 39.893 1.00 70.44 318 LYS A CA 1
ATOM 2423 C C . LYS A 1 318 ? -3.288 11.920 39.877 1.00 70.44 318 LYS A C 1
ATOM 2425 O O . LYS A 1 318 ? -3.793 12.521 38.946 1.00 70.44 318 LYS A O 1
ATOM 2430 N N . GLY A 1 319 ? -2.748 12.552 40.921 1.00 64.12 319 GLY A N 1
ATOM 2431 C CA . GLY A 1 319 ? -2.652 14.018 40.982 1.00 64.12 319 GLY A CA 1
ATOM 2432 C C . GLY A 1 319 ? -3.990 14.765 41.077 1.00 64.12 319 GLY A C 1
ATOM 2433 O O . GLY A 1 319 ? -3.993 15.976 40.905 1.00 64.12 319 GLY A O 1
ATOM 2434 N N . GLY A 1 320 ? -5.097 14.075 41.384 1.00 68.62 320 GLY A N 1
ATOM 2435 C CA . GLY A 1 320 ? -6.451 14.647 41.391 1.00 68.62 320 GLY A CA 1
ATOM 2436 C C . GLY A 1 320 ? -7.245 14.399 40.105 1.00 68.62 320 GLY A C 1
ATOM 2437 O O . GLY A 1 320 ? -8.398 14.808 40.023 1.00 68.62 320 GLY A O 1
ATOM 2438 N N . GLU A 1 321 ? -6.656 13.705 39.133 1.00 74.31 321 GLU A N 1
ATOM 2439 C CA . GLU A 1 321 ? -7.284 13.332 37.865 1.00 74.31 321 GLU A CA 1
ATOM 2440 C C . GLU A 1 321 ? -7.555 11.832 37.817 1.00 74.31 321 GLU A C 1
ATOM 2442 O O . GLU A 1 321 ? -6.855 11.047 38.462 1.00 74.31 321 GLU A O 1
ATOM 2447 N N . SER A 1 322 ? -8.567 11.439 37.046 1.00 84.75 322 SER A N 1
ATOM 2448 C CA . SER A 1 322 ? -8.925 10.043 36.809 1.00 84.75 322 SER A CA 1
ATOM 2449 C C . SER A 1 322 ? -8.542 9.621 35.391 1.00 84.75 322 SER A C 1
ATOM 2451 O O . SER A 1 322 ? -8.685 10.370 34.424 1.00 84.75 322 SER A O 1
ATOM 2453 N N . TYR A 1 323 ? -8.047 8.397 35.271 1.00 89.31 323 TYR A N 1
ATOM 2454 C CA . TYR A 1 323 ? -7.638 7.794 34.012 1.00 89.31 323 TYR A CA 1
ATOM 2455 C C . TYR A 1 323 ? -8.257 6.409 33.884 1.00 89.31 323 TYR A C 1
ATOM 2457 O O . TYR A 1 323 ? -8.291 5.642 34.844 1.00 89.31 323 TYR A O 1
ATOM 2465 N N . LEU A 1 324 ? -8.715 6.080 32.685 1.00 91.94 324 LEU A N 1
ATOM 2466 C CA . LEU A 1 324 ? -9.140 4.745 32.301 1.00 91.94 324 LEU A CA 1
ATOM 2467 C C . LEU A 1 324 ? -7.994 4.050 31.566 1.00 91.94 324 LEU A C 1
ATOM 2469 O O . LEU A 1 324 ? -7.635 4.463 30.466 1.00 91.94 324 LEU A O 1
ATOM 2473 N N . GLU A 1 325 ? -7.453 2.970 32.121 1.00 91.81 325 GLU A N 1
ATOM 2474 C CA . GLU A 1 325 ? -6.642 2.047 31.323 1.00 91.81 325 GLU A CA 1
ATOM 2475 C C . GLU A 1 325 ? -7.586 1.105 30.563 1.00 91.81 325 GLU A C 1
ATOM 2477 O O . GLU A 1 325 ? -8.163 0.184 31.147 1.00 91.81 325 GLU A O 1
ATOM 2482 N N . SER A 1 326 ? -7.822 1.389 29.276 1.00 90.88 326 SER A N 1
ATOM 2483 C CA . SER A 1 326 ? -8.784 0.634 28.457 1.00 90.88 326 SER A CA 1
ATOM 2484 C C . SER A 1 326 ? -8.193 -0.665 27.901 1.00 90.88 326 SER A C 1
ATOM 2486 O O . SER A 1 326 ? -8.915 -1.636 27.678 1.00 90.88 326 SER A O 1
ATOM 2488 N N . GLU A 1 327 ? -6.879 -0.697 27.695 1.00 89.50 327 GLU A N 1
ATOM 2489 C CA . GLU A 1 327 ? -6.066 -1.881 27.412 1.00 89.50 327 GLU A CA 1
ATOM 2490 C C . GLU A 1 327 ? -4.630 -1.637 27.920 1.00 89.50 327 GLU A C 1
ATOM 2492 O O . GLU A 1 327 ? -4.274 -0.479 28.153 1.00 89.50 327 GLU A O 1
ATOM 2497 N N . PRO A 1 328 ? -3.796 -2.681 28.106 1.00 86.50 328 PRO A N 1
ATOM 2498 C CA . PRO A 1 328 ? -2.461 -2.528 28.685 1.00 86.50 328 PRO A CA 1
ATOM 2499 C C . PRO A 1 328 ? -1.630 -1.436 27.998 1.00 86.50 328 PRO A C 1
ATOM 2501 O O . PRO A 1 328 ? -1.305 -1.542 26.816 1.00 86.50 328 PRO A O 1
ATOM 2504 N N . GLY A 1 329 ? -1.272 -0.393 28.750 1.00 86.06 329 GLY A N 1
ATOM 2505 C CA . GLY A 1 329 ? -0.482 0.739 28.256 1.00 86.06 329 GLY A CA 1
ATOM 2506 C C . GLY A 1 329 ? -1.277 1.875 27.598 1.00 86.06 329 GLY A C 1
ATOM 2507 O O . GLY A 1 329 ? -0.682 2.914 27.309 1.00 86.06 329 GLY A O 1
ATOM 2508 N N . VAL A 1 330 ? -2.595 1.742 27.412 1.00 89.94 330 VAL A N 1
ATOM 2509 C CA . VAL A 1 330 ? -3.469 2.799 26.872 1.00 89.94 330 VAL A CA 1
ATOM 2510 C C . VAL A 1 330 ? -4.258 3.439 28.008 1.00 89.94 330 VAL A C 1
ATOM 2512 O O . VAL A 1 330 ? -5.296 2.931 28.426 1.00 89.94 330 VAL A O 1
ATOM 2515 N N . ARG A 1 331 ? -3.756 4.576 28.503 1.00 90.50 331 ARG A N 1
ATOM 2516 C CA . ARG A 1 331 ? -4.409 5.382 29.544 1.00 90.50 331 ARG A CA 1
ATOM 2517 C C . ARG A 1 331 ? -5.150 6.561 28.929 1.00 90.50 331 ARG A C 1
ATOM 2519 O O . ARG A 1 331 ? -4.544 7.373 28.233 1.00 90.50 331 ARG A O 1
ATOM 2526 N N . LEU A 1 332 ? -6.437 6.663 29.229 1.00 91.50 332 LEU A N 1
ATOM 2527 C CA . LEU A 1 332 ? -7.340 7.666 28.683 1.00 91.50 332 LEU A CA 1
ATOM 2528 C C . LEU A 1 332 ? -7.824 8.597 29.793 1.00 91.50 332 LEU A C 1
ATOM 2530 O O . LEU A 1 332 ? -8.326 8.101 30.802 1.00 91.50 332 LEU A O 1
ATOM 2534 N N . PRO A 1 333 ? -7.704 9.921 29.629 1.00 89.06 333 PRO A N 1
ATOM 2535 C CA . PRO A 1 333 ? -8.300 10.884 30.539 1.00 89.06 333 PRO A CA 1
ATOM 2536 C C . PRO A 1 333 ? -9.800 10.638 30.650 1.00 89.06 333 PRO A C 1
ATOM 2538 O O . PRO A 1 333 ? -10.509 10.534 29.642 1.00 89.06 333 PRO A O 1
ATOM 2541 N N . MET A 1 334 ? -10.273 10.534 31.886 1.00 88.88 334 MET A N 1
ATOM 2542 C CA . MET A 1 334 ? -11.674 10.290 32.167 1.00 88.88 334 MET A CA 1
ATOM 2543 C C . MET A 1 334 ? -12.092 11.064 33.411 1.00 88.88 334 MET A C 1
ATOM 2545 O O . MET A 1 334 ? -11.404 11.020 34.422 1.00 88.88 334 MET A O 1
ATOM 2549 N N . THR A 1 335 ? -13.236 11.741 33.388 1.00 87.56 335 THR A N 1
ATOM 2550 C CA . THR A 1 335 ? -13.846 12.230 34.633 1.00 87.56 335 THR A CA 1
ATOM 2551 C C . THR A 1 335 ? -14.852 11.210 35.144 1.00 87.56 335 THR A C 1
ATOM 2553 O O . THR A 1 335 ? -15.577 10.588 34.364 1.00 87.56 335 THR A O 1
ATOM 2556 N N . ILE A 1 336 ? -14.886 11.023 36.463 1.00 85.81 336 ILE A N 1
ATOM 2557 C CA . ILE A 1 336 ? -15.875 10.179 37.131 1.00 85.81 336 ILE A CA 1
ATOM 2558 C C . ILE A 1 336 ? -16.712 11.024 38.096 1.00 85.81 336 ILE A C 1
ATOM 2560 O O . ILE A 1 336 ? -16.175 11.947 38.717 1.00 85.81 336 ILE A O 1
ATOM 2564 N N . PRO A 1 337 ? -18.009 10.712 38.255 1.00 84.56 337 PRO A N 1
ATOM 2565 C CA . PRO A 1 337 ? -18.846 11.371 39.244 1.00 84.56 337 PRO A CA 1
ATOM 2566 C C . PRO A 1 337 ? -18.300 11.227 40.672 1.00 84.56 337 PRO A C 1
ATOM 2568 O O . PRO A 1 337 ? -17.662 10.219 40.995 1.00 84.56 337 PRO A O 1
ATOM 2571 N N . PRO A 1 338 ? -18.606 12.167 41.581 1.00 81.62 338 PRO A N 1
ATOM 2572 C CA . PRO A 1 338 ? -18.335 11.980 43.000 1.00 81.62 338 PRO A CA 1
ATOM 2573 C C . PRO A 1 338 ? -19.092 10.760 43.545 1.00 81.62 338 PRO A C 1
ATOM 2575 O O . PRO A 1 338 ? -20.308 10.656 43.381 1.00 81.62 338 PRO A O 1
ATOM 2578 N N . LYS A 1 339 ? -18.395 9.865 44.257 1.00 78.56 339 LYS A N 1
ATOM 2579 C CA . LYS A 1 339 ? -19.002 8.646 44.838 1.00 78.56 339 LYS A CA 1
ATOM 2580 C C . LYS A 1 339 ? -20.133 8.942 45.822 1.00 78.56 339 LYS A C 1
ATOM 2582 O O . LYS A 1 339 ? -21.087 8.177 45.908 1.00 78.56 339 LYS A O 1
ATOM 2587 N N . ASP A 1 340 ? -20.036 10.072 46.515 1.00 77.81 340 ASP A N 1
ATOM 2588 C CA . ASP A 1 340 ? -21.015 10.515 47.509 1.00 77.81 340 ASP A CA 1
ATOM 2589 C C . ASP A 1 340 ? -22.139 11.375 46.902 1.00 77.81 340 ASP A C 1
ATOM 2591 O O . ASP A 1 340 ? -22.937 11.959 47.641 1.00 77.81 340 ASP A O 1
ATOM 2595 N N . SER A 1 341 ? -22.212 11.506 45.570 1.00 73.88 341 SER A N 1
ATOM 2596 C CA . SER A 1 341 ? -23.253 12.322 44.948 1.00 73.88 341 SER A CA 1
ATOM 2597 C C . SER A 1 341 ? -24.651 11.705 45.147 1.00 73.88 341 SER A C 1
ATOM 2599 O O . SER A 1 341 ? -24.856 10.511 44.901 1.00 73.88 341 SER A O 1
ATOM 2601 N N . PRO A 1 342 ? -25.656 12.520 45.532 1.00 69.50 342 PRO A N 1
ATOM 2602 C CA . PRO A 1 342 ? -27.038 12.074 45.673 1.00 69.50 342 PRO A CA 1
ATOM 2603 C C . PRO A 1 342 ? -27.752 11.837 44.329 1.00 69.50 342 PRO A C 1
ATOM 2605 O O . PRO A 1 342 ? -28.912 11.437 44.342 1.00 69.50 342 PRO A O 1
ATOM 2608 N N . GLN A 1 343 ? -27.109 12.109 43.185 1.00 72.00 343 GLN A N 1
ATOM 2609 C CA . GLN A 1 343 ? -27.688 11.986 41.835 1.00 72.00 343 GLN A CA 1
ATOM 2610 C C . GLN A 1 343 ? -27.074 10.836 41.015 1.00 72.00 343 GLN A C 1
ATOM 2612 O O . GLN A 1 343 ? -27.216 10.784 39.795 1.00 72.00 343 GLN A O 1
ATOM 2617 N N . THR A 1 344 ? -26.403 9.889 41.675 1.00 72.50 344 THR A N 1
ATOM 2618 C CA . THR A 1 344 ? -25.669 8.803 41.007 1.00 72.50 344 THR A CA 1
ATOM 2619 C C . THR A 1 344 ? -26.556 7.742 40.365 1.00 72.50 344 THR A C 1
ATOM 2621 O O . THR A 1 344 ? -26.031 6.941 39.603 1.00 72.50 344 THR A O 1
ATOM 2624 N N . ASP A 1 345 ? -27.875 7.726 40.583 1.00 83.12 345 ASP A N 1
ATOM 2625 C CA . ASP A 1 345 ? -28.787 6.719 40.006 1.00 83.12 345 ASP A CA 1
ATOM 2626 C C . ASP A 1 345 ? -28.686 6.619 38.470 1.00 83.12 345 ASP A C 1
ATOM 2628 O O . ASP A 1 345 ? -28.931 5.557 37.891 1.00 83.12 345 ASP A O 1
ATOM 2632 N N . ARG A 1 346 ? -28.297 7.712 37.799 1.00 86.56 346 ARG A N 1
ATOM 2633 C CA . ARG A 1 346 ? -28.043 7.757 36.355 1.00 86.56 346 ARG A CA 1
ATOM 2634 C C . ARG A 1 346 ? -26.740 8.480 36.054 1.00 86.56 346 ARG A C 1
ATOM 2636 O O . ARG A 1 346 ? -26.563 9.631 36.443 1.00 86.56 346 ARG A O 1
ATOM 2643 N N . ILE A 1 347 ? -25.877 7.814 35.294 1.00 89.06 347 ILE A N 1
ATOM 2644 C CA . ILE A 1 347 ? -24.602 8.354 34.828 1.00 89.06 347 ILE A CA 1
ATOM 2645 C C . ILE A 1 347 ? -24.634 8.441 33.306 1.00 89.06 347 ILE A C 1
ATOM 2647 O O . ILE A 1 347 ? -24.884 7.444 32.627 1.00 89.06 347 ILE A O 1
ATOM 2651 N N . ILE A 1 348 ? -24.354 9.621 32.764 1.00 89.12 348 ILE A N 1
ATOM 2652 C CA . ILE A 1 348 ? -24.184 9.844 31.330 1.00 89.12 348 ILE A CA 1
ATOM 2653 C C . ILE A 1 348 ? -22.685 9.896 31.039 1.00 89.12 348 ILE A C 1
ATOM 2655 O O . ILE A 1 348 ? -22.000 10.832 31.441 1.00 89.12 348 ILE A O 1
ATOM 2659 N N . LEU A 1 349 ? -22.178 8.882 30.339 1.00 91.06 349 LEU A N 1
ATOM 2660 C CA . LEU A 1 349 ? -20.845 8.892 29.754 1.00 91.06 349 LEU A CA 1
ATOM 2661 C C . LEU A 1 349 ? -20.876 9.720 28.469 1.00 91.06 349 LEU A C 1
ATOM 2663 O O . LEU A 1 349 ? -21.505 9.318 27.492 1.00 91.06 349 LEU A O 1
ATOM 2667 N N . VAL A 1 350 ? -20.180 10.847 28.480 1.00 89.44 350 VAL A N 1
ATOM 2668 C CA . VAL A 1 350 ? -20.015 11.754 27.348 1.00 89.44 350 VAL A CA 1
ATOM 2669 C C . VAL A 1 350 ? -18.686 11.446 26.660 1.00 89.44 350 VAL A C 1
ATOM 2671 O O . VAL A 1 350 ? -17.621 11.577 27.264 1.00 89.44 350 VAL A O 1
ATOM 2674 N N . LEU A 1 351 ? -18.753 11.015 25.403 1.00 89.50 351 LEU A N 1
ATOM 2675 C CA . LEU A 1 351 ? -17.591 10.784 24.548 1.00 89.50 351 LEU A CA 1
ATOM 2676 C C . LEU A 1 351 ? -17.301 12.045 23.738 1.00 89.50 351 LEU A C 1
ATOM 2678 O O . LEU A 1 351 ? -18.205 12.554 23.074 1.00 89.50 351 LEU A O 1
ATOM 2682 N N . GLY A 1 352 ? -16.057 12.520 23.751 1.00 81.94 352 GLY A N 1
ATOM 2683 C CA . GLY A 1 352 ? -15.685 13.655 22.913 1.00 81.94 352 GLY A CA 1
ATOM 2684 C C . GLY A 1 352 ? -14.265 14.167 23.106 1.00 81.94 352 GLY A C 1
ATOM 2685 O O . GLY A 1 352 ? -13.493 13.696 23.946 1.00 81.94 352 GLY A O 1
ATOM 2686 N N . ASP A 1 353 ? -13.944 15.167 22.294 1.00 78.88 353 ASP A N 1
ATOM 2687 C CA . ASP A 1 353 ? -12.670 15.873 22.304 1.00 78.88 353 ASP A CA 1
ATOM 2688 C C . ASP A 1 353 ? -12.696 17.010 23.333 1.00 78.88 353 ASP A C 1
ATOM 2690 O O . ASP A 1 353 ? -12.871 18.186 23.014 1.00 78.88 353 ASP A O 1
ATOM 2694 N N . TYR A 1 354 ? -12.594 16.636 24.604 1.00 73.75 354 TYR A N 1
ATOM 2695 C CA . TYR A 1 354 ? -12.653 17.576 25.712 1.00 73.75 354 TYR A CA 1
ATOM 2696 C C . TYR A 1 354 ? -11.264 17.849 26.295 1.00 73.75 354 TYR A C 1
ATOM 2698 O O . TYR A 1 354 ? -10.407 16.963 26.298 1.00 73.75 354 TYR A O 1
ATOM 2706 N N . PRO A 1 355 ? -11.019 19.062 26.824 1.00 67.00 355 PRO A N 1
ATOM 2707 C CA . PRO A 1 355 ? -9.836 19.298 27.631 1.00 67.00 355 PRO A CA 1
ATOM 2708 C C . PRO A 1 355 ? -9.885 18.446 28.902 1.00 67.00 355 PRO A C 1
ATOM 2710 O O . PRO A 1 355 ? -10.950 18.042 29.380 1.00 67.00 355 PRO A O 1
ATOM 2713 N N . GLU A 1 356 ? -8.710 18.212 29.471 1.00 66.69 356 GLU A N 1
ATOM 2714 C CA . GLU A 1 356 ? -8.563 17.505 30.736 1.00 66.69 356 GLU A CA 1
ATOM 2715 C C . GLU A 1 356 ? -9.423 18.143 31.840 1.00 66.69 356 GLU A C 1
ATOM 2717 O O . GLU A 1 356 ? -9.461 19.366 31.997 1.00 66.69 356 GLU A O 1
ATOM 2722 N N . GLY A 1 357 ? -10.162 17.307 32.577 1.00 62.25 357 GLY A N 1
ATOM 2723 C CA . GLY A 1 357 ? -11.040 17.750 33.663 1.00 62.25 357 GLY A CA 1
ATOM 2724 C C . GLY A 1 357 ? -12.369 18.387 33.234 1.00 62.25 357 GLY A C 1
ATOM 2725 O O . GLY A 1 357 ? -13.081 18.909 34.091 1.00 62.25 357 GLY A O 1
ATOM 2726 N N . PHE A 1 358 ? -12.740 18.356 31.948 1.00 69.62 358 PHE A N 1
ATOM 2727 C CA . PHE A 1 358 ? -14.057 18.825 31.509 1.00 69.62 358 PHE A CA 1
ATOM 2728 C C . PHE A 1 358 ? -15.191 18.001 32.132 1.00 69.62 358 PHE A C 1
ATOM 2730 O O . PHE A 1 358 ? -15.226 16.774 32.000 1.00 69.62 358 PHE A O 1
ATOM 2737 N N . ALA A 1 359 ? -16.150 18.699 32.740 1.00 68.00 359 ALA A N 1
ATOM 2738 C CA . ALA A 1 359 ? -17.393 18.146 33.258 1.00 68.00 359 ALA A CA 1
ATOM 2739 C C . ALA A 1 359 ? -18.580 19.008 32.773 1.00 68.00 359 ALA A C 1
ATOM 2741 O O . ALA A 1 359 ? -18.532 20.234 32.922 1.00 68.00 359 ALA A O 1
ATOM 2742 N N . PRO A 1 360 ? -19.636 18.408 32.194 1.00 69.69 360 PRO A N 1
ATOM 2743 C CA . PRO A 1 360 ? -20.858 19.117 31.821 1.00 69.69 360 PRO A CA 1
ATOM 2744 C C . PRO A 1 360 ? -21.553 19.766 33.027 1.00 69.69 360 PRO A C 1
ATOM 2746 O O . PRO A 1 360 ? -21.466 19.269 34.149 1.00 69.69 360 PRO A O 1
ATOM 2749 N N . ASP A 1 361 ? -22.289 20.855 32.790 1.00 67.06 361 ASP A N 1
ATOM 2750 C CA . ASP A 1 361 ? -23.096 21.511 33.827 1.00 67.06 361 ASP A CA 1
ATOM 2751 C C . ASP A 1 361 ? -24.248 20.593 34.297 1.00 67.06 361 ASP A C 1
ATOM 2753 O O . ASP A 1 361 ? -25.010 20.052 33.491 1.00 67.06 361 ASP A O 1
ATOM 2757 N N . ASN A 1 362 ? -24.389 20.411 35.614 1.00 63.78 362 ASN A N 1
ATOM 2758 C CA . ASN A 1 362 ? -25.180 19.338 36.234 1.00 63.78 362 ASN A CA 1
ATOM 2759 C C . ASN A 1 362 ? -26.650 19.702 36.533 1.00 63.78 362 ASN A C 1
ATOM 2761 O O . ASN A 1 362 ? -27.323 19.046 37.329 1.00 63.78 362 ASN A O 1
ATOM 2765 N N . ASN A 1 363 ? -27.208 20.699 35.846 1.00 61.91 363 ASN A N 1
ATOM 2766 C CA . ASN A 1 363 ? -28.584 21.180 36.052 1.00 61.91 363 ASN A CA 1
ATOM 2767 C C . ASN A 1 363 ? -29.700 20.210 35.583 1.00 61.91 363 ASN A C 1
ATOM 2769 O O . ASN A 1 363 ? -30.853 20.612 35.419 1.00 61.91 363 ASN A O 1
ATOM 2773 N N . THR A 1 364 ? -29.386 18.932 35.352 1.00 65.06 364 THR A N 1
ATOM 2774 C CA . THR A 1 364 ? -30.267 17.941 34.706 1.00 65.06 364 THR A CA 1
ATOM 2775 C C . THR A 1 364 ? -30.676 16.769 35.606 1.00 65.06 364 THR A C 1
ATOM 2777 O O . THR A 1 364 ? -31.493 15.946 35.191 1.00 65.06 364 THR A O 1
ATOM 2780 N N . GLY A 1 365 ? -30.164 16.688 36.842 1.00 70.81 365 GLY A N 1
ATOM 2781 C CA . GLY A 1 365 ? -30.472 15.590 37.770 1.00 70.81 365 GLY A CA 1
ATOM 2782 C C . GLY A 1 365 ? -29.824 14.251 37.396 1.00 70.81 365 GLY A C 1
ATOM 2783 O O . GLY A 1 365 ? -30.304 13.206 37.830 1.00 70.81 365 GLY A O 1
ATOM 2784 N N . CYS A 1 366 ? -28.785 14.284 36.560 1.00 77.50 366 CYS A N 1
ATOM 2785 C CA . CYS A 1 366 ? -27.933 13.152 36.209 1.00 77.50 366 CYS A CA 1
ATOM 2786 C C . CYS A 1 366 ? -26.478 13.515 36.509 1.00 77.50 366 CYS A C 1
ATOM 2788 O O . CYS A 1 366 ? -26.092 14.680 36.394 1.00 77.50 366 CYS A O 1
ATOM 2790 N N . GLU A 1 367 ? -25.675 12.506 36.824 1.00 86.69 367 GLU A N 1
ATOM 2791 C CA . GLU A 1 367 ? -24.228 12.655 36.921 1.00 86.69 367 GLU A CA 1
ATOM 2792 C C . GLU A 1 367 ? -23.559 12.402 35.570 1.00 86.69 367 GLU A C 1
ATOM 2794 O O . GLU A 1 367 ? -24.053 11.631 34.742 1.00 86.69 367 GLU A O 1
ATOM 2799 N N . PHE A 1 368 ? -22.412 13.038 35.349 1.00 87.00 368 PHE A N 1
ATOM 2800 C CA . PHE A 1 368 ? -21.677 12.935 34.094 1.00 87.00 368 PHE A CA 1
ATOM 2801 C C . PHE A 1 368 ? -20.302 12.319 34.317 1.00 87.00 368 PHE A C 1
ATOM 2803 O O . PHE A 1 368 ? -19.582 12.671 35.248 1.00 87.00 368 PHE A O 1
ATOM 2810 N N . ALA A 1 369 ? -19.942 11.411 33.421 1.00 89.00 369 ALA A N 1
ATOM 2811 C CA . ALA A 1 369 ? -18.571 10.986 33.206 1.00 89.00 369 ALA A CA 1
ATOM 2812 C C . ALA A 1 369 ? -18.155 11.472 31.820 1.00 89.00 369 ALA A C 1
ATOM 2814 O O . ALA A 1 369 ? -18.963 11.442 30.895 1.00 89.00 369 ALA A O 1
ATOM 2815 N N . THR A 1 370 ? -16.911 11.891 31.648 1.00 89.75 370 THR A N 1
ATOM 2816 C CA . THR A 1 370 ? -16.377 12.255 30.329 1.00 89.75 370 THR A CA 1
ATOM 2817 C C . THR A 1 370 ? -15.228 11.331 29.989 1.00 89.75 370 THR A C 1
ATOM 2819 O O . THR A 1 370 ? -14.457 10.973 30.872 1.00 89.75 370 THR A O 1
ATOM 2822 N N . LEU A 1 371 ? -15.129 10.910 28.732 1.00 90.62 371 LEU A N 1
ATOM 2823 C CA . LEU A 1 371 ? -14.001 10.139 28.220 1.00 90.62 371 LEU A CA 1
ATOM 2824 C C . LEU A 1 371 ? -13.542 10.781 26.918 1.00 90.62 371 LEU A C 1
ATOM 2826 O O . LEU A 1 371 ? -14.350 10.953 26.003 1.00 90.62 371 LEU A O 1
ATOM 2830 N N . SER A 1 372 ? -12.245 11.059 26.823 1.00 89.44 372 SER A N 1
ATOM 2831 C CA . SER A 1 372 ? -11.594 11.319 25.540 1.00 89.44 372 SER A CA 1
ATOM 2832 C C . SER A 1 372 ? -11.064 9.993 24.996 1.00 89.44 372 SER A C 1
ATOM 2834 O O . SER A 1 372 ? -10.136 9.434 25.589 1.00 89.44 372 SER A O 1
ATOM 2836 N N . PRO A 1 373 ? -11.648 9.437 23.913 1.00 89.50 373 PRO A N 1
ATOM 2837 C CA . PRO A 1 373 ? -11.118 8.235 23.277 1.00 89.50 373 PRO A CA 1
ATOM 2838 C C . PRO A 1 373 ? -9.651 8.413 22.875 1.00 89.50 373 PRO A C 1
ATOM 2840 O O . PRO A 1 373 ? -9.187 9.540 22.670 1.00 89.50 373 PRO A O 1
ATOM 2843 N N . ARG A 1 374 ? -8.914 7.307 22.727 1.00 90.06 374 ARG A N 1
ATOM 2844 C CA . ARG A 1 374 ? -7.485 7.370 22.386 1.00 90.06 374 ARG A CA 1
ATOM 2845 C C . ARG A 1 374 ? -7.235 8.232 21.143 1.00 90.06 374 ARG A C 1
ATOM 2847 O O . ARG A 1 374 ? -7.974 8.140 20.163 1.00 90.06 374 ARG A O 1
ATOM 2854 N N . GLY A 1 375 ? -6.185 9.043 21.169 1.00 85.69 375 GLY A N 1
ATOM 2855 C CA . GLY A 1 375 ? -5.856 9.943 20.063 1.00 85.69 375 GLY A CA 1
ATOM 2856 C C . GLY A 1 375 ? -6.649 11.243 20.028 1.00 85.69 375 GLY A C 1
ATOM 2857 O O . GLY A 1 375 ? -6.358 12.081 19.187 1.00 85.69 375 GLY A O 1
ATOM 2858 N N . THR A 1 376 ? -7.595 11.442 20.945 1.00 84.81 376 THR A N 1
ATOM 2859 C CA . THR A 1 376 ? -8.355 12.691 21.088 1.00 84.81 376 THR A CA 1
ATOM 2860 C C . THR A 1 376 ? -8.007 13.382 22.407 1.00 84.81 376 THR A C 1
ATOM 2862 O O . THR A 1 376 ? -7.336 12.800 23.275 1.00 84.81 376 THR A O 1
ATOM 2865 N N . GLY A 1 377 ? -8.442 14.633 22.571 1.00 81.88 377 GLY A N 1
ATOM 2866 C CA . GLY A 1 377 ? -8.251 15.401 23.797 1.00 81.88 377 GLY A CA 1
ATOM 2867 C C . GLY A 1 377 ? -6.777 15.448 24.225 1.00 81.88 377 GLY A C 1
ATOM 2868 O O . GLY A 1 377 ? -5.898 15.665 23.387 1.00 81.88 377 GLY A O 1
ATOM 2869 N N . PRO A 1 378 ? -6.465 15.186 25.507 1.00 82.06 378 PRO A N 1
ATOM 2870 C CA . PRO A 1 378 ? -5.086 15.175 26.007 1.00 82.06 378 PRO A CA 1
ATOM 2871 C C . PRO A 1 378 ? -4.205 14.041 25.455 1.00 82.06 378 PRO A C 1
ATOM 2873 O O . PRO A 1 378 ? -2.986 14.097 25.592 1.00 82.06 378 PRO A O 1
ATOM 2876 N N . THR A 1 379 ? -4.791 13.013 24.826 1.00 83.81 379 THR A N 1
ATOM 2877 C CA . THR A 1 379 ? -4.041 11.905 24.193 1.00 83.81 379 THR A CA 1
ATOM 2878 C C . THR A 1 379 ? -3.771 12.135 22.708 1.00 83.81 379 THR A C 1
ATOM 2880 O O . THR A 1 379 ? -3.254 11.248 22.026 1.00 83.81 379 THR A O 1
ATOM 2883 N N . ARG A 1 380 ? -4.131 13.316 22.194 1.00 81.44 380 ARG A N 1
ATOM 2884 C CA . ARG A 1 380 ? -3.938 13.681 20.794 1.00 81.44 380 ARG A CA 1
ATOM 2885 C C . ARG A 1 380 ? -2.465 13.669 20.421 1.00 81.44 380 ARG A C 1
ATOM 2887 O O . ARG A 1 380 ? -1.613 14.208 21.129 1.00 81.44 380 ARG A O 1
ATOM 2894 N N . TRP A 1 381 ? -2.174 13.087 19.264 1.00 74.38 381 TRP A N 1
ATOM 2895 C CA . TRP A 1 381 ? -0.841 13.153 18.687 1.00 74.38 381 TRP A CA 1
ATOM 2896 C C . TRP A 1 381 ? -0.650 14.522 18.018 1.00 74.38 381 TRP A C 1
ATOM 2898 O O . TRP A 1 381 ? -1.471 14.886 17.175 1.00 74.38 381 TRP A O 1
ATOM 2908 N N . PRO A 1 382 ? 0.397 15.303 18.351 1.00 62.53 382 PRO A N 1
ATOM 2909 C CA . PRO A 1 382 ? 0.618 16.597 17.716 1.00 62.53 382 PRO A CA 1
ATOM 2910 C C . PRO A 1 382 ? 0.764 16.402 16.204 1.00 62.53 382 PRO A C 1
ATOM 2912 O O . PRO A 1 382 ? 1.666 15.704 15.740 1.00 62.53 382 PRO A O 1
ATOM 2915 N N . SER A 1 383 ? -0.163 16.986 15.440 1.00 55.56 383 SER A N 1
ATOM 2916 C CA . SER A 1 383 ? -0.269 16.813 13.992 1.00 55.56 383 SER A CA 1
ATOM 2917 C C . SER A 1 383 ? 1.067 17.127 13.314 1.00 55.56 383 SER A C 1
ATOM 2919 O O . SER A 1 383 ? 1.522 18.275 13.324 1.00 55.56 383 SER A O 1
ATOM 2921 N N . ALA A 1 384 ? 1.698 16.136 12.690 1.00 49.31 384 ALA A N 1
ATOM 2922 C CA . ALA A 1 384 ? 2.855 16.385 11.844 1.00 49.31 384 ALA A CA 1
ATOM 2923 C C . ALA A 1 384 ? 2.356 16.877 10.479 1.00 49.31 384 ALA A C 1
ATOM 2925 O O . ALA A 1 384 ? 2.142 16.073 9.586 1.00 49.31 384 ALA A O 1
ATOM 2926 N N . ASN A 1 385 ? 2.126 18.186 10.317 1.00 48.31 385 ASN A N 1
ATOM 2927 C CA . ASN A 1 385 ? 1.918 18.849 9.015 1.00 48.31 385 ASN A CA 1
ATOM 2928 C C . ASN A 1 385 ? 0.965 18.134 8.024 1.00 48.31 385 ASN A C 1
ATOM 2930 O O . ASN A 1 385 ? 1.184 18.155 6.810 1.00 48.31 385 ASN A O 1
ATOM 2934 N N . THR A 1 386 ? -0.109 17.500 8.497 1.00 51.06 386 THR A N 1
ATOM 2935 C CA . THR A 1 386 ? -1.100 16.875 7.617 1.00 51.06 386 THR A CA 1
ATOM 2936 C C . THR A 1 386 ? -2.200 17.875 7.307 1.00 51.06 386 THR A C 1
ATOM 2938 O O . THR A 1 386 ? -2.970 18.259 8.176 1.00 51.06 386 THR A O 1
ATOM 2941 N N . VAL A 1 387 ? -2.264 18.296 6.040 1.00 51.38 387 VAL A N 1
ATOM 2942 C CA . VAL A 1 387 ? -3.319 19.172 5.502 1.00 51.38 387 VAL A CA 1
ATOM 2943 C C . VAL A 1 387 ? -4.702 18.607 5.882 1.00 51.38 387 VAL A C 1
ATOM 2945 O O . VAL A 1 387 ? -5.069 17.537 5.382 1.00 51.38 387 VAL A O 1
ATOM 2948 N N . ASP A 1 388 ? -5.391 19.340 6.763 1.00 53.88 388 ASP A N 1
ATOM 2949 C CA . ASP A 1 388 ? -6.826 19.348 7.098 1.00 53.88 388 ASP A CA 1
ATOM 2950 C C . ASP A 1 388 ? -7.448 18.196 7.920 1.00 53.88 388 ASP A C 1
ATOM 2952 O O . ASP A 1 388 ? -8.672 18.132 8.026 1.00 53.88 388 ASP A O 1
ATOM 2956 N N . CYS A 1 389 ? -6.672 17.297 8.539 1.00 60.28 389 CYS A N 1
ATOM 2957 C CA . CYS A 1 389 ? -7.232 16.296 9.466 1.00 60.28 389 CYS A CA 1
ATOM 2958 C C . CYS A 1 389 ? -6.232 15.933 10.574 1.00 60.28 389 CYS A C 1
ATOM 2960 O O . CYS A 1 389 ? -5.131 15.454 10.285 1.00 60.28 389 CYS A O 1
ATOM 2962 N N . GLU A 1 390 ? -6.614 16.185 11.828 1.00 62.97 390 GLU A N 1
ATOM 2963 C CA . GLU A 1 390 ? -5.738 16.067 13.004 1.00 62.97 390 GLU A CA 1
ATOM 2964 C C . GLU A 1 390 ? -5.423 14.607 13.366 1.00 62.97 390 GLU A C 1
ATOM 2966 O O . GLU A 1 390 ? -4.276 14.291 13.680 1.00 62.97 390 GLU A O 1
ATOM 2971 N N . ASP A 1 391 ? -6.386 13.697 13.192 1.00 70.62 391 ASP A N 1
ATOM 2972 C CA . ASP A 1 391 ? -6.249 12.279 13.568 1.00 70.62 391 ASP A CA 1
ATOM 2973 C C . ASP A 1 391 ? -5.712 11.395 12.434 1.00 70.62 391 ASP A C 1
ATOM 2975 O O . ASP A 1 391 ? -5.671 10.167 12.545 1.00 70.62 391 ASP A O 1
ATOM 2979 N N . TYR A 1 392 ? -5.304 12.001 11.314 1.00 74.88 392 TYR A N 1
ATOM 2980 C CA . TYR A 1 392 ? -4.967 11.268 10.097 1.00 74.88 392 TYR A CA 1
ATOM 2981 C C . TYR A 1 392 ? -3.893 10.204 10.325 1.00 74.88 392 TYR A C 1
ATOM 2983 O O . TYR A 1 392 ? -4.109 9.042 9.995 1.00 74.88 392 TYR A O 1
ATOM 2991 N N . LEU A 1 393 ? -2.761 10.578 10.926 1.00 76.81 393 LEU A N 1
ATOM 2992 C CA . LEU A 1 393 ? -1.642 9.662 11.180 1.00 76.81 393 LEU A CA 1
ATOM 2993 C C . LEU A 1 393 ? -2.069 8.455 12.013 1.00 76.81 393 LEU A C 1
ATOM 2995 O O . LEU A 1 393 ? -1.734 7.314 11.695 1.00 76.81 393 LEU A O 1
ATOM 2999 N N . LEU A 1 394 ? -2.855 8.707 13.058 1.00 81.44 394 LEU A N 1
ATOM 3000 C CA . LEU A 1 394 ? -3.322 7.662 13.952 1.00 81.44 394 LEU A CA 1
ATOM 3001 C C . LEU A 1 394 ? -4.314 6.733 13.245 1.00 81.44 394 LEU A C 1
ATOM 3003 O O . LEU A 1 394 ? -4.226 5.511 13.386 1.00 81.44 394 LEU A O 1
ATOM 3007 N N . ALA A 1 395 ? -5.215 7.289 12.431 1.00 83.81 395 ALA A N 1
ATOM 3008 C CA . ALA A 1 395 ? -6.129 6.514 11.601 1.00 83.81 395 ALA A CA 1
ATOM 3009 C C . ALA A 1 395 ? -5.388 5.661 10.563 1.00 83.81 395 ALA A C 1
ATOM 3011 O O . ALA A 1 395 ? -5.750 4.501 10.358 1.00 83.81 395 ALA A O 1
ATOM 3012 N N . GLN A 1 396 ? -4.328 6.184 9.943 1.00 83.12 396 GLN A N 1
ATOM 3013 C CA . GLN A 1 396 ? -3.480 5.412 9.036 1.00 83.12 396 GLN A CA 1
ATOM 3014 C C . GLN A 1 396 ? -2.799 4.248 9.751 1.00 83.12 396 GLN A C 1
ATOM 3016 O O . GLN A 1 396 ? -2.978 3.098 9.347 1.00 83.12 396 GLN A O 1
ATOM 3021 N N . GLY A 1 397 ? -2.073 4.532 10.836 1.00 85.44 397 GLY A N 1
ATOM 3022 C CA . GLY A 1 397 ? -1.333 3.510 11.572 1.00 85.44 397 GLY A CA 1
ATOM 3023 C C . GLY A 1 397 ? -2.245 2.410 12.115 1.00 85.44 397 GLY A C 1
ATOM 3024 O O . GLY A 1 397 ? -1.954 1.224 11.986 1.00 85.44 397 GLY A O 1
ATOM 3025 N N . SER A 1 398 ? -3.424 2.792 12.604 1.00 89.25 398 SER A N 1
ATOM 3026 C CA . SER A 1 398 ? -4.461 1.862 13.061 1.00 89.25 398 SER A CA 1
ATOM 3027 C C . SER A 1 398 ? -4.919 0.887 11.968 1.00 89.25 398 SER A C 1
ATOM 3029 O O . SER A 1 398 ? -5.141 -0.294 12.240 1.00 89.25 398 SER A O 1
ATOM 3031 N N . ASN A 1 399 ? -5.016 1.340 10.713 1.00 90.25 399 ASN A N 1
ATOM 3032 C CA . ASN A 1 399 ? -5.347 0.454 9.597 1.00 90.25 399 ASN A CA 1
ATOM 3033 C C . ASN A 1 399 ? -4.214 -0.535 9.284 1.00 90.25 399 ASN A C 1
ATOM 3035 O O . ASN A 1 399 ? -4.505 -1.698 9.015 1.00 90.25 399 ASN A O 1
ATOM 3039 N N . ILE A 1 400 ? -2.942 -0.124 9.353 1.00 88.94 400 ILE A N 1
ATOM 3040 C CA . ILE A 1 400 ? -1.789 -1.022 9.131 1.00 88.94 400 ILE A CA 1
ATOM 3041 C C . ILE A 1 400 ? -1.740 -2.124 10.198 1.00 88.94 400 ILE A C 1
ATOM 3043 O O . ILE A 1 400 ? -1.495 -3.286 9.877 1.00 88.94 400 ILE A O 1
ATOM 3047 N N . LEU A 1 401 ? -2.063 -1.784 11.449 1.00 88.44 401 LEU A N 1
ATOM 3048 C CA . LEU A 1 401 ? -2.175 -2.736 12.560 1.00 88.44 401 LEU A CA 1
ATOM 3049 C C . LEU A 1 401 ? -3.382 -3.684 12.443 1.00 88.44 401 LEU A C 1
ATOM 3051 O O . LEU A 1 401 ? -3.537 -4.582 13.266 1.00 88.44 401 LEU A O 1
ATOM 3055 N N . GLY A 1 402 ? -4.270 -3.471 11.467 1.00 89.56 402 GLY A N 1
ATOM 3056 C CA . GLY A 1 402 ? -5.498 -4.251 11.308 1.00 89.56 402 GLY A CA 1
ATOM 3057 C C . GLY A 1 402 ? -6.569 -3.940 12.356 1.00 89.56 402 GLY A C 1
ATOM 3058 O O . GLY A 1 402 ? -7.573 -4.640 12.413 1.00 89.56 402 GLY A O 1
ATOM 3059 N N . ARG A 1 403 ? -6.386 -2.885 13.161 1.00 90.00 403 ARG A N 1
ATOM 3060 C CA . ARG A 1 403 ? -7.314 -2.431 14.206 1.00 90.00 403 ARG A CA 1
ATOM 3061 C C . ARG A 1 403 ? -7.784 -1.014 13.870 1.00 90.00 403 ARG A C 1
ATOM 3063 O O . ARG A 1 403 ? -7.199 -0.064 14.378 1.00 90.00 403 ARG A O 1
ATOM 3070 N N . PRO A 1 404 ? -8.793 -0.811 13.008 1.00 90.75 404 PRO A N 1
ATOM 3071 C CA . PRO A 1 404 ? -9.224 0.527 12.604 1.00 90.75 404 PRO A CA 1
ATOM 3072 C C . PRO A 1 404 ? -9.657 1.379 13.803 1.00 90.75 404 PRO A C 1
ATOM 3074 O O . PRO A 1 404 ? -10.180 0.864 14.795 1.00 90.75 404 PRO A O 1
ATOM 3077 N N . MET A 1 405 ? -9.483 2.702 13.695 1.00 89.44 405 MET A N 1
ATOM 3078 C CA . MET A 1 405 ? -9.716 3.615 14.821 1.00 89.44 405 MET A CA 1
ATOM 3079 C C . MET A 1 405 ? -11.117 3.514 15.413 1.00 89.44 405 MET A C 1
ATOM 3081 O O . MET A 1 405 ? -11.272 3.477 16.628 1.00 89.44 405 MET A O 1
ATOM 3085 N N . LEU A 1 406 ? -12.131 3.377 14.559 1.00 88.88 406 LEU A N 1
ATOM 3086 C CA . LEU A 1 406 ? -13.513 3.217 14.997 1.00 88.88 406 LEU A CA 1
ATOM 3087 C C . LEU A 1 406 ? -13.700 1.997 15.915 1.00 88.88 406 LEU A C 1
ATOM 3089 O O . LEU A 1 406 ? -14.443 2.066 16.894 1.00 88.88 406 LEU A O 1
ATOM 3093 N N . GLY A 1 407 ? -13.009 0.891 15.629 1.00 92.12 407 GLY A N 1
ATOM 3094 C CA . GLY A 1 407 ? -13.023 -0.295 16.481 1.00 92.12 407 GLY A CA 1
ATOM 3095 C C . GLY A 1 407 ? -12.359 -0.036 17.830 1.00 92.12 407 GLY A C 1
ATOM 3096 O O . GLY A 1 407 ? -12.921 -0.362 18.873 1.00 92.12 407 GLY A O 1
ATOM 3097 N N . GLN A 1 408 ? -11.208 0.632 17.822 1.00 93.19 408 GLN A N 1
ATOM 3098 C CA . GLN A 1 408 ? -10.497 0.989 19.048 1.00 93.19 408 GLN A CA 1
ATOM 3099 C C . GLN A 1 408 ? -11.285 1.985 19.924 1.00 93.19 408 GLN A C 1
ATOM 3101 O O . GLN A 1 408 ? -11.380 1.783 21.130 1.00 93.19 408 GLN A O 1
ATOM 3106 N N . TRP A 1 409 ? -11.929 3.002 19.344 1.00 92.38 409 TRP A N 1
ATOM 3107 C CA . TRP A 1 409 ? -12.804 3.926 20.082 1.00 92.38 409 TRP A CA 1
ATOM 3108 C C . TRP A 1 409 ? -14.055 3.242 20.629 1.00 92.38 409 TRP A C 1
ATOM 3110 O O . TRP A 1 409 ? -14.483 3.524 21.749 1.00 92.38 409 TRP A O 1
ATOM 3120 N N . THR A 1 410 ? -14.625 2.302 19.870 1.00 92.12 410 THR A N 1
ATOM 3121 C CA . THR A 1 410 ? -15.731 1.470 20.361 1.00 92.12 410 THR A CA 1
ATOM 3122 C C . THR A 1 410 ? -15.288 0.666 21.583 1.00 92.12 410 THR A C 1
ATOM 3124 O O . THR A 1 410 ? -16.023 0.589 22.568 1.00 92.12 410 THR A O 1
ATOM 3127 N N . TRP A 1 411 ? -14.076 0.105 21.554 1.00 93.19 411 TRP A N 1
ATOM 3128 C CA . TRP A 1 411 ? -13.495 -0.585 22.701 1.00 93.19 411 TRP A CA 1
ATOM 3129 C C . TRP A 1 411 ? -13.295 0.345 23.904 1.00 93.19 411 TRP A C 1
ATOM 3131 O O . TRP A 1 411 ? -13.715 -0.004 25.006 1.00 93.19 411 TRP A O 1
ATOM 3141 N N . ASP A 1 412 ? -12.742 1.542 23.698 1.00 93.31 412 ASP A N 1
ATOM 3142 C CA . ASP A 1 412 ? -12.531 2.530 24.764 1.00 93.31 412 ASP A CA 1
ATOM 3143 C C . ASP A 1 412 ? -13.847 2.900 25.468 1.00 93.31 412 ASP A C 1
ATOM 3145 O O . ASP A 1 412 ? -13.928 2.892 26.699 1.00 93.31 412 ASP A O 1
ATOM 3149 N N . ALA A 1 413 ? -14.914 3.133 24.700 1.00 92.56 413 ALA A N 1
ATOM 3150 C CA . ALA A 1 413 ? -16.239 3.413 25.247 1.00 92.56 413 ALA A CA 1
ATOM 3151 C C . ALA A 1 413 ? -16.810 2.221 26.039 1.00 92.56 413 ALA A C 1
ATOM 3153 O O . ALA A 1 413 ? -17.371 2.397 27.123 1.00 92.56 413 ALA A O 1
ATOM 3154 N N . LEU A 1 414 ? -16.656 0.992 25.534 1.00 91.81 414 LEU A N 1
ATOM 3155 C CA . LEU A 1 414 ? -17.103 -0.220 26.230 1.00 91.81 414 LEU A CA 1
ATOM 3156 C C . LEU A 1 414 ? -16.325 -0.453 27.533 1.00 91.81 414 LEU A C 1
ATOM 3158 O O . LEU A 1 414 ? -16.929 -0.825 28.544 1.00 91.81 414 LEU A O 1
ATOM 3162 N N . ALA A 1 415 ? -15.016 -0.203 27.524 1.00 92.88 415 ALA A N 1
ATOM 3163 C CA . ALA A 1 415 ? -14.153 -0.254 28.697 1.00 92.88 415 ALA A CA 1
ATOM 3164 C C . ALA A 1 415 ? -14.580 0.776 29.755 1.00 92.88 415 ALA A C 1
ATOM 3166 O O . ALA A 1 415 ? -14.732 0.423 30.926 1.00 92.88 415 ALA A O 1
ATOM 3167 N N . ALA A 1 416 ? -14.882 2.011 29.344 1.00 92.69 416 ALA A N 1
ATOM 3168 C CA . ALA A 1 416 ? -15.366 3.061 30.239 1.00 92.69 416 ALA A CA 1
ATOM 3169 C C . ALA A 1 416 ? -16.712 2.699 30.881 1.00 92.69 416 ALA A C 1
ATOM 3171 O O . ALA A 1 416 ? -16.882 2.818 32.093 1.00 92.69 416 ALA A O 1
ATOM 3172 N N . VAL A 1 417 ? -17.662 2.178 30.096 1.00 91.94 417 VAL A N 1
ATOM 3173 C CA . VAL A 1 417 ? -18.949 1.698 30.626 1.00 91.94 417 VAL A CA 1
ATOM 3174 C C . VAL A 1 417 ? -18.747 0.549 31.617 1.00 91.94 417 VAL A C 1
ATOM 3176 O O . VAL A 1 417 ? -19.420 0.497 32.648 1.00 91.94 417 VAL A O 1
ATOM 3179 N N . ALA A 1 418 ? -17.831 -0.383 31.333 1.00 90.50 418 ALA A N 1
ATOM 3180 C CA . ALA A 1 418 ? -17.519 -1.482 32.244 1.00 90.50 418 ALA A CA 1
ATOM 3181 C C . ALA A 1 418 ? -16.915 -0.977 33.566 1.00 90.50 418 ALA A C 1
ATOM 3183 O O . ALA A 1 418 ? -17.320 -1.445 34.633 1.00 90.50 418 ALA A O 1
ATOM 3184 N N . ALA A 1 419 ? -16.011 0.003 33.501 1.00 90.56 419 ALA A N 1
ATOM 3185 C CA . ALA A 1 419 ? -15.423 0.652 34.667 1.00 90.56 419 ALA A CA 1
ATOM 3186 C C . ALA A 1 419 ? -16.475 1.398 35.505 1.00 90.56 419 ALA A C 1
ATOM 3188 O O . ALA A 1 419 ? -16.572 1.156 36.707 1.00 90.56 419 ALA A O 1
ATOM 3189 N N . LEU A 1 420 ? -17.333 2.210 34.877 1.00 89.38 420 LEU A N 1
ATOM 3190 C CA . LEU A 1 420 ? -18.413 2.927 35.568 1.00 89.38 420 LEU A CA 1
ATOM 3191 C C . LEU A 1 420 ? -19.388 1.976 36.256 1.00 89.38 420 LEU A C 1
ATOM 3193 O O . LEU A 1 420 ? -19.753 2.206 37.398 1.00 89.38 420 LEU A O 1
ATOM 3197 N N . ARG A 1 421 ? -19.778 0.873 35.611 1.00 88.81 421 ARG A N 1
ATOM 3198 C CA . ARG A 1 421 ? -20.672 -0.123 36.229 1.00 88.81 421 ARG A CA 1
ATOM 3199 C C . ARG A 1 421 ? -20.034 -0.865 37.397 1.00 88.81 421 ARG A C 1
ATOM 3201 O O . ARG A 1 421 ? -20.747 -1.375 38.256 1.00 88.81 421 ARG A O 1
ATOM 3208 N N . LYS A 1 422 ? -18.707 -0.988 37.408 1.00 88.06 422 LYS A N 1
ATOM 3209 C CA . LYS A 1 422 ? -17.972 -1.571 38.533 1.00 88.06 422 LYS A CA 1
ATOM 3210 C C . LYS A 1 422 ? -17.905 -0.590 39.701 1.00 88.06 422 LYS A C 1
ATOM 3212 O O . LYS A 1 422 ? -18.081 -1.010 40.839 1.00 88.06 422 LYS A O 1
ATOM 3217 N N . GLU A 1 423 ? -17.666 0.682 39.404 1.00 86.94 423 GLU A N 1
ATOM 3218 C CA . GLU A 1 423 ? -17.549 1.746 40.400 1.00 86.94 423 GLU A CA 1
ATOM 3219 C C . GLU A 1 423 ? -18.914 2.145 40.990 1.00 86.94 423 GLU A C 1
ATOM 3221 O O . GLU A 1 423 ? -19.044 2.353 42.193 1.00 86.94 423 GLU A O 1
ATOM 3226 N N . PHE A 1 424 ? -19.953 2.151 40.153 1.00 88.31 424 PHE A N 1
ATOM 3227 C CA . PHE A 1 424 ? -21.325 2.543 40.473 1.00 88.31 424 PHE A CA 1
ATOM 3228 C C . PHE A 1 424 ? -22.314 1.409 40.130 1.00 88.31 424 PHE A C 1
ATOM 3230 O O . PHE A 1 424 ? -23.087 1.504 39.174 1.00 88.31 424 PHE A O 1
ATOM 3237 N N . PRO A 1 425 ? -22.318 0.297 40.892 1.00 87.56 425 PRO A N 1
ATOM 3238 C CA . PRO A 1 425 ? -23.079 -0.910 40.547 1.00 87.56 425 PRO A CA 1
ATOM 3239 C C . PRO A 1 425 ? -24.604 -0.746 40.600 1.00 87.56 425 PRO A C 1
ATOM 3241 O O . PRO A 1 425 ? -25.321 -1.582 40.051 1.00 87.56 425 PRO A O 1
ATOM 3244 N N . ASN A 1 426 ? -25.099 0.305 41.257 1.00 88.38 426 ASN A N 1
ATOM 3245 C CA . ASN A 1 426 ? -26.530 0.592 41.396 1.00 88.38 426 ASN A CA 1
ATOM 3246 C C . ASN A 1 426 ? -27.037 1.632 40.384 1.00 88.38 426 ASN A C 1
ATOM 3248 O O . ASN A 1 426 ? -28.216 1.974 40.411 1.00 88.38 426 ASN A O 1
ATOM 3252 N N . SER A 1 427 ? -26.161 2.124 39.510 1.00 86.81 427 SER A N 1
ATOM 3253 C CA . SER A 1 427 ? -26.443 3.224 38.593 1.00 86.81 427 SER A CA 1
ATOM 3254 C C . SER A 1 427 ? -26.709 2.727 37.177 1.00 86.81 427 SER A C 1
ATOM 3256 O O . SER A 1 427 ? -26.042 1.817 36.677 1.00 86.81 427 SER A O 1
ATOM 3258 N N . GLU A 1 428 ? -27.647 3.363 36.478 1.00 89.19 428 GLU A N 1
ATOM 3259 C CA . GLU A 1 428 ? -27.812 3.168 35.038 1.00 89.19 428 GLU A CA 1
ATOM 3260 C C . GLU A 1 428 ? -26.785 4.015 34.274 1.00 89.19 428 GLU A C 1
ATOM 3262 O O . GLU A 1 428 ? -26.716 5.230 34.450 1.00 89.19 428 GLU A O 1
ATOM 3267 N N . THR A 1 429 ? -25.992 3.385 33.403 1.00 89.38 429 THR A N 1
ATOM 3268 C CA . THR A 1 429 ? -25.035 4.091 32.534 1.00 89.38 429 THR A CA 1
ATOM 3269 C C . THR A 1 429 ? -25.616 4.284 31.137 1.00 89.38 429 THR A C 1
ATOM 3271 O O . THR A 1 429 ? -25.932 3.304 30.456 1.00 89.38 429 THR A O 1
ATOM 3274 N N . PHE A 1 430 ? -25.687 5.534 30.695 1.00 89.81 430 PHE A N 1
ATOM 3275 C CA . PHE A 1 430 ? -26.039 5.944 29.338 1.00 89.81 430 PHE A CA 1
ATOM 3276 C C . PHE A 1 430 ? -24.786 6.436 28.620 1.00 89.81 430 PHE A C 1
ATOM 3278 O O . PHE A 1 430 ? -23.885 6.969 29.257 1.00 89.81 430 PHE A O 1
ATOM 3285 N N . VAL A 1 431 ? -24.723 6.259 27.302 1.00 89.25 431 VAL A N 1
ATOM 3286 C CA . VAL A 1 431 ? -23.622 6.778 26.483 1.00 89.25 431 VAL A CA 1
ATOM 3287 C C . VAL A 1 431 ? -24.184 7.846 25.561 1.00 89.25 431 VAL A C 1
ATOM 3289 O O . VAL A 1 431 ? -25.172 7.609 24.867 1.00 89.25 431 VAL A O 1
ATOM 3292 N N . TYR A 1 432 ? -23.552 9.009 25.573 1.00 86.44 432 TYR A N 1
ATOM 3293 C CA . TYR A 1 432 ? -23.820 10.129 24.691 1.00 86.44 432 TYR A CA 1
ATOM 3294 C C . TYR A 1 432 ? -22.510 10.502 23.998 1.00 86.44 432 TYR A C 1
ATOM 3296 O O . TYR A 1 432 ? -21.468 10.580 24.641 1.00 86.44 432 TYR A O 1
ATOM 3304 N N . GLY A 1 433 ? -22.547 10.691 22.687 1.00 75.06 433 GLY A N 1
ATOM 3305 C CA . GLY A 1 433 ? -21.400 11.161 21.919 1.00 75.06 433 GLY A CA 1
ATOM 3306 C C . GLY A 1 433 ? -21.820 12.344 21.068 1.00 75.06 433 GLY A C 1
ATOM 3307 O O . GLY A 1 433 ? -22.928 12.345 20.527 1.00 75.06 433 GLY A O 1
ATOM 3308 N N . GLU A 1 434 ? -20.941 13.331 20.958 1.00 64.25 434 GLU A N 1
ATOM 3309 C CA . GLU A 1 434 ? -21.050 14.390 19.956 1.00 64.25 434 GLU A CA 1
ATOM 3310 C C . GLU A 1 434 ? -20.238 13.944 18.735 1.00 64.25 434 GLU A C 1
ATOM 3312 O O . GLU A 1 434 ? -19.099 13.502 18.879 1.00 64.25 434 GLU A O 1
ATOM 3317 N N . GLY A 1 435 ? -20.875 13.942 17.562 1.00 51.09 435 GLY A N 1
ATOM 3318 C CA . GLY A 1 435 ? -20.300 13.464 16.302 1.00 51.09 435 GLY A CA 1
ATOM 3319 C C . GLY A 1 435 ? -20.016 14.596 15.339 1.00 51.09 435 GLY A C 1
ATOM 3320 O O . GLY A 1 435 ? -20.890 15.490 15.237 1.00 51.09 435 GLY A O 1
#

Radius of gyration: 26.29 Å; chains: 1; bounding box: 63×43×79 Å

Foldseek 3Di:
DAQDALACLPLQNQLLCQQLVVVPDDDDGDGAQCAHLNNDPPRHGNCFPLQVLQVVLVDGSLRVRLVVVVVVLVVQVVDPSHDLQQAEAEDEALSLLSQLVNLLVPVSHQAYEREQHAFWLVLLLVDDDGSSNFDFQCVVPDISLVSLLSNPLGAYEYEAECAAPRSRRHPVRRVVSLVSNLVSNVVRVRNVRYYYHYDYDYRGCDQFVSQLVSLSSCCRRVVDDDPSGHHRDDGDRDRSVVVDPDDPVRDPPPDDRSVRVSVVSVVVCVVPDDPVPADPVDPVRVLVVVVCCQVVPQLHDPDRVSVVDAQDWDWDDDPNFTWIPLDVPDTWGKDDFDLPDPLQQEEEEEEDQDEHPDADDDPDSHGYMYTDQACGHPNNDCAPPDPPDRCNSVQSSCRNNSRGSVSSSVSVVRSVVRNNCVSRVNHHYHYDYDD

Sequence (435 aa):
HGHWTGATNAPEVHSRCVFLAKRGFIVLSLDAIGAGERAYKGIAYHGRQLGYQVLPTGKTLAGLQIEDNHRAIDLLCSLPEVDPKAIGVTGASGGGNQTFNLTVLDPRVRAAVGVCFFGTYEGYLHGAHCACELVPGALTYADEGTVAGLIAPRPFAIFAAREDHGAAFQIADAREQAEIAKKLYALADANDQFEFIEYEGGHDYSQVMRETMVAFFEKHLMGKDNDGKIPEPQLDVLAPEELQVLDEKGLPEGSLFVPQLVAKLADEKVESFESEGKDWANPKDRPTLRQALVEKVFGGFPVDIVAGEKPQATLEEKGGESYLESEPGVRLPMTIPPKDSPQTDRIILVLGDYPEGFAPDNNTGCEFATLSPRGTGPTRWPSANTVDCEDYLLAQGSNILGRPMLGQWTWDALAAVAALRKEFPNSETFVYGEG